Protein AF-0000000084538579 (afdb_homodimer)

Organism: NCBI:txid1434108

Secondary structure (DSSP, 8-state):
----HHHHTT-EEEEETTTSHHHHHHHHHHHHTT-SEEEEEE--SS--GGGSPP-TTEEEEES-TT-HHHHHHHHHT--SEEEE------HHHHHHSHHHHHIIIIIHHHHHHHHHHHTT-SEEEEEEEHHHHS-TTPPSSB-TT---S--SSHHHHHHHHHHHHHHHHHHHH---EEEEEE-SEESTT---BTT--HHHHHHHHHHTTPPEEEETTS--EE--EEHHHHHHHHHHHHH-GGGTT-EEEE--S--EEHHHHHHHHHHHHT--S-EEEEPPPTT---S---B--HHHHHHH-------HHHHHHHHHHHHHHTHHHHHHH-B--/----HHHHTT-EEEEETTTSHHHHHHHHHHHHTT-SEEEEEE--SS--GGGSPP-TTEEEEES-TT-HHHHHHHHHT--SEEEE------HHHHHHSHHHHHIIIIIHHHHHHHHHHHTT-SEEEEEEEHHHHS-TTPPSSB-TT---S--SSHHHHHHHHHHHHHHHHHHHH---EEEEEE--EESTT---BTT--HHHHHHHHHHTTPPEEEESSS--EE--EEHHHHHHHHHHHHH-GGGTT-EEEE--S--EEHHHHHHHHHHHHT--S-EEEEPPPTT---S---B--HHHHHHH-------HHHHHHHHHHHHHHHHHHHHHH-B--

Foldseek 3Di:
DDDCLVVQAQFAEEEEVLQAQLNQVLLVVSVVSHHQAYEYEYQCPQGDPVLRDDDPRYHYDHDALLDLVVLCVSCVVLGQEYEYPDAPDAFVSCQVPVVVRCVRLPVSLLSNLVSCLVSQHNEYEYEAAPVQFADQPFDPPDDQVRGDPPAQGSNSVSSVNSLVSQLVCCVPVVRFYFYEHEWAEDFFRHFAAARGGQLNVLLLQQLVQHAREAEDPQQFKGQYAYSVLSSLLRSLCRGQSVRGSYYFYRTQQDIDTRQVSSVLSCVLNVHDNYHHYDYDDPNPPHRYHGHDGVVSCVRRVRHRDDDPSNRSNRRNVNCVVCVVVSVVSYYHD/DDDCLVVQAAFEEEEEVLQAQLNQVLQVVSVVSHHQAYEYEYQCPQGDDVLRDDDPRYHYDHDALLDLVVLCVSCVVLGQEYEYDDAPDAFVSCQVPVVVRCVRLPVSLLSNLVSCLVSQHNEYEYEAAPVQQADQPFDPPDDQVRGDPPAQGSNSVSSVNSLVSQLVCCVPVVRQYFYEHEFAEDFFRHFAAARGGQLNVLLLQQLVLHAREAADPQQFKGQYAYSVLSSLLRSLCRRFSVRGSYYFYRTQQDIDTRQVSSVLSCVLNVRDNYHHYDYDDPRPPHRYHGHDGVVSCVRRVRHRDDDPSNRSNRHNVNCVVCVVVSVVPYYHD

Solvent-accessible surface area (backbone atoms only — not comparable to full-atom values): 33666 Å² total; per-residue (Å²): 110,84,82,59,40,78,75,38,40,66,30,34,33,34,25,30,23,18,38,28,32,63,28,15,55,36,50,44,51,46,47,73,26,45,25,53,31,40,38,26,39,26,59,53,87,87,35,45,78,91,60,38,63,86,52,95,38,53,44,83,44,82,37,53,72,76,36,62,70,56,49,51,56,59,53,70,68,52,35,41,34,38,40,45,54,55,61,55,66,37,52,68,46,9,62,78,34,44,69,60,25,39,46,44,28,36,54,15,47,51,49,51,51,53,54,40,58,73,62,61,38,71,19,39,38,36,62,38,33,41,76,31,31,40,26,86,82,48,66,77,54,37,46,79,84,51,65,43,66,62,34,62,35,48,32,24,45,24,34,40,48,40,50,30,50,45,35,17,44,25,66,65,67,66,44,42,23,26,37,36,17,41,24,58,70,40,42,58,66,51,70,32,35,60,70,46,64,66,64,41,37,41,50,54,33,22,68,67,54,35,53,37,78,32,60,47,87,27,73,40,30,37,16,57,14,45,36,70,43,43,37,54,43,51,56,33,53,61,63,42,73,87,36,51,74,37,68,32,40,42,34,47,55,45,63,43,38,48,45,58,52,50,48,52,48,23,58,76,53,68,29,80,51,56,74,40,75,38,80,66,55,92,75,62,76,70,51,65,43,42,40,40,34,61,66,26,27,73,72,53,46,44,64,66,73,74,48,68,69,60,37,50,49,48,27,50,52,43,46,66,75,38,39,72,61,43,63,73,62,44,41,76,124,110,84,82,57,40,77,80,38,41,64,33,34,32,36,25,31,23,19,36,29,32,64,27,14,54,36,48,44,52,44,46,74,25,44,25,53,32,37,37,26,37,26,60,52,85,86,34,42,73,89,62,38,61,85,52,93,40,52,42,81,41,82,37,53,73,76,36,62,68,57,50,50,55,59,53,70,67,50,34,40,33,37,39,44,52,53,58,56,68,37,51,68,48,9,63,78,34,44,68,59,24,40,46,44,26,36,54,15,49,54,50,50,51,53,53,41,60,73,59,59,36,70,18,39,35,35,61,38,33,39,76,30,31,40,24,86,81,48,66,76,57,35,45,79,84,51,65,43,64,62,33,65,35,48,31,23,46,23,35,41,47,41,48,31,50,43,36,18,43,23,65,65,68,65,41,42,24,28,37,37,19,42,23,58,70,41,43,58,67,50,69,30,33,61,74,43,61,64,61,42,33,38,48,52,32,20,68,66,54,33,53,34,75,31,62,44,86,26,72,39,30,38,16,57,13,46,37,70,42,43,38,52,43,52,56,33,55,60,64,41,71,88,37,49,77,36,65,31,40,42,34,49,54,44,62,43,36,45,45,54,49,51,47,51,48,22,54,79,49,66,24,77,51,53,74,39,75,36,80,67,56,96,77,60,73,72,52,65,42,40,40,38,36,61,63,26,25,72,71,54,48,43,65,66,73,72,48,67,69,59,39,52,47,48,27,51,53,41,42,65,76,37,37,71,65,42,64,73,60,41,39,73,124

pLDDT: mean 95.3, std 5.53, range [66.94, 99.0]

Nearest PDB structures (foldseek):
  6pnl-assembly1_A  TM=9.964E-01  e=7.314E-59  Methanothermobacter thermautotrophicus
  4zrn-assembly1_A  TM=9.632E-01  e=3.494E-32  Thermotoga maritima MSB8
  6bwl-assembly1_A-2  TM=9.192E-01  e=5.525E-30  Bacillus thuringiensis serovar israelensis ATCC 35646
  6wjb-assembly1_A  TM=9.383E-01  e=1.583E-28  Pseudomonas protegens Pf-5
  6wja-assembly1_B  TM=9.438E-01  e=1.423E-27  Pseudomonas protegens Pf-5

Sequence (666 aa):
MRDYTNDYEGKTILVTGGAGAIGGNLCRKLSEMNAHKVIILDDLSSSYEWNIPKAENIFFVKGSILNDELLKRVFKEKPDYVFHLAAHFANQNSVDNPEKDLMINGIGILKVLQYAQLVNVKRFVYSSSGCGVYGLDSKMPFEEQDISISLHTPYQVTKLLGELYTNYFHNLYNMPTVNARFFNSYGPGEVPGKYRNVIPNFFYWAMKGMPLPITGKGTETRDWTYVGDIVNGLVAMGIEEEAIGEAFNLGSGTDHQVIKMATVVNELTNNKAAVTFKERRDWDVKTKLLSCVDKANRVLGYKPQMKFEDGLKNVHIWFNENWENIEKSAEFWMRDYTNDYEGKTILVTGGAGAIGGNLCRKLSEMNAHKVIILDDLSSSYEWNIPKAENIFFVKGSILNDELLKRVFKEKPDYVFHLAAHFANQNSVDNPEKDLMINGIGILKVLQYAQLVNVKRFVYSSSGCGVYGLDSKMPFEEQDISISLHTPYQVTKLLGELYTNYFHNLYNMPTVNARFFNSYGPGEVPGKYRNVIPNFFYWAMKGMPLPITGKGTETRDWTYVGDIVNGLVAMGIEEEAIGEAFNLGSGTDHQVIKMATVVNELTNNKAAVTFKERRDWDVKTKLLSCVDKANRVLGYKPQMKFEDGLKNVHIWFNENWENIEKSAEFW

Structure (mmCIF, N/CA/C/O backbone):
data_AF-0000000084538579-model_v1
#
loop_
_entity.id
_entity.type
_entity.pdbx_description
1 polymer 'UDP-glucose 4-epimerase'
#
loop_
_atom_site.group_PDB
_atom_site.id
_atom_site.type_symbol
_atom_site.label_atom_id
_atom_site.label_alt_id
_atom_site.label_comp_id
_atom_site.label_asym_id
_atom_site.label_entity_id
_atom_site.label_seq_id
_atom_site.pdbx_PDB_ins_code
_atom_site.Cartn_x
_atom_site.Cartn_y
_atom_site.Cartn_z
_atom_site.occupancy
_atom_site.B_iso_or_equiv
_atom_site.auth_seq_id
_atom_site.auth_comp_id
_atom_site.auth_asym_id
_atom_site.auth_atom_id
_atom_site.pdbx_PDB_model_num
ATOM 1 N N . MET A 1 1 ? 14.891 -16.422 -25.969 1 79.19 1 MET A N 1
ATOM 2 C CA . MET A 1 1 ? 15.203 -15.523 -24.859 1 79.19 1 MET A CA 1
ATOM 3 C C . MET A 1 1 ? 16.688 -15.625 -24.484 1 79.19 1 MET A C 1
ATOM 5 O O . MET A 1 1 ? 17.312 -16.672 -24.688 1 79.19 1 MET A O 1
ATOM 9 N N . ARG A 1 2 ? 17.219 -14.414 -24.031 1 88.75 2 ARG A N 1
ATOM 10 C CA . ARG A 1 2 ? 18.594 -14.32 -23.578 1 88.75 2 ARG A CA 1
ATOM 11 C C . ARG A 1 2 ? 18.906 -15.406 -22.547 1 88.75 2 ARG A C 1
ATOM 13 O O . ARG A 1 2 ? 18.016 -15.828 -21.797 1 88.75 2 ARG A O 1
ATOM 20 N N . ASP A 1 3 ? 20.094 -16.062 -22.734 1 93.94 3 ASP A N 1
ATOM 21 C CA . ASP A 1 3 ? 20.578 -16.969 -21.703 1 93.94 3 ASP A CA 1
ATOM 22 C C . ASP A 1 3 ? 21.125 -16.203 -20.516 1 93.94 3 ASP A C 1
ATOM 24 O O . ASP A 1 3 ? 22.094 -15.453 -20.641 1 93.94 3 ASP A O 1
ATOM 28 N N . TYR A 1 4 ? 20.531 -16.5 -19.328 1 97.31 4 TYR A N 1
ATOM 29 C CA . TYR A 1 4 ? 20.875 -15.711 -18.156 1 97.31 4 TYR A CA 1
ATOM 30 C C . TYR A 1 4 ? 21.766 -16.516 -17.203 1 97.31 4 TYR A C 1
ATOM 32 O O . TYR A 1 4 ? 21.969 -16.125 -16.062 1 97.31 4 TYR A O 1
ATOM 40 N N . THR A 1 5 ? 22.328 -17.641 -17.656 1 98 5 THR A N 1
ATOM 41 C CA . THR A 1 5 ? 23.125 -18.516 -16.812 1 98 5 THR A CA 1
ATOM 42 C C . THR A 1 5 ? 24.297 -17.766 -16.188 1 98 5 THR A C 1
ATOM 44 O O . THR A 1 5 ? 24.531 -17.875 -14.977 1 98 5 THR A O 1
ATOM 47 N N . ASN A 1 6 ? 24.984 -16.938 -16.922 1 97.69 6 ASN A N 1
ATOM 48 C CA . ASN A 1 6 ? 26.141 -16.219 -16.406 1 97.69 6 ASN A CA 1
ATOM 49 C C . ASN A 1 6 ? 25.734 -15.188 -15.359 1 97.69 6 ASN A C 1
ATOM 51 O O . ASN A 1 6 ? 26.516 -14.891 -14.445 1 97.69 6 ASN A O 1
ATOM 55 N N . ASP A 1 7 ? 24.531 -14.727 -15.477 1 98.12 7 ASP A N 1
ATOM 56 C CA . ASP A 1 7 ? 24.078 -13.695 -14.547 1 98.12 7 ASP A CA 1
ATOM 57 C C . ASP A 1 7 ? 23.766 -14.289 -13.18 1 98.12 7 ASP A C 1
ATOM 59 O O . ASP A 1 7 ? 24 -13.648 -12.148 1 98.12 7 ASP A O 1
ATOM 63 N N . TYR A 1 8 ? 23.266 -15.477 -13.133 1 98.5 8 TYR A N 1
ATOM 64 C CA . TYR A 1 8 ? 22.844 -16.094 -11.875 1 98.5 8 TYR A CA 1
ATOM 65 C C . TYR A 1 8 ? 23.922 -16.984 -11.305 1 98.5 8 TYR A C 1
ATOM 67 O O . TYR A 1 8 ? 23.875 -17.359 -10.133 1 98.5 8 TYR A O 1
ATOM 75 N N . GLU A 1 9 ? 24.938 -17.344 -12.141 1 98.5 9 GLU A N 1
ATOM 76 C CA . GLU A 1 9 ? 26.016 -18.219 -11.656 1 98.5 9 GLU A CA 1
ATOM 77 C C . GLU A 1 9 ? 26.688 -17.641 -10.43 1 98.5 9 GLU A C 1
ATOM 79 O O . GLU A 1 9 ? 27.047 -16.453 -10.414 1 98.5 9 GLU A O 1
ATOM 84 N N . GLY A 1 10 ? 26.781 -18.406 -9.383 1 98.44 10 GLY A N 1
ATOM 85 C CA . GLY A 1 10 ? 27.5 -18.031 -8.172 1 98.44 10 GLY A CA 1
ATOM 86 C C . GLY A 1 10 ? 26.703 -17.109 -7.266 1 98.44 10 GLY A C 1
ATOM 87 O O . GLY A 1 10 ? 27.203 -16.656 -6.238 1 98.44 10 GLY A O 1
ATOM 88 N N . LYS A 1 11 ? 25.453 -16.953 -7.559 1 98.81 11 LYS A N 1
ATOM 89 C CA . LYS A 1 11 ? 24.641 -16.031 -6.773 1 98.81 11 LYS A CA 1
ATOM 90 C C . LYS A 1 11 ? 23.844 -16.766 -5.707 1 98.81 11 LYS A C 1
ATOM 92 O O . LYS A 1 11 ? 23.609 -17.969 -5.824 1 98.81 11 LYS A O 1
ATOM 97 N N . THR A 1 12 ? 23.594 -15.992 -4.621 1 98.81 12 THR A N 1
ATOM 98 C CA . THR A 1 12 ? 22.656 -16.453 -3.609 1 98.81 12 THR A CA 1
ATOM 99 C C . THR A 1 12 ? 21.266 -15.859 -3.848 1 98.81 12 THR A C 1
ATOM 101 O O . THR A 1 12 ? 21.125 -14.641 -3.977 1 98.81 12 THR A O 1
ATOM 104 N N . ILE A 1 13 ? 20.312 -16.75 -3.93 1 98.94 13 ILE A N 1
ATOM 105 C CA . ILE A 1 13 ? 18.969 -16.344 -4.332 1 98.94 13 ILE A CA 1
ATOM 106 C C . ILE A 1 13 ? 17.938 -16.844 -3.32 1 98.94 13 ILE A C 1
ATOM 108 O O . ILE A 1 13 ? 17.969 -18.016 -2.932 1 98.94 13 ILE A O 1
ATOM 112 N N . LEU A 1 14 ? 17.156 -15.859 -2.811 1 98.94 14 LEU A N 1
ATOM 113 C CA . LEU A 1 14 ? 16.031 -16.219 -1.947 1 98.94 14 LEU A CA 1
ATOM 114 C C . LEU A 1 14 ? 14.727 -16.25 -2.732 1 98.94 14 LEU A C 1
ATOM 116 O O . LEU A 1 14 ? 14.398 -15.297 -3.438 1 98.94 14 LEU A O 1
ATOM 120 N N . VAL A 1 15 ? 13.992 -17.406 -2.637 1 98.94 15 VAL A N 1
ATOM 121 C CA . VAL A 1 15 ? 12.664 -17.562 -3.225 1 98.94 15 VAL A CA 1
ATOM 122 C C . VAL A 1 15 ? 11.648 -17.875 -2.131 1 98.94 15 VAL A C 1
ATOM 124 O O . VAL A 1 15 ? 11.641 -18.984 -1.594 1 98.94 15 VAL A O 1
ATOM 127 N N . THR A 1 16 ? 10.859 -16.844 -1.739 1 98.94 16 THR A N 1
ATOM 128 C CA . THR A 1 16 ? 9.719 -17.188 -0.895 1 98.94 16 THR A CA 1
ATOM 129 C C . THR A 1 16 ? 8.602 -17.812 -1.723 1 98.94 16 THR A C 1
ATOM 131 O O . THR A 1 16 ? 8.375 -17.422 -2.871 1 98.94 16 THR A O 1
ATOM 134 N N . GLY A 1 17 ? 7.922 -18.766 -1.075 1 98.56 17 GLY A N 1
ATOM 135 C CA . GLY A 1 17 ? 6.953 -19.531 -1.859 1 98.56 17 GLY A CA 1
ATOM 136 C C . GLY A 1 17 ? 7.602 -20.438 -2.883 1 98.56 17 GLY A C 1
ATOM 137 O O . GLY A 1 17 ? 6.988 -20.781 -3.896 1 98.56 17 GLY A O 1
ATOM 138 N N . GLY A 1 18 ? 8.828 -20.844 -2.645 1 98.75 18 GLY A N 1
ATOM 139 C CA . GLY A 1 18 ? 9.609 -21.609 -3.609 1 98.75 18 GLY A CA 1
ATOM 140 C C . GLY A 1 18 ? 9.195 -23.062 -3.693 1 98.75 18 GLY A C 1
ATOM 141 O O . GLY A 1 18 ? 9.648 -23.797 -4.574 1 98.75 18 GLY A O 1
ATOM 142 N N . ALA A 1 19 ? 8.359 -23.484 -2.783 1 98.44 19 ALA A N 1
ATOM 143 C CA . ALA A 1 19 ? 7.891 -24.875 -2.83 1 98.44 19 ALA A CA 1
ATOM 144 C C . ALA A 1 19 ? 6.617 -24.984 -3.658 1 98.44 19 ALA A C 1
ATOM 146 O O . ALA A 1 19 ? 6.129 -26.094 -3.9 1 98.44 19 ALA A O 1
ATOM 147 N N . GLY A 1 20 ? 6.07 -23.875 -4.117 1 97.62 20 GLY A N 1
ATOM 148 C CA . GLY A 1 20 ? 4.883 -23.891 -4.961 1 97.62 20 GLY A CA 1
ATOM 149 C C . GLY A 1 20 ? 5.184 -24.219 -6.41 1 97.62 20 GLY A C 1
ATOM 150 O O . GLY A 1 20 ? 6.332 -24.5 -6.766 1 97.62 20 GLY A O 1
ATOM 151 N N . ALA A 1 21 ? 4.145 -24.219 -7.27 1 97.5 21 ALA A N 1
ATOM 152 C CA . ALA A 1 21 ? 4.285 -24.609 -8.672 1 97.5 21 ALA A CA 1
ATOM 153 C C . ALA A 1 21 ? 5.227 -23.672 -9.414 1 97.5 21 ALA A C 1
ATOM 155 O O . ALA A 1 21 ? 6.199 -24.109 -10.031 1 97.5 21 ALA A O 1
ATOM 156 N N . ILE A 1 22 ? 4.945 -22.391 -9.344 1 98.31 22 ILE A N 1
ATOM 157 C CA . ILE A 1 22 ? 5.805 -21.438 -10.023 1 98.31 22 ILE A CA 1
ATOM 158 C C . ILE A 1 22 ? 7.156 -21.359 -9.32 1 98.31 22 ILE A C 1
ATOM 160 O O . ILE A 1 22 ? 8.203 -21.391 -9.969 1 98.31 22 ILE A O 1
ATOM 164 N N . GLY A 1 23 ? 7.133 -21.328 -8.008 1 98.75 23 GLY A N 1
ATOM 165 C CA . GLY A 1 23 ? 8.352 -21.234 -7.223 1 98.75 23 GLY A CA 1
ATOM 166 C C . GLY A 1 23 ? 9.281 -22.422 -7.418 1 98.75 23 GLY A C 1
ATOM 167 O O . GLY A 1 23 ? 10.492 -22.25 -7.566 1 98.75 23 GLY A O 1
ATOM 168 N N . GLY A 1 24 ? 8.703 -23.594 -7.383 1 98.69 24 GLY A N 1
ATOM 169 C CA . GLY A 1 24 ? 9.523 -24.781 -7.594 1 98.69 24 GLY A CA 1
ATOM 170 C C . GLY A 1 24 ? 10.188 -24.812 -8.953 1 98.69 24 GLY A C 1
ATOM 171 O O . GLY A 1 24 ? 11.375 -25.156 -9.07 1 98.69 24 GLY A O 1
ATOM 172 N N . ASN A 1 25 ? 9.469 -24.5 -10.008 1 98.81 25 ASN A N 1
ATOM 173 C CA . ASN A 1 25 ? 10.047 -24.438 -11.352 1 98.81 25 ASN A CA 1
ATOM 174 C C . ASN A 1 25 ? 11.117 -23.359 -11.453 1 98.81 25 ASN A C 1
ATOM 176 O O . ASN A 1 25 ? 12.133 -23.547 -12.133 1 98.81 25 ASN A O 1
ATOM 180 N N . LEU A 1 26 ? 10.883 -22.281 -10.766 1 98.88 26 LEU A N 1
ATOM 181 C CA . LEU A 1 26 ? 11.883 -21.219 -10.758 1 98.88 26 LEU A CA 1
ATOM 182 C C . LEU A 1 26 ? 13.148 -21.672 -10.039 1 98.88 26 LEU A C 1
ATOM 184 O O . LEU A 1 26 ? 14.258 -21.469 -10.539 1 98.88 26 LEU A O 1
ATOM 188 N N . CYS A 1 27 ? 12.992 -22.297 -8.883 1 98.88 27 CYS A N 1
ATOM 189 C CA . CYS A 1 27 ? 14.141 -22.797 -8.133 1 98.88 27 CYS A CA 1
ATOM 190 C C . CYS A 1 27 ? 14.945 -23.797 -8.945 1 98.88 27 CYS A C 1
ATOM 192 O O . CYS A 1 27 ? 16.172 -23.766 -8.945 1 98.88 27 CYS A O 1
ATOM 194 N N . ARG A 1 28 ? 14.242 -24.688 -9.641 1 98.75 28 ARG A N 1
ATOM 195 C CA . ARG A 1 28 ? 14.93 -25.641 -10.508 1 98.75 28 ARG A CA 1
ATOM 196 C C . ARG A 1 28 ? 15.758 -24.922 -11.562 1 98.75 28 ARG A C 1
ATOM 198 O O . ARG A 1 28 ? 16.938 -25.234 -11.766 1 98.75 28 ARG A O 1
ATOM 205 N N . LYS A 1 29 ? 15.188 -24 -12.203 1 98.69 29 LYS A N 1
ATOM 206 C CA . LYS A 1 29 ? 15.875 -23.281 -13.273 1 98.69 29 LYS A CA 1
ATOM 207 C C . LYS A 1 29 ? 17.078 -22.516 -12.727 1 98.69 29 LYS A C 1
ATOM 209 O O . LYS A 1 29 ? 18.156 -22.531 -13.32 1 98.69 29 LYS A O 1
ATOM 214 N N . LEU A 1 30 ? 16.859 -21.828 -11.594 1 98.88 30 LEU A N 1
ATOM 215 C CA . LEU A 1 30 ? 17.953 -21.078 -10.977 1 98.88 30 LEU A CA 1
ATOM 216 C C . LEU A 1 30 ? 19.094 -22 -10.586 1 98.88 30 LEU A C 1
ATOM 218 O O . LEU A 1 30 ? 20.266 -21.656 -10.766 1 98.88 30 LEU A O 1
ATOM 222 N N . SER A 1 31 ? 18.734 -23.109 -10.016 1 98.75 31 SER A N 1
ATOM 223 C CA . SER A 1 31 ? 19.734 -24.109 -9.68 1 98.75 31 SER A CA 1
ATOM 224 C C . SER A 1 31 ? 20.5 -24.562 -10.922 1 98.75 31 SER A C 1
ATOM 226 O O . SER A 1 31 ? 21.734 -24.641 -10.898 1 98.75 31 SER A O 1
ATOM 228 N N . GLU A 1 32 ? 19.797 -24.797 -12.008 1 98.44 32 GLU A N 1
ATOM 229 C CA . GLU A 1 32 ? 20.406 -25.25 -13.25 1 98.44 32 GLU A CA 1
ATOM 230 C C . GLU A 1 32 ? 21.281 -24.172 -13.883 1 98.44 32 GLU A C 1
ATOM 232 O O . GLU A 1 32 ? 22.156 -24.469 -14.695 1 98.44 32 GLU A O 1
ATOM 237 N N . MET A 1 33 ? 21.016 -22.984 -13.523 1 98.38 33 MET A N 1
ATOM 238 C CA . MET A 1 33 ? 21.828 -21.891 -14 1 98.38 33 MET A CA 1
ATOM 239 C C . MET A 1 33 ? 23.016 -21.641 -13.07 1 98.38 33 MET A C 1
ATOM 241 O O . MET A 1 33 ? 23.578 -20.531 -13.047 1 98.38 33 MET A O 1
ATOM 245 N N . ASN A 1 34 ? 23.312 -22.594 -12.273 1 98.12 34 ASN A N 1
ATOM 246 C CA . ASN A 1 34 ? 24.5 -22.672 -11.43 1 98.12 34 ASN A CA 1
ATOM 247 C C . ASN A 1 34 ? 24.531 -21.562 -10.391 1 98.12 34 ASN A C 1
ATOM 249 O O . ASN A 1 34 ? 25.594 -21.016 -10.086 1 98.12 34 ASN A O 1
ATOM 253 N N . ALA A 1 35 ? 23.375 -21.156 -9.906 1 98.56 35 ALA A N 1
ATOM 254 C CA . ALA A 1 35 ? 23.391 -20.344 -8.695 1 98.56 35 ALA A CA 1
ATOM 255 C C . ALA A 1 35 ? 24.188 -21.016 -7.59 1 98.56 35 ALA A C 1
ATOM 257 O O . ALA A 1 35 ? 24.219 -22.25 -7.496 1 98.56 35 ALA A O 1
ATOM 258 N N . HIS A 1 36 ? 24.875 -20.141 -6.762 1 98.69 36 HIS A N 1
ATOM 259 C CA . HIS A 1 36 ? 25.609 -20.688 -5.629 1 98.69 36 HIS A CA 1
ATOM 260 C C . HIS A 1 36 ? 24.656 -21.328 -4.621 1 98.69 36 HIS A C 1
ATOM 262 O O . HIS A 1 36 ? 24.891 -22.469 -4.184 1 98.69 36 HIS A O 1
ATOM 268 N N . LYS A 1 37 ? 23.656 -20.625 -4.375 1 98.56 37 LYS A N 1
ATOM 269 C CA . LYS A 1 37 ? 22.688 -21.078 -3.381 1 98.56 37 LYS A CA 1
ATOM 270 C C . LYS A 1 37 ? 21.281 -20.547 -3.686 1 98.56 37 LYS A C 1
ATOM 272 O O . LYS A 1 37 ? 21.109 -19.344 -3.926 1 98.56 37 LYS A O 1
ATOM 277 N N . VAL A 1 38 ? 20.297 -21.5 -3.748 1 98.88 38 VAL A N 1
ATOM 278 C CA . VAL A 1 38 ? 18.875 -21.156 -3.859 1 98.88 38 VAL A CA 1
ATOM 279 C C . VAL A 1 38 ? 18.156 -21.5 -2.559 1 98.88 38 VAL A C 1
ATOM 281 O O . VAL A 1 38 ? 18.016 -22.688 -2.215 1 98.88 38 VAL A O 1
ATOM 284 N N . ILE A 1 39 ? 17.812 -20.438 -1.814 1 98.94 39 ILE A N 1
ATOM 285 C CA . ILE A 1 39 ? 17.141 -20.609 -0.532 1 98.94 39 ILE A CA 1
ATOM 286 C C . ILE A 1 39 ? 15.625 -20.5 -0.719 1 98.94 39 ILE A C 1
ATOM 288 O O . ILE A 1 39 ? 15.125 -19.484 -1.204 1 98.94 39 ILE A O 1
ATOM 292 N N . ILE A 1 40 ? 14.922 -21.594 -0.361 1 98.88 40 ILE A N 1
ATOM 293 C CA . ILE A 1 40 ? 13.461 -21.625 -0.396 1 98.88 40 ILE A CA 1
ATOM 294 C C . ILE A 1 40 ? 12.906 -21.344 1 1 98.88 40 ILE A C 1
ATOM 296 O O . ILE A 1 40 ? 13.266 -22.031 1.963 1 98.88 40 ILE A O 1
ATOM 300 N N . LEU A 1 41 ? 12.172 -20.281 1.188 1 98.88 41 LEU A N 1
ATOM 301 C CA . LEU A 1 41 ? 11.352 -20.078 2.375 1 98.88 41 LEU A CA 1
ATOM 302 C C . LEU A 1 41 ? 9.875 -20.297 2.062 1 98.88 41 LEU A C 1
ATOM 304 O O . LEU A 1 41 ? 9.289 -19.547 1.273 1 98.88 41 LEU A O 1
ATOM 308 N N . ASP A 1 42 ? 9.289 -21.297 2.643 1 98.75 42 ASP A N 1
ATOM 309 C CA . ASP A 1 42 ? 7.922 -21.719 2.377 1 98.75 42 ASP A CA 1
ATOM 310 C C . ASP A 1 42 ? 7.309 -22.391 3.6 1 98.75 42 ASP A C 1
ATOM 312 O O . ASP A 1 42 ? 7.973 -23.188 4.277 1 98.75 42 ASP A O 1
ATOM 316 N N . ASP A 1 43 ? 6.02 -22.125 3.852 1 98.5 43 ASP A N 1
ATOM 317 C CA . ASP A 1 43 ? 5.41 -22.719 5.039 1 98.5 43 ASP A CA 1
ATOM 318 C C . ASP A 1 43 ? 4.605 -23.969 4.68 1 98.5 43 ASP A C 1
ATOM 320 O O . ASP A 1 43 ? 4.004 -24.594 5.555 1 98.5 43 ASP A O 1
ATOM 324 N N . LEU A 1 44 ? 4.59 -24.297 3.465 1 97.81 44 LEU A N 1
ATOM 325 C CA . LEU A 1 44 ? 3.941 -25.484 2.924 1 97.81 44 LEU A CA 1
ATOM 326 C C . LEU A 1 44 ? 2.439 -25.453 3.184 1 97.81 44 LEU A C 1
ATOM 328 O O . LEU A 1 44 ? 1.807 -26.5 3.326 1 97.81 44 LEU A O 1
ATOM 332 N N . SER A 1 45 ? 1.838 -24.219 3.275 1 95.12 45 SER A N 1
ATOM 333 C CA . SER A 1 45 ? 0.397 -24.094 3.467 1 95.12 45 SER A CA 1
ATOM 334 C C . SER A 1 45 ? -0.369 -24.547 2.232 1 95.12 45 SER A C 1
ATOM 336 O O . SER A 1 45 ? -1.517 -24.984 2.336 1 95.12 45 SER A O 1
ATOM 338 N N . SER A 1 46 ? 0.287 -24.438 1.029 1 92.94 46 SER A N 1
ATOM 339 C CA . SER A 1 46 ? -0.363 -24.859 -0.211 1 92.94 46 SER A CA 1
ATOM 340 C C . SER A 1 46 ? 0.615 -25.578 -1.135 1 92.94 46 SER A C 1
ATOM 342 O O . SER A 1 46 ? 0.438 -25.578 -2.355 1 92.94 46 SER A O 1
ATOM 344 N N . SER A 1 47 ? 1.636 -26.047 -0.642 1 96.12 47 SER A N 1
ATOM 345 C CA . SER A 1 47 ? 2.676 -26.797 -1.346 1 96.12 47 SER A CA 1
ATOM 346 C C . SER A 1 47 ? 3.16 -27.984 -0.521 1 96.12 47 SER A C 1
ATOM 348 O O . SER A 1 47 ? 2.73 -28.172 0.619 1 96.12 47 SER A O 1
ATOM 350 N N . TYR A 1 48 ? 4.02 -28.781 -1.175 1 97.44 48 TYR A N 1
ATOM 351 C CA . TYR A 1 48 ? 4.434 -30.031 -0.571 1 97.44 48 TYR A CA 1
ATOM 352 C C . TYR A 1 48 ? 5.93 -30.266 -0.748 1 97.44 48 TYR A C 1
ATOM 354 O O . TYR A 1 48 ? 6.488 -29.969 -1.808 1 97.44 48 TYR A O 1
ATOM 362 N N . GLU A 1 49 ? 6.484 -30.859 0.282 1 97.88 49 GLU A N 1
ATOM 363 C CA . GLU A 1 49 ? 7.926 -31.078 0.278 1 97.88 49 GLU A CA 1
ATOM 364 C C . GLU A 1 49 ? 8.352 -31.984 -0.876 1 97.88 49 GLU A C 1
ATOM 366 O O . GLU A 1 49 ? 9.414 -31.781 -1.467 1 97.88 49 GLU A O 1
ATOM 371 N N . TRP A 1 50 ? 7.473 -33.031 -1.214 1 97.88 50 TRP A N 1
ATOM 372 C CA . TRP A 1 50 ? 7.844 -33.969 -2.266 1 97.88 50 TRP A CA 1
ATOM 373 C C . TRP A 1 50 ? 7.945 -33.25 -3.615 1 97.88 50 TRP A C 1
ATOM 375 O O . TRP A 1 50 ? 8.508 -33.812 -4.566 1 97.88 50 TRP A O 1
ATOM 385 N N . ASN A 1 51 ? 7.387 -32.062 -3.713 1 97.56 51 ASN A N 1
ATOM 386 C CA . ASN A 1 51 ? 7.34 -31.359 -4.984 1 97.56 51 ASN A CA 1
ATOM 387 C C . ASN A 1 51 ? 8.477 -30.344 -5.098 1 97.56 51 ASN A C 1
ATOM 389 O O . ASN A 1 51 ? 8.609 -29.672 -6.117 1 97.56 51 ASN A O 1
ATOM 393 N N . ILE A 1 52 ? 9.352 -30.188 -4.043 1 98.44 52 ILE A N 1
ATOM 394 C CA . ILE A 1 52 ? 10.523 -29.312 -4.074 1 98.44 52 ILE A CA 1
ATOM 395 C C . ILE A 1 52 ? 11.617 -29.953 -4.922 1 98.44 52 ILE A C 1
ATOM 397 O O . ILE A 1 52 ? 11.953 -31.125 -4.738 1 98.44 52 ILE A O 1
ATOM 401 N N . PRO A 1 53 ? 12.094 -29.172 -5.957 1 98 53 PRO A N 1
ATOM 402 C CA . PRO A 1 53 ? 13.18 -29.766 -6.746 1 98 53 PRO A CA 1
ATOM 403 C C . PRO A 1 53 ? 14.391 -30.141 -5.895 1 98 53 PRO A C 1
ATOM 405 O O . PRO A 1 53 ? 14.711 -29.438 -4.93 1 98 53 PRO A O 1
ATOM 408 N N . LYS A 1 54 ? 14.969 -31.266 -6.336 1 97.44 54 LYS A N 1
ATOM 409 C CA . LYS A 1 54 ? 16.156 -31.75 -5.633 1 97.44 54 LYS A CA 1
ATOM 410 C C . LYS A 1 54 ? 17.438 -31.359 -6.363 1 97.44 54 LYS A C 1
ATOM 412 O O . LYS A 1 54 ? 17.578 -31.609 -7.562 1 97.44 54 LYS A O 1
ATOM 417 N N . ALA A 1 55 ? 18.266 -30.688 -5.625 1 98.38 55 ALA A N 1
ATOM 418 C CA . ALA A 1 55 ? 19.594 -30.312 -6.094 1 98.38 55 ALA A CA 1
ATOM 419 C C . ALA A 1 55 ? 20.5 -29.922 -4.926 1 98.38 55 ALA A C 1
ATOM 421 O O . ALA A 1 55 ? 20.016 -29.547 -3.857 1 98.38 55 ALA A O 1
ATOM 422 N N . GLU A 1 56 ? 21.797 -30.031 -5.152 1 98.38 56 GLU A N 1
ATOM 423 C CA . GLU A 1 56 ? 22.766 -29.797 -4.09 1 98.38 56 GLU A CA 1
ATOM 424 C C . GLU A 1 56 ? 22.734 -28.344 -3.635 1 98.38 56 GLU A C 1
ATOM 426 O O . GLU A 1 56 ? 23.031 -28.047 -2.475 1 98.38 56 GLU A O 1
ATOM 431 N N . ASN A 1 57 ? 22.328 -27.453 -4.523 1 98.56 57 ASN A N 1
ATOM 432 C CA . ASN A 1 57 ? 22.406 -26.031 -4.18 1 98.56 57 ASN A CA 1
ATOM 433 C C . ASN A 1 57 ? 21.031 -25.469 -3.855 1 98.56 57 ASN A C 1
ATOM 435 O O . ASN A 1 57 ? 20.844 -24.25 -3.865 1 98.56 57 ASN A O 1
ATOM 439 N N . ILE A 1 58 ? 20.062 -26.312 -3.6 1 98.81 58 ILE A N 1
ATOM 440 C CA . ILE A 1 58 ? 18.75 -25.859 -3.148 1 98.81 58 ILE A CA 1
ATOM 441 C C . ILE A 1 58 ? 18.594 -26.141 -1.656 1 98.81 58 ILE A C 1
ATOM 443 O O . ILE A 1 58 ? 18.781 -27.281 -1.21 1 98.81 58 ILE A O 1
ATOM 447 N N . PHE A 1 59 ? 18.328 -25.094 -0.921 1 98.56 59 PHE A N 1
ATOM 448 C CA . PHE A 1 59 ? 18.172 -25.172 0.525 1 98.56 59 PHE A CA 1
ATOM 449 C C . PHE A 1 59 ? 16.766 -24.766 0.94 1 98.56 59 PHE A C 1
ATOM 451 O O . PHE A 1 59 ? 16.328 -23.656 0.647 1 98.56 59 PHE A O 1
ATOM 458 N N . PHE A 1 60 ? 16.109 -25.672 1.745 1 98.69 60 PHE A N 1
ATOM 459 C CA . PHE A 1 60 ? 14.711 -25.453 2.113 1 98.69 60 PHE A CA 1
ATOM 460 C C . PHE A 1 60 ? 14.594 -25.047 3.576 1 98.69 60 PHE A C 1
ATOM 462 O O . PHE A 1 60 ? 15.125 -25.734 4.461 1 98.69 60 PHE A O 1
ATOM 469 N N . VAL A 1 61 ? 13.945 -23.906 3.818 1 98.62 61 VAL A N 1
ATOM 470 C CA . VAL A 1 61 ? 13.586 -23.438 5.152 1 98.62 61 VAL A CA 1
ATOM 471 C C . VAL A 1 61 ? 12.07 -23.391 5.297 1 98.62 61 VAL A C 1
ATOM 473 O O . VAL A 1 61 ? 11.391 -22.609 4.629 1 98.62 61 VAL A O 1
ATOM 476 N N . LYS A 1 62 ? 11.555 -24.297 6.195 1 98.69 62 LYS A N 1
ATOM 477 C CA . LYS A 1 62 ? 10.109 -24.344 6.414 1 98.69 62 LYS A CA 1
ATOM 478 C C . LYS A 1 62 ? 9.664 -23.25 7.379 1 98.69 62 LYS A C 1
ATOM 480 O O . LYS A 1 62 ? 10.109 -23.219 8.531 1 98.69 62 LYS A O 1
ATOM 485 N N . GLY A 1 63 ? 8.844 -22.359 6.84 1 98.44 63 GLY A N 1
ATOM 486 C CA . GLY A 1 63 ? 8.312 -21.359 7.742 1 98.44 63 GLY A CA 1
ATOM 487 C C . GLY A 1 63 ? 7.59 -20.234 7.023 1 98.44 63 GLY A C 1
ATOM 488 O O . GLY A 1 63 ? 7.664 -20.125 5.797 1 98.44 63 GLY A O 1
ATOM 489 N N . SER A 1 64 ? 6.898 -19.406 7.859 1 98.5 64 SER A N 1
ATOM 490 C CA . SER A 1 64 ? 6.082 -18.312 7.352 1 98.5 64 SER A CA 1
ATOM 491 C C . SER A 1 64 ? 6.914 -17.047 7.152 1 98.5 64 SER A C 1
ATOM 493 O O . SER A 1 64 ? 7.836 -16.781 7.93 1 98.5 64 SER A O 1
ATOM 495 N N . ILE A 1 65 ? 6.57 -16.266 6.109 1 98.69 65 ILE A N 1
ATOM 496 C CA . ILE A 1 65 ? 7.219 -14.992 5.859 1 98.69 65 ILE A CA 1
ATOM 497 C C . ILE A 1 65 ? 6.812 -13.984 6.938 1 98.69 65 ILE A C 1
ATOM 499 O O . ILE A 1 65 ? 7.359 -12.883 7.008 1 98.69 65 ILE A O 1
ATOM 503 N N . LEU A 1 66 ? 5.879 -14.336 7.84 1 98.62 66 LEU A N 1
ATOM 504 C CA . LEU A 1 66 ? 5.508 -13.484 8.961 1 98.62 66 LEU A CA 1
ATOM 505 C C . LEU A 1 66 ? 6.434 -13.711 10.148 1 98.62 66 LEU A C 1
ATOM 507 O O . LEU A 1 66 ? 6.395 -12.961 11.133 1 98.62 66 LEU A O 1
ATOM 511 N N . ASN A 1 67 ? 7.238 -14.773 10.102 1 98.56 67 ASN A N 1
ATOM 512 C CA . ASN A 1 67 ? 8.141 -15.125 11.195 1 98.56 67 ASN A CA 1
ATOM 513 C C . ASN A 1 67 ? 9.445 -14.336 11.117 1 98.56 67 ASN A C 1
ATOM 515 O O . ASN A 1 67 ? 10.32 -14.664 10.32 1 98.56 67 ASN A O 1
ATOM 519 N N . ASP A 1 68 ? 9.586 -13.414 12.008 1 97.81 68 ASP A N 1
ATOM 520 C CA . ASP A 1 68 ? 10.734 -12.508 11.961 1 97.81 68 ASP A CA 1
ATOM 521 C C . ASP A 1 68 ? 12.039 -13.273 12.172 1 97.81 68 ASP A C 1
ATOM 523 O O . ASP A 1 68 ? 13.055 -12.961 11.547 1 97.81 68 ASP A O 1
ATOM 527 N N . GLU A 1 69 ? 12.062 -14.172 13 1 98.25 69 GLU A N 1
ATOM 528 C CA . GLU A 1 69 ? 13.273 -14.938 13.258 1 98.25 69 GLU A CA 1
ATOM 529 C C . GLU A 1 69 ? 13.719 -15.695 12.008 1 98.25 69 GLU A C 1
ATOM 531 O O . GLU A 1 69 ? 14.906 -15.75 11.695 1 98.25 69 GLU A O 1
ATOM 536 N N . LEU A 1 70 ? 12.789 -16.266 11.305 1 98.56 70 LEU A N 1
ATOM 537 C CA . LEU A 1 70 ? 13.125 -17 10.094 1 98.56 70 LEU A CA 1
ATOM 538 C C . LEU A 1 70 ? 13.562 -16.062 8.984 1 98.56 70 LEU A C 1
ATOM 540 O O . LEU A 1 70 ? 14.453 -16.375 8.195 1 98.56 70 LEU A O 1
ATOM 544 N N . LEU A 1 71 ? 12.898 -14.906 8.93 1 98.75 71 LEU A N 1
ATOM 545 C CA . LEU A 1 71 ? 13.336 -13.906 7.957 1 98.75 71 LEU A CA 1
ATOM 546 C C . LEU A 1 71 ? 14.766 -13.461 8.25 1 98.75 71 LEU A C 1
ATOM 548 O O . LEU A 1 71 ? 15.578 -13.344 7.332 1 98.75 71 LEU A O 1
ATOM 552 N N . LYS A 1 72 ? 15.031 -13.227 9.539 1 98.19 72 LYS A N 1
ATOM 553 C CA . LYS A 1 72 ? 16.406 -12.883 9.906 1 98.19 72 LYS A CA 1
ATOM 554 C C . LYS A 1 72 ? 17.375 -13.969 9.461 1 98.19 72 LYS A C 1
ATOM 556 O O . LYS A 1 72 ? 18.453 -13.664 8.922 1 98.19 72 LYS A O 1
ATOM 561 N N . ARG A 1 73 ? 17.016 -15.125 9.617 1 98.12 73 ARG A N 1
ATOM 562 C CA . ARG A 1 73 ? 17.875 -16.25 9.281 1 98.12 73 ARG A CA 1
ATOM 563 C C . ARG A 1 73 ? 18.172 -16.297 7.785 1 98.12 73 ARG A C 1
ATOM 565 O O . ARG A 1 73 ? 19.344 -16.406 7.379 1 98.12 73 ARG A O 1
ATOM 572 N N . VAL A 1 74 ? 17.172 -16.219 6.945 1 98.75 74 VAL A N 1
ATOM 573 C CA . VAL A 1 74 ? 17.391 -16.375 5.512 1 98.75 74 VAL A CA 1
ATOM 574 C C . VAL A 1 74 ? 18.078 -15.133 4.957 1 98.75 74 VAL A C 1
ATOM 576 O O . VAL A 1 74 ? 18.891 -15.219 4.043 1 98.75 74 VAL A O 1
ATOM 579 N N . PHE A 1 75 ? 17.812 -13.977 5.504 1 98.75 75 PHE A N 1
ATOM 580 C CA . PHE A 1 75 ? 18.422 -12.766 4.973 1 98.75 75 PHE A CA 1
ATOM 581 C C . PHE A 1 75 ? 19.844 -12.594 5.516 1 98.75 75 PHE A C 1
ATOM 583 O O . PHE A 1 75 ? 20.625 -11.812 4.977 1 98.75 75 PHE A O 1
ATOM 590 N N . LYS A 1 76 ? 20.172 -13.258 6.625 1 98.31 76 LYS A N 1
ATOM 591 C CA . LYS A 1 76 ? 21.562 -13.281 7.066 1 98.31 76 LYS A CA 1
ATOM 592 C C . LYS A 1 76 ? 22.484 -13.844 5.977 1 98.31 76 LYS A C 1
ATOM 594 O O . LYS A 1 76 ? 23.672 -13.523 5.934 1 98.31 76 LYS A O 1
ATOM 599 N N . GLU A 1 77 ? 21.891 -14.688 5.055 1 98.25 77 GLU A N 1
ATOM 600 C CA . GLU A 1 77 ? 22.656 -15.25 3.951 1 98.25 77 GLU A CA 1
ATOM 601 C C . GLU A 1 77 ? 22.938 -14.203 2.885 1 98.25 77 GLU A C 1
ATOM 603 O O . GLU A 1 77 ? 23.656 -14.469 1.92 1 98.25 77 GLU A O 1
ATOM 608 N N . LYS A 1 78 ? 22.375 -13.016 3.027 1 98.38 78 LYS A N 1
ATOM 609 C CA . LYS A 1 78 ? 22.594 -11.867 2.16 1 98.38 78 LYS A CA 1
ATOM 610 C C . LYS A 1 78 ? 22.297 -12.211 0.704 1 98.38 78 LYS A C 1
ATOM 612 O O . LYS A 1 78 ? 23.172 -12.078 -0.16 1 98.38 78 LYS A O 1
ATOM 617 N N . PRO A 1 79 ? 21.125 -12.695 0.451 1 98.88 79 PRO A N 1
ATOM 618 C CA . PRO A 1 79 ? 20.781 -12.992 -0.941 1 98.88 79 PRO A CA 1
ATOM 619 C C . PRO A 1 79 ? 21 -11.805 -1.872 1 98.88 79 PRO A C 1
ATOM 621 O O . PRO A 1 79 ? 20.75 -10.656 -1.487 1 98.88 79 PRO A O 1
ATOM 624 N N . ASP A 1 80 ? 21.547 -12.102 -3.166 1 98.81 80 ASP A N 1
ATOM 625 C CA . ASP A 1 80 ? 21.656 -11.117 -4.234 1 98.81 80 ASP A CA 1
ATOM 626 C C . ASP A 1 80 ? 20.297 -10.781 -4.824 1 98.81 80 ASP A C 1
ATOM 628 O O . ASP A 1 80 ? 19.984 -9.617 -5.102 1 98.81 80 ASP A O 1
ATOM 632 N N . TYR A 1 81 ? 19.516 -11.805 -4.984 1 98.88 81 TYR A N 1
ATOM 633 C CA . TYR A 1 81 ? 18.203 -11.695 -5.602 1 98.88 81 TYR A CA 1
ATOM 634 C C . TYR A 1 81 ? 17.125 -12.297 -4.703 1 98.88 81 TYR A C 1
ATOM 636 O O . TYR A 1 81 ? 17.359 -13.32 -4.051 1 98.88 81 TYR A O 1
ATOM 644 N N . VAL A 1 82 ? 16.016 -11.523 -4.629 1 98.94 82 VAL A N 1
ATOM 645 C CA . VAL A 1 82 ? 14.844 -12.047 -3.936 1 98.94 82 VAL A CA 1
ATOM 646 C C . VAL A 1 82 ? 13.672 -12.141 -4.906 1 98.94 82 VAL A C 1
ATOM 648 O O . VAL A 1 82 ? 13.312 -11.164 -5.559 1 98.94 82 VAL A O 1
ATOM 651 N N . PHE A 1 83 ? 13.188 -13.375 -5.094 1 98.94 83 PHE A N 1
ATOM 652 C CA . PHE A 1 83 ? 11.906 -13.617 -5.746 1 98.94 83 PHE A CA 1
ATOM 653 C C . PHE A 1 83 ? 10.82 -13.906 -4.719 1 98.94 83 PHE A C 1
ATOM 655 O O . PHE A 1 83 ? 10.812 -14.969 -4.094 1 98.94 83 PHE A O 1
ATOM 662 N N . HIS A 1 84 ? 9.938 -12.922 -4.5 1 98.94 84 HIS A N 1
ATOM 663 C CA . HIS A 1 84 ? 8.867 -13.055 -3.518 1 98.94 84 HIS A CA 1
ATOM 664 C C . HIS A 1 84 ? 7.59 -13.586 -4.16 1 98.94 84 HIS A C 1
ATOM 666 O O . HIS A 1 84 ? 6.777 -12.812 -4.672 1 98.94 84 HIS A O 1
ATOM 672 N N . LEU A 1 85 ? 7.398 -14.93 -4.02 1 98.81 85 LEU A N 1
ATOM 673 C CA . LEU A 1 85 ? 6.262 -15.586 -4.652 1 98.81 85 LEU A CA 1
ATOM 674 C C . LEU A 1 85 ? 5.277 -16.109 -3.607 1 98.81 85 LEU A C 1
ATOM 676 O O . LEU A 1 85 ? 4.195 -16.578 -3.951 1 98.81 85 LEU A O 1
ATOM 680 N N . ALA A 1 86 ? 5.609 -15.992 -2.322 1 98.5 86 ALA A N 1
ATOM 681 C CA . ALA A 1 86 ? 4.723 -16.453 -1.259 1 98.5 86 ALA A CA 1
ATOM 682 C C . ALA A 1 86 ? 3.428 -15.648 -1.23 1 98.5 86 ALA A C 1
ATOM 684 O O . ALA A 1 86 ? 3.449 -14.43 -1.377 1 98.5 86 ALA A O 1
ATOM 685 N N . ALA A 1 87 ? 2.361 -16.281 -1.06 1 97.19 87 ALA A N 1
ATOM 686 C CA . ALA A 1 87 ? 1.061 -15.625 -0.988 1 97.19 87 ALA A CA 1
ATOM 687 C C . ALA A 1 87 ? 0.015 -16.531 -0.354 1 97.19 87 ALA A C 1
ATOM 689 O O . ALA A 1 87 ? 0.133 -17.766 -0.415 1 97.19 87 ALA A O 1
ATOM 690 N N . HIS A 1 88 ? -0.89 -15.992 0.421 1 96.69 88 HIS A N 1
ATOM 691 C CA . HIS A 1 88 ? -2.188 -16.625 0.633 1 96.69 88 HIS A CA 1
ATOM 692 C C . HIS A 1 88 ? -3.033 -16.578 -0.634 1 96.69 88 HIS A C 1
ATOM 694 O O . HIS A 1 88 ? -3.67 -15.57 -0.928 1 96.69 88 HIS A O 1
ATOM 700 N N . PHE A 1 89 ? -3.076 -17.75 -1.222 1 90.62 89 PHE A N 1
ATOM 701 C CA . PHE A 1 89 ? -3.447 -17.812 -2.631 1 90.62 89 PHE A CA 1
ATOM 702 C C . PHE A 1 89 ? -4.949 -18.016 -2.787 1 90.62 89 PHE A C 1
ATOM 704 O O . PHE A 1 89 ? -5.566 -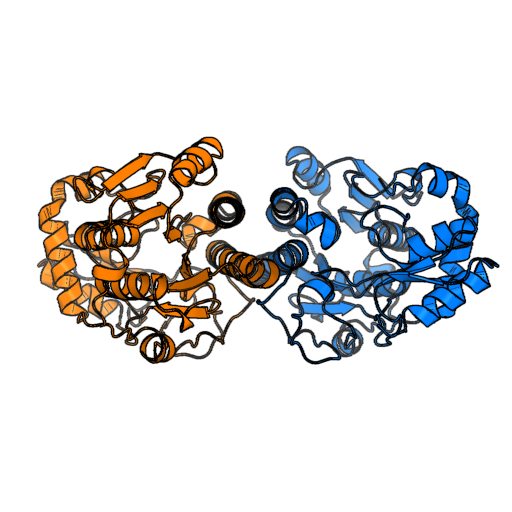18.75 -2.018 1 90.62 89 PHE A O 1
ATOM 711 N N . ALA A 1 90 ? -5.523 -17.234 -3.832 1 86.69 90 ALA A N 1
ATOM 712 C CA . ALA A 1 90 ? -6.77 -17.5 -4.551 1 86.69 90 ALA A CA 1
ATOM 713 C C . ALA A 1 90 ? -7.891 -16.594 -4.051 1 86.69 90 ALA A C 1
ATOM 715 O O . ALA A 1 90 ? -8 -16.344 -2.848 1 86.69 90 ALA A O 1
ATOM 716 N N . ASN A 1 91 ? -8.648 -16.219 -5 1 88.75 91 ASN A N 1
ATOM 717 C CA . ASN A 1 91 ? -9.766 -15.297 -4.785 1 88.75 91 ASN A CA 1
ATOM 718 C C . ASN A 1 91 ? -10.75 -15.836 -3.752 1 88.75 91 ASN A C 1
ATOM 720 O O . ASN A 1 91 ? -10.969 -15.219 -2.711 1 88.75 91 ASN A O 1
ATOM 724 N N . GLN A 1 92 ? -11.242 -17.031 -3.932 1 89.38 92 GLN A N 1
ATOM 725 C CA . GLN A 1 92 ? -12.25 -17.562 -3.016 1 89.38 92 GLN A CA 1
ATOM 726 C C . GLN A 1 92 ? -11.68 -17.734 -1.608 1 89.38 92 GLN A C 1
ATOM 728 O O . GLN A 1 92 ? -12.352 -17.438 -0.622 1 89.38 92 GLN A O 1
ATOM 733 N N . ASN A 1 93 ? -10.43 -18.25 -1.553 1 93 93 ASN A N 1
ATOM 734 C CA . ASN A 1 93 ? -9.766 -18.391 -0.262 1 93 93 ASN A CA 1
ATOM 735 C C . ASN A 1 93 ? -9.641 -17.062 0.467 1 93 93 ASN A C 1
ATOM 737 O O . ASN A 1 93 ? -9.844 -17 1.681 1 93 93 ASN A O 1
ATOM 741 N N . SER A 1 94 ? -9.375 -16 -0.172 1 94.38 94 SER A N 1
ATOM 742 C CA . SER A 1 94 ? -9.211 -14.68 0.423 1 94.38 94 SER A CA 1
ATOM 743 C C . SER A 1 94 ? -10.547 -14.117 0.904 1 94.38 94 SER A C 1
ATOM 745 O O . SER A 1 94 ? -10.594 -13.367 1.881 1 94.38 94 SER A O 1
ATOM 747 N N . VAL A 1 95 ? -11.633 -14.391 0.166 1 94.69 95 VAL A N 1
ATOM 748 C CA . VAL A 1 95 ? -12.969 -13.977 0.58 1 94.69 95 VAL A CA 1
ATOM 749 C C . VAL A 1 95 ? -13.352 -14.695 1.873 1 94.69 95 VAL A C 1
ATOM 751 O O . VAL A 1 95 ? -13.898 -14.078 2.791 1 94.69 95 VAL A O 1
ATOM 754 N N . ASP A 1 96 ? -13 -16.016 1.963 1 94.81 96 ASP A N 1
ATOM 755 C CA . ASP A 1 96 ? -13.328 -16.812 3.139 1 94.81 96 ASP A CA 1
ATOM 756 C C . ASP A 1 96 ? -12.453 -16.422 4.328 1 94.81 96 ASP A C 1
ATOM 758 O O . ASP A 1 96 ? -12.859 -16.578 5.48 1 94.81 96 ASP A O 1
ATOM 762 N N . ASN A 1 97 ? -11.258 -15.922 4.059 1 97 97 ASN A N 1
ATOM 763 C CA . ASN A 1 97 ? -10.281 -15.617 5.098 1 97 97 ASN A CA 1
ATOM 764 C C . ASN A 1 97 ? -9.578 -14.289 4.824 1 97 97 ASN A C 1
ATOM 766 O O . ASN A 1 97 ? -8.352 -14.25 4.691 1 97 97 ASN A O 1
ATOM 770 N N . PRO A 1 98 ? -10.359 -13.203 4.902 1 97.88 98 PRO A N 1
ATOM 771 C CA . PRO A 1 98 ? -9.805 -11.93 4.43 1 97.88 98 PRO A CA 1
ATOM 772 C C . PRO A 1 98 ? -8.711 -11.391 5.348 1 97.88 98 PRO A C 1
ATOM 774 O O . PRO A 1 98 ? -7.75 -10.773 4.871 1 97.88 98 PRO A O 1
ATOM 777 N N . GLU A 1 99 ? -8.82 -11.523 6.711 1 98.44 99 GLU A N 1
ATOM 778 C CA . GLU A 1 99 ? -7.777 -11.031 7.609 1 98.44 99 GLU A CA 1
ATOM 779 C C . GLU A 1 99 ? -6.477 -11.812 7.422 1 98.44 99 GLU A C 1
ATOM 781 O O . GLU A 1 99 ? -5.395 -11.219 7.426 1 98.44 99 GLU A O 1
ATOM 786 N N . LYS A 1 100 ? -6.586 -13.18 7.266 1 98.06 100 LYS A N 1
ATOM 787 C CA . LYS A 1 100 ? -5.402 -13.984 6.977 1 98.06 100 LYS A CA 1
ATOM 788 C C . LYS A 1 100 ? -4.738 -13.539 5.676 1 98.06 100 LYS A C 1
ATOM 790 O O . LYS A 1 100 ? -3.512 -13.469 5.59 1 98.06 100 LYS A O 1
ATOM 795 N N . ASP A 1 101 ? -5.617 -13.305 4.723 1 98 101 ASP A N 1
ATOM 796 C CA . ASP A 1 101 ? -5.125 -12.852 3.424 1 98 101 ASP A CA 1
ATOM 797 C C . ASP A 1 101 ? -4.293 -11.578 3.566 1 98 101 ASP A C 1
ATOM 799 O O . ASP A 1 101 ? -3.184 -11.492 3.035 1 98 101 ASP A O 1
ATOM 803 N N . LEU A 1 102 ? -4.723 -10.594 4.316 1 98.75 102 LEU A N 1
ATOM 804 C CA . LEU A 1 102 ? -4.004 -9.336 4.504 1 98.75 102 LEU A CA 1
ATOM 805 C C . LEU A 1 102 ? -2.746 -9.555 5.344 1 98.75 102 LEU A C 1
ATOM 807 O O . LEU A 1 102 ? -1.713 -8.93 5.09 1 98.75 102 LEU A O 1
ATOM 811 N N . MET A 1 103 ? -2.826 -10.375 6.312 1 98.62 103 MET A N 1
ATOM 812 C CA . MET A 1 103 ? -1.646 -10.641 7.129 1 98.62 103 MET A CA 1
ATOM 813 C C . MET A 1 103 ? -0.52 -11.227 6.289 1 98.62 103 MET A C 1
ATOM 815 O O . MET A 1 103 ? 0.611 -10.742 6.328 1 98.62 103 MET A O 1
ATOM 819 N N . ILE A 1 104 ? -0.83 -12.242 5.484 1 98.5 104 ILE A N 1
ATOM 820 C CA . ILE A 1 104 ? 0.212 -12.945 4.742 1 98.5 104 ILE A CA 1
ATOM 821 C C . ILE A 1 104 ? 0.646 -12.102 3.545 1 98.5 104 ILE A C 1
ATOM 823 O O . ILE A 1 104 ? 1.836 -11.836 3.363 1 98.5 104 ILE A O 1
ATOM 827 N N . ASN A 1 105 ? -0.291 -11.664 2.729 1 98.38 105 ASN A N 1
ATOM 828 C CA . ASN A 1 105 ? 0.031 -10.992 1.475 1 98.38 105 ASN A CA 1
ATOM 829 C C . ASN A 1 105 ? 0.428 -9.539 1.705 1 98.38 105 ASN A C 1
ATOM 831 O O . ASN A 1 105 ? 1.138 -8.945 0.889 1 98.38 105 ASN A O 1
ATOM 835 N N . GLY A 1 106 ? -0.085 -8.922 2.787 1 98.69 106 GLY A N 1
ATOM 836 C CA . GLY A 1 106 ? 0.226 -7.531 3.078 1 98.69 106 GLY A CA 1
ATOM 837 C C . GLY A 1 106 ? 1.386 -7.367 4.043 1 98.69 106 GLY A C 1
ATOM 838 O O . GLY A 1 106 ? 2.455 -6.883 3.658 1 98.69 106 GLY A O 1
ATOM 839 N N . ILE A 1 107 ? 1.184 -7.762 5.32 1 98.69 107 ILE A N 1
ATOM 840 C CA . ILE A 1 107 ? 2.244 -7.641 6.316 1 98.69 107 ILE A CA 1
ATOM 841 C C . ILE A 1 107 ? 3.453 -8.469 5.883 1 98.69 107 ILE A C 1
ATOM 843 O O . ILE A 1 107 ? 4.598 -8.047 6.059 1 98.69 107 ILE A O 1
ATOM 847 N N . GLY A 1 108 ? 3.195 -9.633 5.277 1 98.75 108 GLY A N 1
ATOM 848 C CA . GLY A 1 108 ? 4.273 -10.5 4.828 1 98.75 108 GLY A CA 1
ATOM 849 C C . GLY A 1 108 ? 5.211 -9.82 3.844 1 98.75 108 GLY A C 1
ATOM 850 O O . GLY A 1 108 ? 6.426 -9.812 4.051 1 98.75 108 GLY A O 1
ATOM 851 N N . ILE A 1 109 ? 4.641 -9.242 2.809 1 98.69 109 ILE A N 1
ATOM 852 C CA . ILE A 1 109 ? 5.512 -8.617 1.816 1 98.69 109 ILE A CA 1
ATOM 853 C C . ILE A 1 109 ? 6.211 -7.406 2.432 1 98.69 109 ILE A C 1
ATOM 855 O O . ILE A 1 109 ? 7.363 -7.121 2.109 1 98.69 109 ILE A O 1
ATOM 859 N N . LEU A 1 110 ? 5.535 -6.641 3.24 1 98.81 110 LEU A N 1
ATOM 860 C CA . LEU A 1 110 ? 6.168 -5.5 3.893 1 98.81 110 LEU A CA 1
ATOM 861 C C . LEU A 1 110 ? 7.422 -5.934 4.645 1 98.81 110 LEU A C 1
ATOM 863 O O . LEU A 1 110 ? 8.477 -5.312 4.508 1 98.81 110 LEU A O 1
ATOM 867 N N . LYS A 1 111 ? 7.277 -6.973 5.434 1 98.81 111 LYS A N 1
ATOM 868 C CA . LYS A 1 111 ? 8.414 -7.484 6.191 1 98.81 111 LYS A CA 1
ATOM 869 C C . LYS A 1 111 ? 9.539 -7.922 5.258 1 98.81 111 LYS A C 1
ATOM 871 O O . LYS A 1 111 ? 10.703 -7.57 5.473 1 98.81 111 LYS A O 1
ATOM 876 N N . VAL A 1 112 ? 9.258 -8.727 4.195 1 98.94 112 VAL A N 1
ATOM 877 C CA . VAL A 1 112 ? 10.281 -9.227 3.285 1 98.94 112 VAL A CA 1
ATOM 878 C C . VAL A 1 112 ? 11 -8.055 2.617 1 98.94 112 VAL A C 1
ATOM 880 O O . VAL A 1 112 ? 12.219 -8.07 2.465 1 98.94 112 VAL A O 1
ATOM 883 N N . LEU A 1 113 ? 10.203 -7.004 2.223 1 98.88 113 LEU A N 1
ATOM 884 C CA . LEU A 1 113 ? 10.781 -5.812 1.604 1 98.88 113 LEU A CA 1
ATOM 885 C C . LEU A 1 113 ? 11.719 -5.094 2.57 1 98.88 113 LEU A C 1
ATOM 887 O O . LEU A 1 113 ? 12.781 -4.621 2.172 1 98.88 113 LEU A O 1
ATOM 891 N N . GLN A 1 114 ? 11.273 -4.965 3.842 1 98.69 114 GLN A N 1
ATOM 892 C CA . GLN A 1 114 ? 12.109 -4.305 4.84 1 98.69 114 GLN A CA 1
ATOM 893 C C . GLN A 1 114 ? 13.453 -5.016 4.988 1 98.69 114 GLN A C 1
ATOM 895 O O . GLN A 1 114 ? 14.5 -4.371 5.039 1 98.69 114 GLN A O 1
ATOM 900 N N . TYR A 1 115 ? 13.477 -6.328 5.051 1 98.75 115 TYR A N 1
ATOM 901 C CA . TYR A 1 115 ? 14.719 -7.082 5.18 1 98.75 115 TYR A CA 1
ATOM 902 C C . TYR A 1 115 ? 15.539 -6.996 3.9 1 98.75 115 TYR A C 1
ATOM 904 O O . TYR A 1 115 ? 16.766 -6.895 3.953 1 98.75 115 TYR A O 1
ATOM 912 N N . ALA A 1 116 ? 14.883 -7.109 2.744 1 98.88 116 ALA A N 1
ATOM 913 C CA . ALA A 1 116 ? 15.586 -6.98 1.471 1 98.88 116 ALA A CA 1
ATOM 914 C C . ALA A 1 116 ? 16.297 -5.637 1.373 1 98.88 116 ALA A C 1
ATOM 916 O O . ALA A 1 116 ? 17.422 -5.559 0.863 1 98.88 116 ALA A O 1
ATOM 917 N N . GLN A 1 117 ? 15.562 -4.602 1.808 1 98.12 117 GLN A N 1
ATOM 918 C CA . GLN A 1 117 ? 16.156 -3.271 1.817 1 98.12 117 GLN A CA 1
ATOM 919 C C . GLN A 1 117 ? 17.391 -3.23 2.717 1 98.12 117 GLN A C 1
ATOM 921 O O . GLN A 1 117 ? 18.406 -2.629 2.359 1 98.12 117 GLN A O 1
ATOM 926 N N . LEU A 1 118 ? 17.312 -3.859 3.857 1 97.25 118 LEU A N 1
ATOM 927 C CA . LEU A 1 118 ? 18.391 -3.854 4.848 1 97.25 118 LEU A CA 1
ATOM 928 C C . LEU A 1 118 ? 19.656 -4.465 4.27 1 97.25 118 LEU A C 1
ATOM 930 O O . LEU A 1 118 ? 20.766 -4.02 4.586 1 97.25 118 LEU A O 1
ATOM 934 N N . VAL A 1 119 ? 19.562 -5.426 3.43 1 97.88 119 VAL A N 1
ATOM 935 C CA . VAL A 1 119 ? 20.75 -6.109 2.957 1 97.88 119 VAL A CA 1
ATOM 936 C C . VAL A 1 119 ? 21.125 -5.602 1.564 1 97.88 119 VAL A C 1
ATOM 938 O O . VAL A 1 119 ? 22.031 -6.133 0.925 1 97.88 119 VAL A O 1
ATOM 941 N N . ASN A 1 120 ? 20.391 -4.613 1.038 1 98 120 ASN A N 1
ATOM 942 C CA . ASN A 1 120 ? 20.672 -3.977 -0.243 1 98 120 ASN A CA 1
ATOM 943 C C . ASN A 1 120 ? 20.656 -4.984 -1.387 1 98 120 ASN A C 1
ATOM 945 O O . ASN A 1 120 ? 21.609 -5.07 -2.158 1 98 120 ASN A O 1
ATOM 949 N N . VAL A 1 121 ? 19.641 -5.75 -1.57 1 98.62 121 VAL A N 1
ATOM 950 C CA . VAL A 1 121 ? 19.5 -6.738 -2.635 1 98.62 121 VAL A CA 1
ATOM 951 C C . VAL A 1 121 ? 19.703 -6.066 -3.992 1 98.62 121 VAL A C 1
ATOM 953 O O . VAL A 1 121 ? 19.406 -4.883 -4.16 1 98.62 121 VAL A O 1
ATOM 956 N N . LYS A 1 122 ? 20.203 -6.852 -4.977 1 98.62 122 LYS A N 1
ATOM 957 C CA . LYS A 1 122 ? 20.406 -6.359 -6.34 1 98.62 122 LYS A CA 1
ATOM 958 C C . LYS A 1 122 ? 19.062 -6.258 -7.078 1 98.62 122 LYS A C 1
ATOM 960 O O . LYS A 1 122 ? 18.906 -5.422 -7.969 1 98.62 122 LYS A O 1
ATOM 965 N N . ARG A 1 123 ? 18.188 -7.184 -6.723 1 98.88 123 ARG A N 1
ATOM 966 C CA . ARG A 1 123 ? 16.859 -7.176 -7.336 1 98.88 123 ARG A CA 1
ATOM 967 C C . ARG A 1 123 ? 15.828 -7.828 -6.418 1 98.88 123 ARG A C 1
ATOM 969 O O . ARG A 1 123 ? 16.125 -8.828 -5.762 1 98.88 123 ARG A O 1
ATOM 976 N N . PHE A 1 124 ? 14.688 -7.18 -6.355 1 98.94 124 PHE A N 1
ATOM 977 C CA . PHE A 1 124 ? 13.516 -7.738 -5.699 1 98.94 124 PHE A CA 1
ATOM 978 C C . PHE A 1 124 ? 12.367 -7.906 -6.688 1 98.94 124 PHE A C 1
ATOM 980 O O . PHE A 1 124 ? 11.805 -6.922 -7.168 1 98.94 124 PHE A O 1
ATOM 987 N N . VAL A 1 125 ? 12.055 -9.156 -7.031 1 98.94 125 VAL A N 1
ATOM 988 C CA . VAL A 1 125 ? 10.977 -9.453 -7.969 1 98.94 125 VAL A CA 1
ATOM 989 C C . VAL A 1 125 ? 9.742 -9.914 -7.207 1 98.94 125 VAL A C 1
ATOM 991 O O . VAL A 1 125 ? 9.797 -10.883 -6.441 1 98.94 125 VAL A O 1
ATOM 994 N N . TYR A 1 126 ? 8.664 -9.242 -7.379 1 98.88 126 TYR A N 1
ATOM 995 C CA . TYR A 1 126 ? 7.402 -9.523 -6.695 1 98.88 126 TYR A CA 1
ATOM 996 C C . TYR A 1 126 ? 6.402 -10.18 -7.641 1 98.88 126 TYR A C 1
ATOM 998 O O . TYR A 1 126 ? 6.188 -9.695 -8.758 1 98.88 126 TYR A O 1
ATOM 1006 N N . SER A 1 127 ? 5.863 -11.266 -7.137 1 98.38 127 SER A N 1
ATOM 1007 C CA . SER A 1 127 ? 4.789 -11.93 -7.871 1 98.38 127 SER A CA 1
ATOM 1008 C C . SER A 1 127 ? 3.451 -11.234 -7.641 1 98.38 127 SER A C 1
ATOM 1010 O O . SER A 1 127 ? 2.764 -11.508 -6.656 1 98.38 127 SER A O 1
ATOM 1012 N N . SER A 1 128 ? 3.113 -10.352 -8.461 1 97.31 128 SER A N 1
ATOM 1013 C CA . SER A 1 128 ? 1.789 -9.734 -8.492 1 97.31 128 SER A CA 1
ATOM 1014 C C . SER A 1 128 ? 0.815 -10.57 -9.312 1 97.31 128 SER A C 1
ATOM 1016 O O . SER A 1 128 ? 0.99 -11.789 -9.453 1 97.31 128 SER A O 1
ATOM 1018 N N . SER A 1 129 ? -0.305 -10.07 -9.688 1 93.25 129 SER A N 1
ATOM 1019 C CA . SER A 1 129 ? -1.316 -10.828 -10.414 1 93.25 129 SER A CA 1
ATOM 1020 C C . SER A 1 129 ? -2.037 -9.945 -11.43 1 93.25 129 SER A C 1
ATOM 1022 O O . SER A 1 129 ? -2.604 -8.906 -11.07 1 93.25 129 SER A O 1
ATOM 1024 N N . GLY A 1 130 ? -1.939 -10.391 -12.672 1 87.88 130 GLY A N 1
ATOM 1025 C CA . GLY A 1 130 ? -2.725 -9.719 -13.695 1 87.88 130 GLY A CA 1
ATOM 1026 C C . GLY A 1 130 ? -4.211 -9.711 -13.398 1 87.88 130 GLY A C 1
ATOM 1027 O O . GLY A 1 130 ? -4.891 -8.703 -13.609 1 87.88 130 GLY A O 1
ATOM 1028 N N . CYS A 1 131 ? -4.652 -10.797 -12.883 1 79 131 CYS A N 1
ATOM 1029 C CA . CYS A 1 131 ? -6.07 -10.914 -12.555 1 79 131 CYS A CA 1
ATOM 1030 C C . CYS A 1 131 ? -6.414 -10.094 -11.312 1 79 131 CYS A C 1
ATOM 1032 O O . CYS A 1 131 ? -7.586 -9.836 -11.047 1 79 131 CYS A O 1
ATOM 1034 N N . GLY A 1 132 ? -5.469 -9.672 -10.641 1 80.94 132 GLY A N 1
ATOM 1035 C CA . GLY A 1 132 ? -5.664 -8.984 -9.375 1 80.94 132 GLY A CA 1
ATOM 1036 C C . GLY A 1 132 ? -5.672 -7.477 -9.516 1 80.94 132 GLY A C 1
ATOM 1037 O O . GLY A 1 132 ? -6.367 -6.781 -8.766 1 80.94 132 GLY A O 1
ATOM 1038 N N . VAL A 1 133 ? -4.887 -7.012 -10.484 1 91.25 133 VAL A N 1
ATOM 1039 C CA . VAL A 1 133 ? -4.668 -5.57 -10.484 1 91.25 133 VAL A CA 1
ATOM 1040 C C . VAL A 1 133 ? -5.559 -4.91 -11.531 1 91.25 133 VAL A C 1
ATOM 1042 O O . VAL A 1 133 ? -5.77 -3.697 -11.508 1 91.25 133 VAL A O 1
ATOM 1045 N N . TYR A 1 134 ? -6.105 -5.746 -12.523 1 90.06 134 TYR A N 1
ATOM 1046 C CA . TYR A 1 134 ? -6.949 -5.195 -13.578 1 90.06 134 TYR A CA 1
ATOM 1047 C C . TYR A 1 134 ? -8.43 -5.352 -13.227 1 90.06 134 TYR A C 1
ATOM 1049 O O . TYR A 1 134 ? -8.898 -6.465 -12.992 1 90.06 134 TYR A O 1
ATOM 1057 N N . GLY A 1 135 ? -9.172 -4.324 -13.039 1 81.44 135 GLY A N 1
ATOM 1058 C CA . GLY A 1 135 ? -10.586 -4.34 -12.711 1 81.44 135 GLY A CA 1
ATOM 1059 C C . GLY A 1 135 ? -11.453 -4.898 -13.828 1 81.44 135 GLY A C 1
ATOM 1060 O O . GLY A 1 135 ? -10.977 -5.102 -14.945 1 81.44 135 GLY A O 1
ATOM 1061 N N . LEU A 1 136 ? -12.727 -5.109 -13.469 1 77.88 136 LEU A N 1
ATOM 1062 C CA . LEU A 1 136 ? -13.695 -5.711 -14.383 1 77.88 136 LEU A CA 1
ATOM 1063 C C . LEU A 1 136 ? -13.891 -4.84 -15.617 1 77.88 136 LEU A C 1
ATOM 1065 O O . LEU A 1 136 ? -14.164 -5.352 -16.703 1 77.88 136 LEU A O 1
ATOM 1069 N N . ASP A 1 137 ? -13.625 -3.584 -15.523 1 77.06 137 ASP A N 1
ATOM 1070 C CA . ASP A 1 137 ? -13.977 -2.662 -16.594 1 77.06 137 ASP A CA 1
ATOM 1071 C C . ASP A 1 137 ? -12.75 -2.291 -17.422 1 77.06 137 ASP A C 1
ATOM 1073 O O . ASP A 1 137 ? -12.836 -1.461 -18.344 1 77.06 137 ASP A O 1
ATOM 1077 N N . SER A 1 138 ? -11.711 -3.014 -17.047 1 82.56 138 SER A N 1
ATOM 1078 C CA . SER A 1 138 ? -10.508 -2.695 -17.797 1 82.56 138 SER A CA 1
ATOM 1079 C C . SER A 1 138 ? -10.594 -3.223 -19.234 1 82.56 138 SER A C 1
ATOM 1081 O O . SER A 1 138 ? -11.188 -4.273 -19.469 1 82.56 138 SER A O 1
ATOM 1083 N N . LYS A 1 139 ? -10.039 -2.4 -20.203 1 86.25 139 LYS A N 1
ATOM 1084 C CA . LYS A 1 139 ? -10.023 -2.777 -21.625 1 86.25 139 LYS A CA 1
ATOM 1085 C C . LYS A 1 139 ? -9.039 -3.914 -21.875 1 86.25 139 LYS A C 1
ATOM 1087 O O . LYS A 1 139 ? -7.91 -3.889 -21.375 1 86.25 139 LYS A O 1
ATOM 1092 N N . MET A 1 140 ? -9.453 -4.91 -22.672 1 89.75 140 MET A N 1
ATOM 1093 C CA . MET A 1 140 ? -8.594 -6.027 -23.062 1 89.75 140 MET A CA 1
ATOM 1094 C C . MET A 1 140 ? -8.047 -5.84 -24.469 1 89.75 140 MET A C 1
ATOM 1096 O O . MET A 1 140 ? -8.727 -5.285 -25.328 1 89.75 140 MET A O 1
ATOM 1100 N N . PRO A 1 141 ? -6.836 -6.41 -24.844 1 94.62 141 PRO A N 1
ATOM 1101 C CA . PRO A 1 141 ? -5.98 -7.07 -23.844 1 94.62 141 PRO A CA 1
ATOM 1102 C C . PRO A 1 141 ? -5.457 -6.113 -22.781 1 94.62 141 PRO A C 1
ATOM 1104 O O . PRO A 1 141 ? -5.203 -4.941 -23.078 1 94.62 141 PRO A O 1
ATOM 1107 N N . PHE A 1 142 ? -5.32 -6.543 -21.594 1 93.75 142 PHE A N 1
ATOM 1108 C CA . PHE A 1 142 ? -4.918 -5.719 -20.453 1 93.75 142 PHE A CA 1
ATOM 1109 C C . PHE A 1 142 ? -3.494 -5.207 -20.641 1 93.75 142 PHE A C 1
ATOM 1111 O O . PHE A 1 142 ? -2.574 -5.984 -20.906 1 93.75 142 PHE A O 1
ATOM 1118 N N . GLU A 1 143 ? -3.355 -3.977 -20.562 1 94.56 143 GLU A N 1
ATOM 1119 C CA . GLU A 1 143 ? -2.039 -3.342 -20.562 1 94.56 143 GLU A CA 1
ATOM 1120 C C . GLU A 1 143 ? -1.64 -2.883 -19.172 1 94.56 143 GLU A C 1
ATOM 1122 O O . GLU A 1 143 ? -2.5 -2.576 -18.344 1 94.56 143 GLU A O 1
ATOM 1127 N N . GLU A 1 144 ? -0.367 -2.859 -18.891 1 95.69 144 GLU A N 1
ATOM 1128 C CA . GLU A 1 144 ? 0.142 -2.686 -17.531 1 95.69 144 GLU A CA 1
ATOM 1129 C C . GLU A 1 144 ? -0.359 -1.383 -16.906 1 95.69 144 GLU A C 1
ATOM 1131 O O . GLU A 1 144 ? -0.538 -1.293 -15.695 1 95.69 144 GLU A O 1
ATOM 1136 N N . GLN A 1 145 ? -0.693 -0.375 -17.703 1 90.56 145 GLN A N 1
ATOM 1137 C CA . GLN A 1 145 ? -1.09 0.924 -17.172 1 90.56 145 GLN A CA 1
ATOM 1138 C C . GLN A 1 145 ? -2.566 0.933 -16.781 1 90.56 145 GLN A C 1
ATOM 1140 O O . GLN A 1 145 ? -3.033 1.858 -16.125 1 90.56 145 GLN A O 1
ATOM 1145 N N . ASP A 1 146 ? -3.352 -0.127 -17.109 1 90.25 146 ASP A N 1
ATOM 1146 C CA . ASP A 1 146 ? -4.797 -0.165 -16.922 1 90.25 146 ASP A CA 1
ATOM 1147 C C . ASP A 1 146 ? -5.152 -0.627 -15.508 1 90.25 146 ASP A C 1
ATOM 1149 O O . ASP A 1 146 ? -6.059 -1.44 -15.328 1 90.25 146 ASP A O 1
ATOM 1153 N N . ILE A 1 147 ? -4.66 -0.012 -14.484 1 91.38 147 ILE A N 1
ATOM 1154 C CA . ILE A 1 147 ? -4.867 -0.46 -13.117 1 91.38 147 ILE A CA 1
ATOM 1155 C C . ILE A 1 147 ? -6.195 0.081 -12.586 1 91.38 147 ILE A C 1
ATOM 1157 O O . ILE A 1 147 ? -6.562 1.225 -12.875 1 91.38 147 ILE A O 1
ATOM 1161 N N . SER A 1 148 ? -6.848 -0.755 -11.844 1 92 148 SER A N 1
ATOM 1162 C CA . SER A 1 148 ? -8.109 -0.347 -11.242 1 92 148 SER A CA 1
ATOM 1163 C C . SER A 1 148 ? -8.07 -0.495 -9.719 1 92 148 SER A C 1
ATOM 1165 O O . SER A 1 148 ? -7.5 -1.46 -9.203 1 92 148 SER A O 1
ATOM 1167 N N . ILE A 1 149 ? -8.805 0.521 -8.984 1 92.44 149 ILE A N 1
ATOM 1168 C CA . ILE A 1 149 ? -8.93 0.375 -7.535 1 92.44 149 ILE A CA 1
ATOM 1169 C C . ILE A 1 149 ? -10.297 -0.206 -7.188 1 92.44 149 ILE A C 1
ATOM 1171 O O . ILE A 1 149 ? -10.617 -0.378 -6.008 1 92.44 149 ILE A O 1
ATOM 1175 N N . SER A 1 150 ? -11.18 -0.434 -8.25 1 92.81 150 SER A N 1
ATOM 1176 C CA . SER A 1 150 ? -12.453 -1.119 -8.078 1 92.81 150 SER A CA 1
ATOM 1177 C C . SER A 1 150 ? -12.297 -2.629 -8.234 1 92.81 150 SER A C 1
ATOM 1179 O O . SER A 1 150 ? -12.469 -3.17 -9.328 1 92.81 150 SER A O 1
ATOM 1181 N N . LEU A 1 151 ? -11.969 -3.271 -7.094 1 93.31 151 LEU A N 1
ATOM 1182 C CA . LEU A 1 151 ? -11.648 -4.695 -7.074 1 93.31 151 LEU A CA 1
ATOM 1183 C C . LEU A 1 151 ? -12.727 -5.484 -6.332 1 93.31 151 LEU A C 1
ATOM 1185 O O . LEU A 1 151 ? -13.562 -4.902 -5.641 1 93.31 151 LEU A O 1
ATOM 1189 N N . HIS A 1 152 ? -12.719 -6.859 -6.516 1 91.88 152 HIS A N 1
ATOM 1190 C CA . HIS A 1 152 ? -13.898 -7.617 -6.125 1 91.88 152 HIS A CA 1
ATOM 1191 C C . HIS A 1 152 ? -13.539 -8.719 -5.133 1 91.88 152 HIS A C 1
ATOM 1193 O O . HIS A 1 152 ? -14.422 -9.406 -4.621 1 91.88 152 HIS A O 1
ATOM 1199 N N . THR A 1 153 ? -12.297 -8.875 -4.734 1 94 153 THR A N 1
ATOM 1200 C CA . THR A 1 153 ? -11.906 -9.844 -3.719 1 94 153 THR A CA 1
ATOM 1201 C C . THR A 1 153 ? -10.734 -9.32 -2.893 1 94 153 THR A C 1
ATOM 1203 O O . THR A 1 153 ? -9.938 -8.508 -3.375 1 94 153 THR A O 1
ATOM 1206 N N . PRO A 1 154 ? -10.586 -9.875 -1.636 1 96.44 154 PRO A N 1
ATOM 1207 C CA . PRO A 1 154 ? -9.43 -9.5 -0.822 1 96.44 154 PRO A CA 1
ATOM 1208 C C . PRO A 1 154 ? -8.102 -9.883 -1.471 1 96.44 154 PRO A C 1
ATOM 1210 O O . PRO A 1 154 ? -7.102 -9.172 -1.309 1 96.44 154 PRO A O 1
ATOM 1213 N N . TYR A 1 155 ? -8.117 -10.961 -2.232 1 95.25 155 TYR A N 1
ATOM 1214 C CA . TYR A 1 155 ? -6.895 -11.367 -2.914 1 95.25 155 TYR A CA 1
ATOM 1215 C C . TYR A 1 155 ? -6.441 -10.305 -3.908 1 95.25 155 TYR A C 1
ATOM 1217 O O . TYR A 1 155 ? -5.266 -9.93 -3.932 1 95.25 155 TYR A O 1
ATOM 1225 N N . GLN A 1 156 ? -7.383 -9.852 -4.711 1 95.19 156 GLN A N 1
ATOM 1226 C CA . GLN A 1 156 ? -7.062 -8.773 -5.637 1 95.19 156 GLN A CA 1
ATOM 1227 C C . GLN A 1 156 ? -6.516 -7.555 -4.898 1 95.19 156 GLN A C 1
ATOM 1229 O O . GLN A 1 156 ? -5.535 -6.949 -5.332 1 95.19 156 GLN A O 1
ATOM 1234 N N . VAL A 1 157 ? -7.133 -7.238 -3.783 1 97.19 157 VAL A N 1
ATOM 1235 C CA . VAL A 1 157 ? -6.75 -6.09 -2.967 1 97.19 157 VAL A CA 1
ATOM 1236 C C . VAL A 1 157 ? -5.32 -6.266 -2.465 1 97.19 157 VAL A C 1
ATOM 1238 O O . VAL A 1 157 ? -4.488 -5.367 -2.611 1 97.19 157 VAL A O 1
ATOM 1241 N N . THR A 1 158 ? -4.98 -7.438 -1.887 1 98.06 158 THR A N 1
ATOM 1242 C CA . THR A 1 158 ? -3.68 -7.609 -1.251 1 98.06 158 THR A CA 1
ATOM 1243 C C . THR A 1 158 ? -2.582 -7.754 -2.301 1 98.06 158 THR A C 1
ATOM 1245 O O . THR A 1 158 ? -1.435 -7.371 -2.062 1 98.06 158 THR A O 1
ATOM 1248 N N . LYS A 1 159 ? -2.895 -8.297 -3.518 1 97.69 159 LYS A N 1
ATOM 1249 C CA . LYS A 1 159 ? -1.884 -8.312 -4.57 1 97.69 159 LYS A CA 1
ATOM 1250 C C . LYS A 1 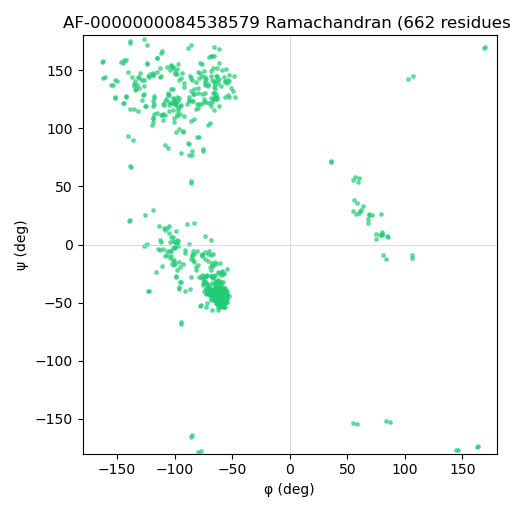159 ? -1.557 -6.895 -5.039 1 97.69 159 LYS A C 1
ATOM 1252 O O . LYS A 1 159 ? -0.392 -6.566 -5.27 1 97.69 159 LYS A O 1
ATOM 1257 N N . LEU A 1 160 ? -2.574 -6.055 -5.188 1 97.5 160 LEU A N 1
ATOM 1258 C CA . LEU A 1 160 ? -2.301 -4.664 -5.52 1 97.5 160 LEU A CA 1
ATOM 1259 C C . LEU A 1 160 ? -1.555 -3.969 -4.387 1 97.5 160 LEU A C 1
ATOM 1261 O O . LEU A 1 160 ? -0.664 -3.152 -4.633 1 97.5 160 LEU A O 1
ATOM 1265 N N . LEU A 1 161 ? -1.923 -4.262 -3.135 1 98.12 161 LEU A N 1
ATOM 1266 C CA . LEU A 1 161 ? -1.188 -3.736 -1.99 1 98.12 161 LEU A CA 1
ATOM 1267 C C . LEU A 1 161 ? 0.295 -4.07 -2.094 1 98.12 161 LEU A C 1
ATOM 1269 O O . LEU A 1 161 ? 1.148 -3.232 -1.795 1 98.12 161 LEU A O 1
ATOM 1273 N N . GLY A 1 162 ? 0.592 -5.293 -2.484 1 98.44 162 GLY A N 1
ATOM 1274 C CA . GLY A 1 162 ? 1.986 -5.648 -2.697 1 98.44 162 GLY A CA 1
ATOM 1275 C C . GLY A 1 162 ? 2.695 -4.727 -3.674 1 98.44 162 GLY A C 1
ATOM 1276 O O . GLY A 1 162 ? 3.834 -4.32 -3.436 1 98.44 162 GLY A O 1
ATOM 1277 N N . GLU A 1 163 ? 2.059 -4.395 -4.789 1 98.19 163 GLU A N 1
ATOM 1278 C CA . GLU A 1 163 ? 2.656 -3.465 -5.738 1 98.19 163 GLU A CA 1
ATOM 1279 C C . GLU A 1 163 ? 2.812 -2.076 -5.129 1 98.19 163 GLU A C 1
ATOM 1281 O O . GLU A 1 163 ? 3.793 -1.379 -5.402 1 98.19 163 GLU A O 1
ATOM 1286 N N . LEU A 1 164 ? 1.759 -1.649 -4.375 1 97.56 164 LEU A N 1
ATOM 1287 C CA . LEU A 1 164 ? 1.868 -0.359 -3.701 1 97.56 164 LEU A CA 1
ATOM 1288 C C . LEU A 1 164 ? 3.123 -0.302 -2.838 1 97.56 164 LEU A C 1
ATOM 1290 O O . LEU A 1 164 ? 3.857 0.689 -2.865 1 97.56 164 LEU A O 1
ATOM 1294 N N . TYR A 1 165 ? 3.451 -1.338 -2.109 1 98.56 165 TYR A N 1
ATOM 1295 C CA . TYR A 1 165 ? 4.617 -1.351 -1.233 1 98.56 165 TYR A CA 1
ATOM 1296 C C . TYR A 1 165 ? 5.906 -1.431 -2.041 1 98.56 165 TYR A C 1
ATOM 1298 O O . TYR A 1 165 ? 6.895 -0.767 -1.715 1 98.56 165 TYR A O 1
ATOM 1306 N N . THR A 1 166 ? 5.922 -2.293 -3.084 1 98.69 166 THR A N 1
ATOM 1307 C CA . THR A 1 166 ? 7.145 -2.328 -3.879 1 98.69 166 THR A CA 1
ATOM 1308 C C . THR A 1 166 ? 7.422 -0.963 -4.504 1 98.69 166 THR A C 1
ATOM 1310 O O . THR A 1 166 ? 8.57 -0.506 -4.527 1 98.69 166 THR A O 1
ATOM 1313 N N . ASN A 1 167 ? 6.414 -0.306 -5.016 1 96.81 167 ASN A N 1
ATOM 1314 C CA . ASN A 1 167 ? 6.555 1.031 -5.582 1 96.81 167 ASN A CA 1
ATOM 1315 C C . ASN A 1 167 ? 7.051 2.031 -4.539 1 96.81 167 ASN A C 1
ATOM 1317 O O . ASN A 1 167 ? 7.918 2.857 -4.828 1 96.81 167 ASN A O 1
ATOM 1321 N N . TYR A 1 168 ? 6.488 1.93 -3.377 1 95.88 168 TYR A N 1
ATOM 1322 C CA . TYR A 1 168 ? 6.93 2.799 -2.289 1 95.88 168 TYR A CA 1
ATOM 1323 C C . TYR A 1 168 ? 8.414 2.611 -2.008 1 95.88 168 TYR A C 1
ATOM 1325 O O . TYR A 1 168 ? 9.164 3.586 -1.922 1 95.88 168 TYR A O 1
ATOM 1333 N N . PHE A 1 169 ? 8.859 1.399 -1.797 1 98.31 169 PHE A N 1
ATOM 1334 C CA . PHE A 1 169 ? 10.258 1.13 -1.498 1 98.31 169 PHE A CA 1
ATOM 1335 C C . PHE A 1 169 ? 11.156 1.593 -2.641 1 98.31 169 PHE A C 1
ATOM 1337 O O . PHE A 1 169 ? 12.273 2.062 -2.412 1 98.31 169 PHE A O 1
ATOM 1344 N N . HIS A 1 170 ? 10.688 1.36 -3.879 1 97.94 170 HIS A N 1
ATOM 1345 C CA . HIS A 1 170 ? 11.43 1.869 -5.027 1 97.94 170 HIS A CA 1
ATOM 1346 C C . HIS A 1 170 ? 11.531 3.391 -4.992 1 97.94 170 HIS A C 1
ATOM 1348 O O . HIS A 1 170 ? 12.609 3.951 -5.168 1 97.94 170 HIS A O 1
ATOM 1354 N N . ASN A 1 171 ? 10.375 4.039 -4.691 1 93.81 171 ASN A N 1
ATOM 1355 C CA . ASN A 1 171 ? 10.289 5.492 -4.781 1 93.81 171 ASN A CA 1
ATOM 1356 C C . ASN A 1 171 ? 11.055 6.172 -3.652 1 93.81 171 ASN A C 1
ATOM 1358 O O . ASN A 1 171 ? 11.68 7.211 -3.861 1 93.81 171 ASN A O 1
ATOM 1362 N N . LEU A 1 172 ? 11 5.625 -2.533 1 93.44 172 LEU A N 1
ATOM 1363 C CA . LEU A 1 172 ? 11.609 6.285 -1.382 1 93.44 172 LEU A CA 1
ATOM 1364 C C . LEU A 1 172 ? 13.055 5.84 -1.197 1 93.44 172 LEU A C 1
ATOM 1366 O O . LEU A 1 172 ? 13.914 6.645 -0.843 1 93.44 172 LEU A O 1
ATOM 1370 N N . TYR A 1 173 ? 13.336 4.574 -1.4 1 96.06 173 TYR A N 1
ATOM 1371 C CA . TYR A 1 173 ? 14.648 4.039 -1.057 1 96.06 173 TYR A CA 1
ATOM 1372 C C . TYR A 1 173 ? 15.422 3.652 -2.309 1 96.06 173 TYR A C 1
ATOM 1374 O O . TYR A 1 173 ? 16.531 3.115 -2.221 1 96.06 173 TYR A O 1
ATOM 1382 N N . ASN A 1 174 ? 14.914 3.855 -3.488 1 97.06 174 ASN A N 1
ATOM 1383 C CA . ASN A 1 174 ? 15.508 3.473 -4.762 1 97.06 174 ASN A CA 1
ATOM 1384 C C . ASN A 1 174 ? 15.781 1.972 -4.824 1 97.06 174 ASN A C 1
ATOM 1386 O O . ASN A 1 174 ? 16.781 1.541 -5.41 1 97.06 174 ASN A O 1
ATOM 1390 N N . MET A 1 175 ? 15.055 1.171 -4.105 1 98.38 175 MET A N 1
ATOM 1391 C CA . MET A 1 175 ? 15.188 -0.282 -4.156 1 98.38 175 MET A CA 1
ATOM 1392 C C . MET A 1 175 ? 14.812 -0.816 -5.535 1 98.38 175 MET A C 1
ATOM 1394 O O . MET A 1 175 ? 13.789 -0.424 -6.098 1 98.38 175 MET A O 1
ATOM 1398 N N . PRO A 1 176 ? 15.625 -1.628 -6.152 1 98.88 176 PRO A N 1
ATOM 1399 C CA . PRO A 1 176 ? 15.352 -2.141 -7.5 1 98.88 176 PRO A CA 1
ATOM 1400 C C . PRO A 1 176 ? 14.273 -3.225 -7.512 1 98.88 176 PRO A C 1
ATOM 1402 O O . PRO A 1 176 ? 14.594 -4.41 -7.629 1 98.88 176 PRO A O 1
ATOM 1405 N N . THR A 1 177 ? 13.086 -2.803 -7.504 1 98.81 177 THR A N 1
ATOM 1406 C CA . THR A 1 177 ? 11.953 -3.719 -7.477 1 98.81 177 THR A CA 1
ATOM 1407 C C . THR A 1 177 ? 11.359 -3.885 -8.875 1 98.81 177 THR A C 1
ATOM 1409 O O . THR A 1 177 ? 11.445 -2.98 -9.703 1 98.81 177 THR A O 1
ATOM 1412 N N . VAL A 1 178 ? 10.836 -5.078 -9.203 1 98.88 178 VAL A N 1
ATOM 1413 C CA . VAL A 1 178 ? 10.109 -5.391 -10.422 1 98.88 178 VAL A CA 1
ATOM 1414 C C . VAL A 1 178 ? 8.859 -6.195 -10.086 1 98.88 178 VAL A C 1
ATOM 1416 O O . VAL A 1 178 ? 8.898 -7.105 -9.25 1 98.88 178 VAL A O 1
ATOM 1419 N N . ASN A 1 179 ? 7.727 -5.82 -10.648 1 98.69 179 ASN A N 1
ATOM 1420 C CA . ASN A 1 179 ? 6.449 -6.473 -10.367 1 98.69 179 ASN A CA 1
ATOM 1421 C C . ASN A 1 179 ? 6.012 -7.363 -11.523 1 98.69 179 ASN A C 1
ATOM 1423 O O . ASN A 1 179 ? 5.859 -6.891 -12.656 1 98.69 179 ASN A O 1
ATOM 1427 N N . ALA A 1 180 ? 5.84 -8.672 -11.258 1 98.75 180 ALA A N 1
ATOM 1428 C CA . ALA A 1 180 ? 5.406 -9.656 -12.242 1 98.75 180 ALA A CA 1
ATOM 1429 C C . ALA A 1 180 ? 3.908 -9.922 -12.133 1 98.75 180 ALA A C 1
ATOM 1431 O O . ALA A 1 180 ? 3.445 -10.508 -11.156 1 98.75 180 ALA A O 1
ATOM 1432 N N . ARG A 1 181 ? 3.133 -9.508 -13.078 1 98.12 181 ARG A N 1
ATOM 1433 C CA . ARG A 1 181 ? 1.694 -9.75 -13.125 1 98.12 181 ARG A CA 1
ATOM 1434 C C . ARG A 1 181 ? 1.374 -11.008 -13.922 1 98.12 181 ARG A C 1
ATOM 1436 O O . ARG A 1 181 ? 1.293 -10.969 -15.148 1 98.12 181 ARG A O 1
ATOM 1443 N N . PHE A 1 182 ? 1.187 -12.133 -13.164 1 96.38 182 PHE A N 1
ATOM 1444 C CA . PHE A 1 182 ? 0.946 -13.445 -13.75 1 96.38 182 PHE A CA 1
ATOM 1445 C C . PHE A 1 182 ? -0.468 -13.539 -14.312 1 96.38 182 PHE A C 1
ATOM 1447 O O . PHE A 1 182 ? -1.421 -13.062 -13.688 1 96.38 182 PHE A O 1
ATOM 1454 N N . PHE A 1 183 ? -0.524 -14.133 -15.477 1 95.06 183 PHE A N 1
ATOM 1455 C CA . PHE A 1 183 ? -1.83 -14.508 -16.016 1 95.06 183 PHE A CA 1
ATOM 1456 C C . PHE A 1 183 ? -2.002 -16.016 -16.016 1 95.06 183 PHE A C 1
ATOM 1458 O O . PHE A 1 183 ? -1.315 -16.734 -16.75 1 95.06 183 PHE A O 1
ATOM 1465 N N . ASN A 1 184 ? -2.861 -16.594 -15.234 1 93.94 184 ASN A N 1
ATOM 1466 C CA . ASN A 1 184 ? -3.359 -17.969 -15.141 1 93.94 184 ASN A CA 1
ATOM 1467 C C . ASN A 1 184 ? -2.268 -18.984 -15.461 1 93.94 184 ASN A C 1
ATOM 1469 O O . ASN A 1 184 ? -2.361 -19.719 -16.453 1 93.94 184 ASN A O 1
ATOM 1473 N N . SER A 1 185 ? -1.339 -19.125 -14.578 1 96.62 185 SER A N 1
ATOM 1474 C CA . SER A 1 185 ? -0.239 -20.078 -14.742 1 96.62 185 SER A CA 1
ATOM 1475 C C . SER A 1 185 ? -0.742 -21.516 -14.727 1 96.62 185 SER A C 1
ATOM 1477 O O . SER A 1 185 ? -1.682 -21.844 -14 1 96.62 185 SER A O 1
ATOM 1479 N N . TYR A 1 186 ? -0.126 -22.344 -15.609 1 97.88 186 TYR A N 1
ATOM 1480 C CA . TYR A 1 186 ? -0.338 -23.781 -15.562 1 97.88 186 TYR A CA 1
ATOM 1481 C C . TYR A 1 186 ? 0.937 -24.531 -15.922 1 97.88 186 TYR A C 1
ATOM 1483 O O . TYR A 1 186 ? 1.838 -23.969 -16.547 1 97.88 186 TYR A O 1
ATOM 1491 N N . GLY A 1 187 ? 0.983 -25.734 -15.516 1 98.38 187 GLY A N 1
ATOM 1492 C CA . GLY A 1 187 ? 2.141 -26.562 -15.828 1 98.38 187 GLY A CA 1
ATOM 1493 C C . GLY A 1 187 ? 2.496 -27.531 -14.711 1 98.38 187 GLY A C 1
ATOM 1494 O O . GLY A 1 187 ? 1.786 -27.625 -13.711 1 98.38 187 GLY A O 1
ATOM 1495 N N . PRO A 1 188 ? 3.615 -28.297 -14.922 1 98.31 188 PRO A N 1
ATOM 1496 C CA . PRO A 1 188 ? 4.086 -29.219 -13.891 1 98.31 188 PRO A CA 1
ATOM 1497 C C . PRO A 1 188 ? 4.348 -28.531 -12.555 1 98.31 188 PRO A C 1
ATOM 1499 O O . PRO A 1 188 ? 4.812 -27.391 -12.523 1 98.31 188 PRO A O 1
ATOM 1502 N N . GLY A 1 189 ? 3.975 -29.266 -11.562 1 97.81 189 GLY A N 1
ATOM 1503 C CA . GLY A 1 189 ? 4.266 -28.797 -10.219 1 97.81 189 GLY A CA 1
ATOM 1504 C C . GLY A 1 189 ? 3.037 -28.281 -9.492 1 97.81 189 GLY A C 1
ATOM 1505 O O . GLY A 1 189 ? 3.078 -28.047 -8.281 1 97.81 189 GLY A O 1
ATOM 1506 N N . GLU A 1 190 ? 1.93 -28.141 -10.141 1 97.56 190 GLU A N 1
ATOM 1507 C CA . GLU A 1 190 ? 0.715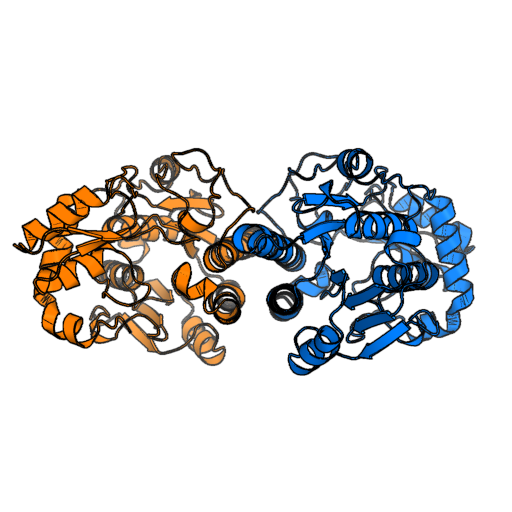 -27.641 -9.5 1 97.56 190 GLU A CA 1
ATOM 1508 C C . GLU A 1 190 ? -0.165 -28.797 -9.031 1 97.56 190 GLU A C 1
ATOM 1510 O O . GLU A 1 190 ? -0.725 -29.531 -9.844 1 97.56 190 GLU A O 1
ATOM 1515 N N . VAL A 1 191 ? -0.259 -28.906 -7.75 1 97.44 191 VAL A N 1
ATOM 1516 C CA . VAL A 1 191 ? -1.049 -29.969 -7.133 1 97.44 191 VAL A CA 1
ATOM 1517 C C . VAL A 1 191 ? -2.508 -29.531 -7.023 1 97.44 191 VAL A C 1
ATOM 1519 O O . VAL A 1 191 ? -2.795 -28.391 -6.613 1 97.44 191 VAL A O 1
ATOM 1522 N N . PRO A 1 192 ? -3.432 -30.406 -7.441 1 97.5 192 PRO A N 1
ATOM 1523 C CA . PRO A 1 192 ? -4.852 -30.062 -7.379 1 97.5 192 PRO A CA 1
ATOM 1524 C C . PRO A 1 192 ? -5.367 -29.938 -5.945 1 97.5 192 PRO A C 1
ATOM 1526 O O . PRO A 1 192 ? -4.723 -30.422 -5.012 1 97.5 192 PRO A O 1
ATOM 1529 N N . GLY A 1 193 ? -6.418 -29.328 -5.84 1 95.19 193 GLY A N 1
ATOM 1530 C CA . GLY A 1 193 ? -7.055 -29.172 -4.539 1 95.19 193 GLY A CA 1
ATOM 1531 C C . GLY A 1 193 ? -8.094 -28.078 -4.508 1 95.19 193 GLY A C 1
ATOM 1532 O O . GLY A 1 193 ? -8.352 -27.422 -5.527 1 95.19 193 GLY A O 1
ATOM 1533 N N . LYS A 1 194 ? -8.578 -27.906 -3.137 1 90.94 194 LYS A N 1
ATOM 1534 C CA . LYS A 1 194 ? -9.539 -26.828 -2.912 1 90.94 194 LYS A CA 1
ATOM 1535 C C . LYS A 1 194 ? -8.906 -25.453 -3.172 1 90.94 194 LYS A C 1
ATOM 1537 O O . LYS A 1 194 ? -7.75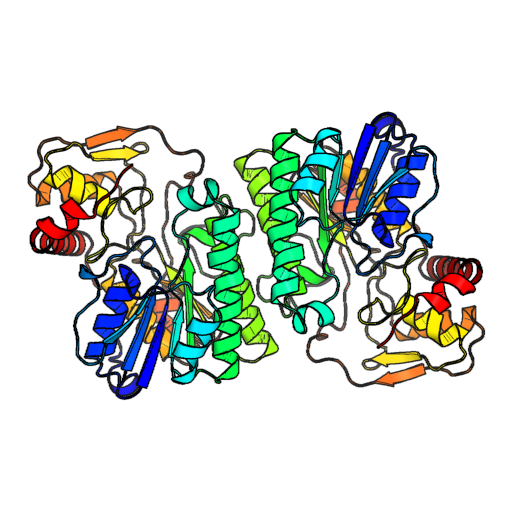8 -25.219 -2.789 1 90.94 194 LYS A O 1
ATOM 1542 N N . TYR A 1 195 ? -9.43 -24.531 -3.832 1 89.75 195 TYR A N 1
ATOM 1543 C CA . TYR A 1 195 ? -9.023 -23.172 -4.113 1 89.75 195 TYR A CA 1
ATOM 1544 C C . TYR A 1 195 ? -7.895 -23.125 -5.137 1 89.75 195 TYR A C 1
ATOM 1546 O O . TYR A 1 195 ? -7.188 -22.125 -5.258 1 89.75 195 TYR A O 1
ATOM 1554 N N . ARG A 1 196 ? -7.566 -24.344 -5.793 1 93.62 196 ARG A N 1
ATOM 1555 C CA . ARG A 1 196 ? -6.508 -24.406 -6.797 1 93.62 196 ARG A CA 1
ATOM 1556 C C . ARG A 1 196 ? -7.051 -24.094 -8.188 1 93.62 196 ARG A C 1
ATOM 1558 O O . ARG A 1 196 ? -8.258 -23.922 -8.359 1 93.62 196 ARG A O 1
ATOM 1565 N N . ASN A 1 197 ? -6.133 -23.906 -9.141 1 94 197 ASN A N 1
ATOM 1566 C CA . ASN A 1 197 ? -6.488 -23.562 -10.516 1 94 197 ASN A CA 1
ATOM 1567 C C . ASN A 1 197 ? -7.238 -24.703 -11.203 1 94 197 ASN A C 1
ATOM 1569 O O . ASN A 1 197 ? -7.172 -25.859 -10.758 1 94 197 ASN A O 1
ATOM 1573 N N . VAL A 1 198 ? -7.898 -24.422 -12.242 1 95.44 198 VAL A N 1
ATOM 1574 C CA . VAL A 1 198 ? -8.844 -25.312 -12.898 1 95.44 198 VAL A CA 1
ATOM 1575 C C . VAL A 1 198 ? -8.078 -26.438 -13.594 1 95.44 198 VAL A C 1
ATOM 1577 O O . VAL A 1 198 ? -8.516 -27.594 -13.594 1 95.44 198 VAL A O 1
ATOM 1580 N N . ILE A 1 199 ? -6.934 -26.188 -14.102 1 97.94 199 ILE A N 1
ATOM 1581 C CA . ILE A 1 199 ? -6.273 -27.172 -14.945 1 97.94 199 ILE A CA 1
ATOM 1582 C C . ILE A 1 199 ? -5.777 -28.344 -14.086 1 97.94 199 ILE A C 1
ATOM 1584 O O . ILE A 1 199 ? -6.055 -29.5 -14.383 1 97.94 199 ILE A O 1
ATOM 1588 N N . PRO A 1 200 ? -5.078 -28.125 -13.023 1 98.06 200 PRO A N 1
ATOM 1589 C CA . PRO A 1 200 ? -4.715 -29.297 -12.211 1 98.06 200 PRO A CA 1
ATOM 1590 C C . PRO A 1 200 ? -5.934 -30.031 -11.672 1 98.06 200 PRO A C 1
ATOM 1592 O O . PRO A 1 200 ? -5.922 -31.266 -11.594 1 98.06 200 PRO A O 1
ATOM 1595 N N . ASN A 1 201 ? -6.941 -29.344 -11.336 1 97.56 201 ASN A N 1
ATOM 1596 C CA . ASN A 1 201 ? -8.156 -30 -10.867 1 97.56 201 ASN A CA 1
ATOM 1597 C C . ASN A 1 201 ? -8.781 -30.844 -11.969 1 97.56 201 ASN A C 1
ATOM 1599 O O . ASN A 1 201 ? -9.219 -31.969 -11.719 1 97.56 201 ASN A O 1
ATOM 1603 N N . PHE A 1 202 ? -8.836 -30.344 -13.094 1 98 202 PHE A N 1
ATOM 1604 C CA . PHE A 1 202 ? -9.414 -31.094 -14.203 1 98 202 PHE A CA 1
ATOM 1605 C C . PHE A 1 202 ? -8.594 -32.344 -14.508 1 98 202 PHE A C 1
ATOM 1607 O O . PHE A 1 202 ? -9.156 -33.406 -14.758 1 98 202 PHE A O 1
ATOM 1614 N N . PHE A 1 203 ? -7.301 -32.219 -14.57 1 98.38 203 PHE A N 1
ATOM 1615 C CA . PHE A 1 203 ? -6.492 -33.406 -14.781 1 98.38 203 PHE A CA 1
ATOM 1616 C C . PHE A 1 203 ? -6.754 -34.438 -13.688 1 98.38 203 PHE A C 1
ATOM 1618 O O . PHE A 1 203 ? -6.863 -35.625 -13.969 1 98.38 203 PHE A O 1
ATOM 1625 N N . TYR A 1 204 ? -6.828 -33.969 -12.453 1 98.06 204 TYR A N 1
ATOM 1626 C CA . TYR A 1 204 ? -7.078 -34.875 -11.344 1 98.06 204 TYR A CA 1
ATOM 1627 C C . TYR A 1 204 ? -8.398 -35.625 -11.531 1 98.06 204 TYR A C 1
ATOM 1629 O O . TYR A 1 204 ? -8.438 -36.875 -11.469 1 98.06 204 TYR A O 1
ATOM 1637 N N . TRP A 1 205 ? -9.406 -34.938 -11.82 1 97.56 205 TRP A N 1
ATOM 1638 C CA . TRP A 1 205 ? -10.727 -35.562 -11.977 1 97.56 205 TRP A CA 1
ATOM 1639 C C . TRP A 1 205 ? -10.781 -36.406 -13.234 1 97.56 205 TRP A C 1
ATOM 1641 O O . TRP A 1 205 ? -11.352 -37.5 -13.219 1 97.56 205 TRP A O 1
ATOM 1651 N N . ALA A 1 206 ? -10.242 -35.938 -14.227 1 97.81 206 ALA A N 1
ATOM 1652 C CA . ALA A 1 206 ? -10.219 -36.719 -15.453 1 97.81 206 ALA A CA 1
ATOM 1653 C C . ALA A 1 206 ? -9.5 -38.062 -15.234 1 97.81 206 ALA A C 1
ATOM 1655 O O . ALA A 1 206 ? -9.961 -39.094 -15.695 1 97.81 206 ALA A O 1
ATOM 1656 N N . MET A 1 207 ? -8.391 -38 -14.641 1 97.38 207 MET A N 1
ATOM 1657 C CA . MET A 1 207 ? -7.609 -39.219 -14.406 1 97.38 207 MET A CA 1
ATOM 1658 C C . MET A 1 207 ? -8.336 -40.156 -13.461 1 97.38 207 MET A C 1
ATOM 1660 O O . MET A 1 207 ? -8.016 -41.344 -13.391 1 97.38 207 MET A O 1
ATOM 1664 N N . LYS A 1 208 ? -9.273 -39.688 -12.82 1 97 208 LYS A N 1
ATOM 1665 C CA . LYS A 1 208 ? -10.102 -40.531 -11.953 1 97 208 LYS A CA 1
ATOM 1666 C C . LYS A 1 208 ? -11.391 -40.938 -12.656 1 97 208 LYS A C 1
ATOM 1668 O O . LYS A 1 208 ? -12.258 -41.562 -12.055 1 97 208 LYS A O 1
ATOM 1673 N N . GLY A 1 209 ? -11.477 -40.531 -13.695 1 96.44 209 GLY A N 1
ATOM 1674 C CA . GLY A 1 209 ? -12.664 -40.906 -14.469 1 96.44 209 GLY A CA 1
ATOM 1675 C C . GLY A 1 209 ? -13.891 -40.094 -14.086 1 96.44 209 GLY A C 1
ATOM 1676 O O . GLY A 1 209 ? -15.016 -40.562 -14.273 1 96.44 209 GLY A O 1
ATOM 1677 N N . MET A 1 210 ? -13.695 -39 -13.633 1 95.88 210 MET A N 1
ATOM 1678 C CA . MET A 1 210 ? -14.805 -38.156 -13.188 1 95.88 210 MET A CA 1
ATOM 1679 C C . MET A 1 210 ? -15.117 -37.062 -14.219 1 95.88 210 MET A C 1
ATOM 1681 O O . MET A 1 210 ? -14.242 -36.656 -14.984 1 95.88 210 MET A O 1
ATOM 1685 N N . PRO A 1 211 ? -16.406 -36.625 -14.195 1 95 211 PRO A N 1
ATOM 1686 C CA . PRO A 1 211 ? -16.734 -35.5 -15.07 1 95 211 PRO A CA 1
ATOM 1687 C C . PRO A 1 211 ? -16.078 -34.219 -14.641 1 95 211 PRO A C 1
ATOM 1689 O O . PRO A 1 211 ? -15.812 -34 -13.453 1 95 211 PRO A O 1
ATOM 1692 N N . LEU A 1 212 ? -15.812 -33.438 -15.594 1 95.94 212 LEU A N 1
ATOM 1693 C CA . LEU A 1 212 ? -15.156 -32.156 -15.344 1 95.94 212 LEU A CA 1
ATOM 1694 C C . LEU A 1 212 ? -16.172 -31.031 -15.219 1 95.94 212 LEU A C 1
ATOM 1696 O O . LEU A 1 212 ? -16.891 -30.734 -16.172 1 95.94 212 LEU A O 1
ATOM 1700 N N . PRO A 1 213 ? -16.234 -30.375 -14.094 1 93.19 213 PRO A N 1
ATOM 1701 C CA . PRO A 1 213 ? -17.234 -29.312 -13.914 1 93.19 213 PRO A CA 1
ATOM 1702 C C . PRO A 1 213 ? -16.766 -27.969 -14.484 1 93.19 213 PRO A C 1
ATOM 1704 O O . PRO A 1 213 ? -15.711 -27.469 -14.102 1 93.19 213 PRO A O 1
ATOM 1707 N N . ILE A 1 214 ? -17.531 -27.422 -15.375 1 91.25 214 ILE A N 1
ATOM 1708 C CA . ILE A 1 214 ? -17.266 -26.125 -15.977 1 91.25 214 ILE A CA 1
ATOM 1709 C C . ILE A 1 214 ? -18.281 -25.094 -15.461 1 91.25 214 ILE A C 1
ATOM 1711 O O . ILE A 1 214 ? -19.484 -25.312 -15.555 1 91.25 214 ILE A O 1
ATOM 1715 N N . THR A 1 215 ? -17.734 -24.172 -14.883 1 84.69 215 THR A N 1
ATOM 1716 C CA . THR A 1 215 ? -18.594 -23.062 -14.445 1 84.69 215 THR A CA 1
ATOM 1717 C C . THR A 1 215 ? -18.906 -22.141 -15.617 1 84.69 215 THR A C 1
ATOM 1719 O O . THR A 1 215 ? -18 -21.688 -16.312 1 84.69 215 THR A O 1
ATOM 1722 N N . GLY A 1 216 ? -20.156 -21.766 -15.734 1 83.25 216 GLY A N 1
ATOM 1723 C CA . GLY A 1 216 ? -20.594 -21 -16.891 1 83.25 216 GLY A CA 1
ATOM 1724 C C . GLY A 1 216 ? -20.922 -21.875 -18.094 1 83.25 216 GLY A C 1
ATOM 1725 O O . GLY A 1 216 ? -21.453 -22.969 -17.938 1 83.25 216 GLY A O 1
ATOM 1726 N N . LYS A 1 217 ? -20.75 -21.266 -19.297 1 82.19 217 LYS A N 1
ATOM 1727 C CA . LYS A 1 217 ? -21.125 -21.953 -20.531 1 82.19 217 LYS A CA 1
ATOM 1728 C C . LYS A 1 217 ? -19.906 -22.562 -21.219 1 82.19 217 LYS A C 1
ATOM 1730 O O . LYS A 1 217 ? -20.047 -23.219 -22.266 1 82.19 217 LYS A O 1
ATOM 1735 N N . GLY A 1 218 ? -18.781 -22.375 -20.531 1 85.25 218 GLY A N 1
ATOM 1736 C CA . GLY A 1 218 ? -17.578 -22.938 -21.109 1 85.25 218 GLY A CA 1
ATOM 1737 C C . GLY A 1 218 ? -16.953 -22.047 -22.156 1 85.25 218 GLY A C 1
ATOM 1738 O O . GLY A 1 218 ? -15.805 -22.266 -22.562 1 85.25 218 GLY A O 1
ATOM 1739 N N . THR A 1 219 ? -17.672 -21.125 -22.531 1 87.75 219 THR A N 1
ATOM 1740 C CA . THR A 1 219 ? -17.188 -20.219 -23.578 1 87.75 219 THR A CA 1
ATOM 1741 C C . THR A 1 219 ? -16.25 -19.172 -22.984 1 87.75 219 THR A C 1
ATOM 1743 O O . THR A 1 219 ? -15.586 -18.438 -23.734 1 87.75 219 THR A O 1
ATOM 1746 N N . GLU A 1 220 ? -16.125 -19.188 -21.656 1 89.44 220 GLU A N 1
ATOM 1747 C CA . GLU A 1 220 ? -15.172 -18.297 -21 1 89.44 220 GLU A CA 1
ATOM 1748 C C . GLU A 1 220 ? -13.742 -18.609 -21.438 1 89.44 220 GLU A C 1
ATOM 1750 O O . GLU A 1 220 ? -13.414 -19.766 -21.75 1 89.44 220 GLU A O 1
ATOM 1755 N N . THR A 1 221 ? -13.078 -17.578 -21.625 1 91.38 221 THR A N 1
ATOM 1756 C CA . THR A 1 221 ? -11.695 -17.781 -22.062 1 91.38 221 THR A CA 1
ATOM 1757 C C . THR A 1 221 ? -10.719 -17.328 -20.984 1 91.38 221 THR A C 1
ATOM 1759 O O . THR A 1 221 ? -11.07 -16.516 -20.125 1 91.38 221 THR A O 1
ATOM 1762 N N . ARG A 1 222 ? -9.641 -17.891 -20.953 1 92.56 222 ARG A N 1
ATOM 1763 C CA . ARG A 1 222 ? -8.523 -17.516 -20.094 1 92.56 222 ARG A CA 1
ATOM 1764 C C . ARG A 1 222 ? -7.223 -17.438 -20.875 1 92.56 222 ARG A C 1
ATOM 1766 O O . ARG A 1 222 ? -7.043 -18.172 -21.859 1 92.56 222 ARG A O 1
ATOM 1773 N N . ASP A 1 223 ? -6.418 -16.516 -20.5 1 94.94 223 ASP A N 1
ATOM 1774 C CA . ASP A 1 223 ? -5.031 -16.438 -20.953 1 94.94 223 ASP A CA 1
ATOM 1775 C C . ASP A 1 223 ? -4.125 -17.312 -20.078 1 94.94 223 ASP A C 1
ATOM 1777 O O . ASP A 1 223 ? -3.453 -16.797 -19.172 1 94.94 223 ASP A O 1
ATOM 1781 N N . TRP A 1 224 ? -4.148 -18.672 -20.391 1 96.88 224 TRP A N 1
ATOM 1782 C CA . TRP A 1 224 ? -3.309 -19.594 -19.641 1 96.88 224 TRP A CA 1
ATOM 1783 C C . TRP A 1 224 ? -1.852 -19.484 -20.078 1 96.88 224 TRP A C 1
ATOM 1785 O O . TRP A 1 224 ? -1.551 -19.547 -21.281 1 96.88 224 TRP A O 1
ATOM 1795 N N . THR A 1 225 ? -1.014 -19.344 -19.141 1 97.44 225 THR A N 1
ATOM 1796 C CA . THR A 1 225 ? 0.413 -19.188 -19.391 1 97.44 225 THR A CA 1
ATOM 1797 C C . THR A 1 225 ? 1.207 -20.328 -18.781 1 97.44 225 THR A C 1
ATOM 1799 O O . THR A 1 225 ? 1.125 -20.578 -17.578 1 97.44 225 THR A O 1
ATOM 1802 N N . TYR A 1 226 ? 1.94 -21.047 -19.672 1 98.5 226 TYR A N 1
ATOM 1803 C CA . TYR A 1 226 ? 2.736 -22.172 -19.219 1 98.5 226 TYR A CA 1
ATOM 1804 C C . TYR A 1 226 ? 3.777 -21.734 -18.203 1 98.5 226 TYR A C 1
ATOM 1806 O O . TYR A 1 226 ? 4.434 -20.703 -18.375 1 98.5 226 TYR A O 1
ATOM 1814 N N . VAL A 1 227 ? 3.92 -22.484 -17.172 1 98.56 227 VAL A N 1
ATOM 1815 C CA . VAL A 1 227 ? 4.762 -22.141 -16.016 1 98.56 227 VAL A CA 1
ATOM 1816 C C . VAL A 1 227 ? 6.191 -21.875 -16.484 1 98.56 227 VAL A C 1
ATOM 1818 O O . VAL A 1 227 ? 6.867 -20.984 -15.977 1 98.56 227 VAL A O 1
ATOM 1821 N N . GLY A 1 228 ? 6.699 -22.688 -17.422 1 98.12 228 GLY A N 1
ATOM 1822 C CA . GLY A 1 228 ? 8.039 -22.469 -17.953 1 98.12 228 GLY A CA 1
ATOM 1823 C C . GLY A 1 228 ? 8.234 -21.094 -18.547 1 98.12 228 GLY A C 1
ATOM 1824 O O . GLY A 1 228 ? 9.305 -20.5 -18.422 1 98.12 228 GLY A O 1
ATOM 1825 N N . ASP A 1 229 ? 7.23 -20.641 -19.25 1 98.31 229 ASP A N 1
ATOM 1826 C CA . ASP A 1 229 ? 7.293 -19.312 -19.828 1 98.31 229 ASP A CA 1
ATOM 1827 C C . ASP A 1 229 ? 7.285 -18.234 -18.75 1 98.31 229 ASP A C 1
ATOM 1829 O O . ASP A 1 229 ? 8.023 -17.25 -18.844 1 98.31 229 ASP A O 1
ATOM 1833 N N . ILE A 1 230 ? 6.469 -18.406 -17.719 1 98.25 230 ILE A N 1
ATOM 1834 C CA . ILE A 1 230 ? 6.445 -17.484 -16.594 1 98.25 230 ILE A CA 1
ATOM 1835 C C . ILE A 1 230 ? 7.832 -17.422 -15.953 1 98.25 230 ILE A C 1
ATOM 1837 O O . ILE A 1 230 ? 8.344 -16.328 -15.68 1 98.25 230 ILE A O 1
ATOM 1841 N N . VAL A 1 231 ? 8.422 -18.578 -15.719 1 98.56 231 VAL A N 1
ATOM 1842 C CA . VAL A 1 231 ? 9.734 -18.656 -15.086 1 98.56 231 VAL A CA 1
ATOM 1843 C C . VAL A 1 231 ? 10.773 -17.922 -15.938 1 98.56 231 VAL A C 1
ATOM 1845 O O . VAL A 1 231 ? 11.633 -17.219 -15.406 1 98.56 231 VAL A O 1
ATOM 1848 N N . ASN A 1 232 ? 10.711 -18.109 -17.297 1 98.38 232 ASN A N 1
ATOM 1849 C CA . ASN A 1 232 ? 11.602 -17.359 -18.188 1 98.38 232 ASN A CA 1
ATOM 1850 C C . ASN A 1 232 ? 11.477 -15.859 -17.969 1 98.38 232 ASN A C 1
ATOM 1852 O O . ASN A 1 232 ? 12.477 -15.141 -17.953 1 98.38 232 ASN A O 1
ATOM 1856 N N . GLY A 1 233 ? 10.211 -15.453 -17.844 1 98.56 233 GLY A N 1
ATOM 1857 C CA . GLY A 1 233 ? 9.984 -14.047 -17.578 1 98.56 233 GLY A CA 1
ATOM 1858 C C . GLY A 1 233 ? 10.57 -13.594 -16.25 1 98.56 233 GLY A C 1
ATOM 1859 O O . GLY A 1 233 ? 11.188 -12.531 -16.172 1 98.56 233 GLY A O 1
ATOM 1860 N N . LEU A 1 234 ? 10.414 -14.344 -15.211 1 98.75 234 LEU A N 1
ATOM 1861 C CA . LEU A 1 234 ? 10.914 -14.023 -13.875 1 98.75 234 LEU A CA 1
ATOM 1862 C C . LEU A 1 234 ? 12.438 -13.906 -13.883 1 98.75 234 LEU A C 1
ATOM 1864 O O . LEU A 1 234 ? 12.992 -12.977 -13.297 1 98.75 234 LEU A O 1
ATOM 1868 N N . VAL A 1 235 ? 13.062 -14.867 -14.562 1 98.75 235 VAL A N 1
ATOM 1869 C CA . VAL A 1 235 ? 14.523 -14.867 -14.633 1 98.75 235 VAL A CA 1
ATOM 1870 C C . VAL A 1 235 ? 15.008 -13.586 -15.312 1 98.75 235 VAL A C 1
ATOM 1872 O O . VAL A 1 235 ? 15.945 -12.945 -14.844 1 98.75 235 VAL A O 1
ATOM 1875 N N . ALA A 1 236 ? 14.367 -13.234 -16.391 1 98.75 236 ALA A N 1
ATOM 1876 C CA . ALA A 1 236 ? 14.734 -12.016 -17.109 1 98.75 236 ALA A CA 1
ATOM 1877 C C . ALA A 1 236 ? 14.516 -10.781 -16.219 1 98.75 236 ALA A C 1
ATOM 1879 O O . ALA A 1 236 ? 15.352 -9.875 -16.188 1 98.75 236 ALA A O 1
ATOM 1880 N N . MET A 1 237 ? 13.422 -10.758 -15.5 1 98.75 237 MET A N 1
ATOM 1881 C CA . MET A 1 237 ? 13.078 -9.648 -14.617 1 98.75 237 MET A CA 1
ATOM 1882 C C . MET A 1 237 ? 14.125 -9.469 -13.523 1 98.75 237 MET A C 1
ATOM 1884 O O . MET A 1 237 ? 14.375 -8.352 -13.078 1 98.75 237 MET A O 1
ATOM 1888 N N . GLY A 1 238 ? 14.711 -10.578 -13.109 1 98.75 238 GLY A N 1
ATOM 1889 C CA . GLY A 1 238 ? 15.742 -10.531 -12.086 1 98.75 238 GLY A CA 1
ATOM 1890 C C . GLY A 1 238 ? 17.016 -9.836 -12.555 1 98.75 238 GLY A C 1
ATOM 1891 O O . GLY A 1 238 ? 17.828 -9.398 -11.734 1 98.75 238 GLY A O 1
ATOM 1892 N N . ILE A 1 239 ? 17.203 -9.688 -13.883 1 98.69 239 ILE A N 1
ATOM 1893 C CA . ILE A 1 239 ? 18.516 -9.281 -14.359 1 98.69 239 ILE A CA 1
ATOM 1894 C C . ILE A 1 239 ? 18.406 -7.992 -15.164 1 98.69 239 ILE A C 1
ATOM 1896 O O . ILE A 1 239 ? 19.234 -7.094 -15.031 1 98.69 239 ILE A O 1
ATOM 1900 N N . GLU A 1 240 ? 17.344 -7.855 -15.992 1 98.62 240 GLU A N 1
ATOM 1901 C CA . GLU A 1 240 ? 17.281 -6.746 -16.938 1 98.62 240 GLU A CA 1
ATOM 1902 C C . GLU A 1 240 ? 17.125 -5.414 -16.203 1 98.62 240 GLU A C 1
ATOM 1904 O O . GLU A 1 240 ? 16.156 -5.211 -15.469 1 98.62 240 GLU A O 1
ATOM 1909 N N . GLU A 1 241 ? 18.078 -4.504 -16.469 1 98.25 241 GLU A N 1
ATOM 1910 C CA . GLU A 1 241 ? 18.141 -3.232 -15.75 1 98.25 241 GLU A CA 1
ATOM 1911 C C . GLU A 1 241 ? 16.922 -2.369 -16.047 1 98.25 241 GLU A C 1
ATOM 1913 O O . GLU A 1 241 ? 16.406 -1.679 -15.164 1 98.25 241 GLU A O 1
ATOM 1918 N N . GLU A 1 242 ? 16.391 -2.408 -17.25 1 98.25 242 GLU A N 1
ATOM 1919 C CA . GLU A 1 242 ? 15.258 -1.59 -17.672 1 98.25 242 GLU A CA 1
ATOM 1920 C C . GLU A 1 242 ? 13.961 -2.051 -17.016 1 98.25 242 GLU A C 1
ATOM 1922 O O . GLU A 1 242 ? 12.953 -1.353 -17.062 1 98.25 242 GLU A O 1
ATOM 1927 N N . ALA A 1 243 ? 14.055 -3.213 -16.312 1 98.69 243 ALA A N 1
ATOM 1928 C CA . ALA A 1 243 ? 12.859 -3.73 -15.656 1 98.69 243 ALA A CA 1
ATOM 1929 C C . ALA A 1 243 ? 12.664 -3.074 -14.289 1 98.69 243 ALA A C 1
ATOM 1931 O O . ALA A 1 243 ? 11.578 -3.137 -13.711 1 98.69 243 ALA A O 1
ATOM 1932 N N . ILE A 1 244 ? 13.672 -2.393 -13.805 1 98.62 244 ILE A N 1
ATOM 1933 C CA . ILE A 1 244 ? 13.633 -1.851 -12.445 1 98.62 244 ILE A CA 1
ATOM 1934 C C . ILE A 1 244 ? 12.539 -0.788 -12.344 1 98.62 244 ILE A C 1
ATOM 1936 O O . ILE A 1 244 ? 12.484 0.135 -13.164 1 98.62 244 ILE A O 1
ATOM 1940 N N . GLY A 1 245 ? 11.664 -0.952 -11.375 1 98.06 245 GLY A N 1
ATOM 1941 C CA . GLY A 1 245 ? 10.602 0.001 -11.102 1 98.06 245 GLY A CA 1
ATOM 1942 C C . GLY A 1 245 ? 9.367 -0.22 -11.953 1 98.06 245 GLY A C 1
ATOM 1943 O O . GLY A 1 245 ? 8.406 0.546 -11.875 1 98.06 245 GLY A O 1
ATOM 1944 N N . GLU A 1 246 ? 9.352 -1.332 -12.734 1 98.19 246 GLU A N 1
ATOM 1945 C CA . GLU A 1 246 ? 8.273 -1.555 -13.695 1 98.19 246 GLU A CA 1
ATOM 1946 C C . GLU A 1 246 ? 7.449 -2.783 -13.32 1 98.19 246 GLU A C 1
ATOM 1948 O O . GLU A 1 246 ? 7.836 -3.555 -12.438 1 98.19 246 GLU A O 1
ATOM 1953 N N . ALA A 1 247 ? 6.293 -2.818 -13.859 1 98.06 247 ALA A N 1
ATOM 1954 C CA . ALA A 1 247 ? 5.449 -4.008 -13.828 1 98.06 247 ALA A CA 1
ATOM 1955 C C . ALA A 1 247 ? 5.285 -4.609 -15.219 1 98.06 247 ALA A C 1
ATOM 1957 O O . ALA A 1 247 ? 5.266 -3.885 -16.219 1 98.06 247 ALA A O 1
ATOM 1958 N N . PHE A 1 248 ? 5.23 -5.938 -15.32 1 98.5 248 PHE A N 1
ATOM 1959 C CA . PHE A 1 248 ? 5.098 -6.617 -16.609 1 98.5 248 PHE A CA 1
ATOM 1960 C C . PHE A 1 248 ? 4.02 -7.691 -16.531 1 98.5 248 PHE A C 1
ATOM 1962 O O . PHE A 1 248 ? 3.947 -8.445 -15.57 1 98.5 248 PHE A O 1
ATOM 1969 N N . ASN A 1 249 ? 3.199 -7.691 -17.5 1 97.94 249 ASN A N 1
ATOM 1970 C CA . ASN A 1 249 ? 2.35 -8.859 -17.719 1 97.94 249 ASN A CA 1
ATOM 1971 C C . ASN A 1 249 ? 3.162 -10.055 -18.203 1 97.94 249 ASN A C 1
ATOM 1973 O O . ASN A 1 249 ? 3.895 -9.969 -19.188 1 97.94 249 ASN A O 1
ATOM 1977 N N . LEU A 1 250 ? 3.096 -11.078 -17.484 1 98.06 250 LEU A N 1
ATOM 1978 C CA . LEU A 1 250 ? 3.592 -12.375 -17.938 1 98.06 250 LEU A CA 1
ATOM 1979 C C . LEU A 1 250 ? 2.436 -13.305 -18.297 1 98.06 250 LEU A C 1
ATOM 1981 O O . LEU A 1 250 ? 2.006 -14.117 -17.484 1 98.06 250 LEU A O 1
ATOM 1985 N N . GLY A 1 251 ? 1.962 -13.141 -19.469 1 97.12 251 GLY A N 1
ATOM 1986 C CA . GLY A 1 251 ? 0.89 -13.922 -20.047 1 97.12 251 GLY A CA 1
ATOM 1987 C C . GLY A 1 251 ? 1.284 -14.586 -21.359 1 97.12 251 GLY A C 1
ATOM 1988 O O . GLY A 1 251 ? 2.406 -14.414 -21.844 1 97.12 251 GLY A O 1
ATOM 1989 N N . SER A 1 252 ? 0.465 -15.422 -21.859 1 96.19 252 SER A N 1
ATOM 1990 C CA . SER A 1 252 ? 0.713 -16.047 -23.156 1 96.19 252 SER A CA 1
ATOM 1991 C C . SER A 1 252 ? 0.308 -15.133 -24.297 1 96.19 252 SER A C 1
ATOM 1993 O O . SER A 1 252 ? 0.783 -15.297 -25.422 1 96.19 252 SER A O 1
ATOM 1995 N N . GLY A 1 253 ? -0.589 -14.164 -24 1 94.5 253 GLY A N 1
ATOM 1996 C CA . GLY A 1 253 ? -1.128 -13.289 -25.031 1 94.5 253 GLY A CA 1
ATOM 1997 C C . GLY A 1 253 ? -2.152 -13.969 -25.922 1 94.5 253 GLY A C 1
ATOM 1998 O O . GLY A 1 253 ? -2.553 -13.422 -26.953 1 94.5 253 GLY A O 1
ATOM 1999 N N . THR A 1 254 ? -2.469 -15.18 -25.578 1 93.62 254 THR A N 1
ATOM 2000 C CA . THR A 1 254 ? -3.465 -15.961 -26.312 1 93.62 254 THR A CA 1
ATOM 2001 C C . THR A 1 254 ? -4.543 -16.484 -25.359 1 93.62 254 THR A C 1
ATOM 2003 O O . THR A 1 254 ? -4.238 -16.922 -24.25 1 93.62 254 THR A O 1
ATOM 2006 N N . ASP A 1 255 ? -5.727 -16.266 -25.688 1 91.25 255 ASP A N 1
ATOM 2007 C CA . ASP A 1 255 ? -6.801 -16.781 -24.844 1 91.25 255 ASP A CA 1
ATOM 2008 C C . ASP A 1 255 ? -7.277 -18.141 -25.344 1 91.25 255 ASP A C 1
ATOM 2010 O O . ASP A 1 255 ? -7.156 -18.453 -26.531 1 91.25 255 ASP A O 1
ATOM 2014 N N . HIS A 1 256 ? -7.688 -18.984 -24.5 1 94.12 256 HIS A N 1
ATOM 2015 C CA . HIS A 1 256 ? -8.227 -20.328 -24.75 1 94.12 256 HIS A CA 1
ATOM 2016 C C . HIS A 1 256 ? -9.562 -20.516 -24.047 1 94.12 256 HIS A C 1
ATOM 2018 O O . HIS A 1 256 ? -9.734 -20.078 -22.906 1 94.12 256 HIS A O 1
ATOM 2024 N N . GLN A 1 257 ? -10.422 -21.156 -24.672 1 94.06 257 GLN A N 1
ATOM 2025 C CA . GLN A 1 257 ? -11.719 -21.469 -24.078 1 94.06 257 GLN A CA 1
ATOM 2026 C C . GLN A 1 257 ? -11.586 -22.562 -23.031 1 94.06 257 GLN A C 1
ATOM 2028 O O . GLN A 1 257 ? -10.844 -23.531 -23.219 1 94.06 257 GLN A O 1
ATOM 2033 N N . VAL A 1 258 ? -12.359 -22.422 -22.047 1 94.44 258 VAL A N 1
ATOM 2034 C CA . VAL A 1 258 ? -12.367 -23.406 -20.969 1 94.44 258 VAL A CA 1
ATOM 2035 C C . VAL A 1 258 ? -12.844 -24.75 -21.484 1 94.44 258 VAL A C 1
ATOM 2037 O O . VAL A 1 258 ? -12.258 -25.797 -21.156 1 94.44 258 VAL A O 1
ATOM 2040 N N . ILE A 1 259 ? -13.82 -24.734 -22.344 1 94.56 259 ILE A N 1
ATOM 2041 C CA . ILE A 1 259 ? -14.359 -25.984 -22.859 1 94.56 259 ILE A CA 1
ATOM 2042 C C . ILE A 1 259 ? -13.305 -26.688 -23.719 1 94.56 259 ILE A C 1
ATOM 2044 O O . ILE A 1 259 ? -13.211 -27.922 -23.719 1 94.56 259 ILE A O 1
ATOM 2048 N N . LYS A 1 260 ? -12.633 -25.953 -24.469 1 95.31 260 LYS A N 1
ATOM 2049 C CA . LYS A 1 260 ? -11.57 -26.547 -25.281 1 95.31 260 LYS A CA 1
ATOM 2050 C C . LYS A 1 260 ? -10.484 -27.141 -24.391 1 95.31 260 LYS A C 1
ATOM 2052 O O . LYS A 1 260 ? -9.977 -28.234 -24.672 1 95.31 260 LYS A O 1
ATOM 2057 N N . MET A 1 261 ? -10.125 -26.391 -23.422 1 96.25 261 MET A N 1
ATOM 2058 C CA . MET A 1 261 ? -9.172 -26.922 -22.438 1 96.25 261 MET A CA 1
ATOM 2059 C C . MET A 1 261 ? -9.695 -28.219 -21.828 1 96.25 261 MET A C 1
ATOM 2061 O O . MET A 1 261 ? -8.977 -29.219 -21.75 1 96.25 261 MET A O 1
ATOM 2065 N N . ALA A 1 262 ? -10.883 -28.281 -21.453 1 97.06 262 ALA A N 1
ATOM 2066 C CA . ALA A 1 262 ? -11.477 -29.484 -20.875 1 97.06 262 ALA A CA 1
ATOM 2067 C C . ALA A 1 262 ? -11.461 -30.641 -21.859 1 97.06 262 ALA A C 1
ATOM 2069 O O . ALA A 1 262 ? -11.188 -31.781 -21.469 1 97.06 262 ALA A O 1
ATOM 2070 N N . THR A 1 263 ? -11.75 -30.297 -23 1 96.25 263 THR A N 1
ATOM 2071 C CA . THR A 1 263 ? -11.742 -31.328 -24.031 1 96.25 263 THR A CA 1
ATOM 2072 C C . THR A 1 263 ? -10.352 -31.922 -24.203 1 96.25 263 THR A C 1
ATOM 2074 O O . THR A 1 263 ? -10.203 -33.156 -24.266 1 96.25 263 THR A O 1
ATOM 2077 N N . VAL A 1 264 ? -9.398 -31.094 -24.312 1 97.5 264 VAL A N 1
ATOM 2078 C CA . VAL A 1 264 ? -8.031 -31.578 -24.469 1 97.5 264 VAL A CA 1
ATOM 2079 C C . VAL A 1 264 ? -7.648 -32.406 -23.25 1 97.5 264 VAL A C 1
ATOM 2081 O O . VAL A 1 264 ? -7.023 -33.469 -23.391 1 97.5 264 VAL A O 1
ATOM 2084 N N . VAL A 1 265 ? -8.023 -32.031 -22.078 1 98.25 265 VAL A N 1
ATOM 2085 C CA . VAL A 1 265 ? -7.727 -32.781 -20.875 1 98.25 265 VAL A CA 1
ATOM 2086 C C . VAL A 1 265 ? -8.375 -34.156 -20.953 1 98.25 265 VAL A C 1
ATOM 2088 O O . VAL A 1 265 ? -7.734 -35.156 -20.672 1 98.25 265 VAL A O 1
ATOM 2091 N N . ASN A 1 266 ? -9.555 -34.188 -21.312 1 97.69 266 ASN A N 1
ATOM 2092 C CA . ASN A 1 266 ? -10.234 -35.469 -21.453 1 97.69 266 ASN A CA 1
ATOM 2093 C C . ASN A 1 266 ? -9.547 -36.344 -22.484 1 97.69 266 ASN A C 1
ATOM 2095 O O . ASN A 1 266 ? -9.398 -37.562 -22.266 1 97.69 266 ASN A O 1
ATOM 2099 N N . GLU A 1 267 ? -9.227 -35.75 -23.484 1 97.81 267 GLU A N 1
ATOM 2100 C CA . GLU A 1 267 ? -8.555 -36.531 -24.516 1 97.81 267 GLU A CA 1
ATOM 2101 C C . GLU A 1 267 ? -7.219 -37.062 -24.016 1 97.81 267 GLU A C 1
ATOM 2103 O O . GLU A 1 267 ? -6.914 -38.25 -24.203 1 97.81 267 GLU A O 1
ATOM 2108 N N . LEU A 1 268 ? -6.477 -36.25 -23.5 1 98 268 LEU A N 1
ATOM 2109 C CA . LEU A 1 268 ? -5.16 -36.656 -23.031 1 98 268 LEU A CA 1
ATOM 2110 C C . LEU A 1 268 ? -5.281 -37.781 -21.984 1 98 268 LEU A C 1
ATOM 2112 O O . LEU A 1 268 ? -4.414 -38.656 -21.906 1 98 268 LEU A O 1
ATOM 2116 N N . THR A 1 269 ? -6.285 -37.781 -21.25 1 97.88 269 THR A N 1
ATOM 2117 C CA . THR A 1 269 ? -6.426 -38.75 -20.156 1 97.88 269 THR A CA 1
ATOM 2118 C C . THR A 1 269 ? -7.34 -39.906 -20.562 1 97.88 269 THR A C 1
ATOM 2120 O O . THR A 1 269 ? -7.582 -40.812 -19.781 1 97.88 269 THR A O 1
ATOM 2123 N N . ASN A 1 270 ? -7.852 -39.844 -21.703 1 97.12 270 ASN A N 1
ATOM 2124 C CA . ASN A 1 270 ? -8.844 -40.812 -22.141 1 97.12 270 ASN A CA 1
ATOM 2125 C C . ASN A 1 270 ? -10.039 -40.875 -21.188 1 97.12 270 ASN A C 1
ATOM 2127 O O . ASN A 1 270 ? -10.523 -41.969 -20.859 1 97.12 270 ASN A O 1
ATOM 2131 N N . ASN A 1 271 ? -10.367 -39.781 -20.75 1 96.31 271 ASN A N 1
ATOM 2132 C CA . ASN A 1 271 ? -11.539 -39.688 -19.891 1 96.31 271 ASN A CA 1
ATOM 2133 C C . ASN A 1 271 ? -12.828 -39.594 -20.703 1 96.31 271 ASN A C 1
ATOM 2135 O O . ASN A 1 271 ? -13.008 -38.656 -21.484 1 96.31 271 ASN A O 1
ATOM 2139 N N . LYS A 1 272 ? -13.789 -40.5 -20.297 1 94.19 272 LYS A N 1
ATOM 2140 C CA . LYS A 1 272 ? -15.023 -40.562 -21.062 1 94.19 272 LYS A CA 1
ATOM 2141 C C . LYS A 1 272 ? -16.172 -39.875 -20.312 1 94.19 272 LYS A C 1
ATOM 2143 O O . LYS A 1 272 ? -17.266 -39.719 -20.859 1 94.19 272 LYS A O 1
ATOM 2148 N N . ALA A 1 273 ? -16.031 -39.438 -19.141 1 88.69 273 ALA A N 1
ATOM 2149 C CA . ALA A 1 273 ? -17.078 -38.875 -18.297 1 88.69 273 ALA A CA 1
ATOM 2150 C C . ALA A 1 273 ? -17.484 -37.469 -18.766 1 88.69 273 ALA A C 1
ATOM 2152 O O . ALA A 1 273 ? -18.438 -36.875 -18.25 1 88.69 273 ALA A O 1
ATOM 2153 N N . ALA A 1 274 ? -17.047 -36.969 -19.828 1 85.06 274 ALA A N 1
ATOM 2154 C CA . ALA A 1 274 ? -17.406 -35.719 -20.469 1 85.06 274 ALA A CA 1
ATOM 2155 C C . ALA A 1 274 ? -17.234 -34.531 -19.516 1 85.06 274 ALA A C 1
ATOM 2157 O O . ALA A 1 274 ? -16.328 -34.562 -18.672 1 85.06 274 ALA A O 1
ATOM 2158 N N . VAL A 1 275 ? -18.031 -33.438 -19.781 1 87.75 275 VAL A N 1
ATOM 2159 C CA . VAL A 1 275 ? -18.031 -32.188 -19 1 87.75 275 VAL A CA 1
ATOM 2160 C C . VAL A 1 275 ? -19.406 -31.969 -18.391 1 87.75 275 VAL A C 1
ATOM 2162 O O . VAL A 1 275 ? -20.422 -32.406 -18.953 1 87.75 275 VAL A O 1
ATOM 2165 N N . THR A 1 276 ? -19.422 -31.375 -17.156 1 89.12 276 THR A N 1
ATOM 2166 C CA . THR A 1 276 ? -20.672 -30.906 -16.547 1 89.12 276 THR A CA 1
ATOM 2167 C C . THR A 1 276 ? -20.609 -29.391 -16.312 1 89.12 276 THR A C 1
ATOM 2169 O O . THR A 1 276 ? -19.547 -28.844 -16.016 1 89.12 276 THR A O 1
ATOM 2172 N N . PHE A 1 277 ? -21.766 -28.781 -16.469 1 87 277 PHE A N 1
ATOM 2173 C CA . PHE A 1 277 ? -21.828 -27.328 -16.359 1 87 277 PHE A CA 1
ATOM 2174 C C . PHE A 1 277 ? -22.406 -26.906 -15.008 1 87 277 PHE A C 1
ATOM 2176 O O . PHE A 1 277 ? -23.359 -27.531 -14.523 1 87 277 PHE A O 1
ATOM 2183 N N . LYS A 1 278 ? -21.734 -25.969 -14.414 1 85 278 LYS A N 1
ATOM 2184 C CA . LYS A 1 278 ? -22.172 -25.422 -13.133 1 85 278 LYS A CA 1
ATOM 2185 C C . LYS A 1 278 ? -22.344 -23.906 -13.211 1 85 278 LYS A C 1
ATOM 2187 O O . LYS A 1 278 ? -21.797 -23.266 -14.094 1 85 278 LYS A O 1
ATOM 2192 N N . GLU A 1 279 ? -23.234 -23.297 -12.258 1 82.25 279 GLU A N 1
ATOM 2193 C CA . GLU A 1 279 ? -23.484 -21.859 -12.195 1 82.25 279 GLU A CA 1
ATOM 2194 C C . GLU A 1 279 ? -22.203 -21.109 -11.836 1 82.25 279 GLU A C 1
ATOM 2196 O O . GLU A 1 279 ? -21.328 -21.641 -11.172 1 82.25 279 GLU A O 1
ATOM 2201 N N . ARG A 1 280 ? -22.156 -19.859 -12.312 1 78.56 280 ARG A N 1
ATOM 2202 C CA . ARG A 1 280 ? -20.984 -19.016 -12.062 1 78.56 280 ARG A CA 1
ATOM 2203 C C . ARG A 1 280 ? -20.969 -18.531 -10.625 1 78.56 280 ARG A C 1
ATOM 2205 O O . ARG A 1 280 ? -22.016 -18.297 -10.023 1 78.56 280 ARG A O 1
ATOM 2212 N N . ARG A 1 281 ? -19.75 -18.359 -10.172 1 73.81 281 ARG A N 1
ATOM 2213 C CA . ARG A 1 281 ? -19.547 -17.812 -8.828 1 73.81 281 ARG A CA 1
ATOM 2214 C C . ARG A 1 281 ? -19.75 -16.297 -8.828 1 73.81 281 ARG A C 1
ATOM 2216 O O . ARG A 1 281 ? -19.422 -15.625 -9.805 1 73.81 281 ARG A O 1
ATOM 2223 N N . ASP A 1 282 ? -20.094 -15.688 -7.598 1 71.25 282 ASP A N 1
ATOM 2224 C CA . ASP A 1 282 ? -20.438 -14.273 -7.512 1 71.25 282 ASP A CA 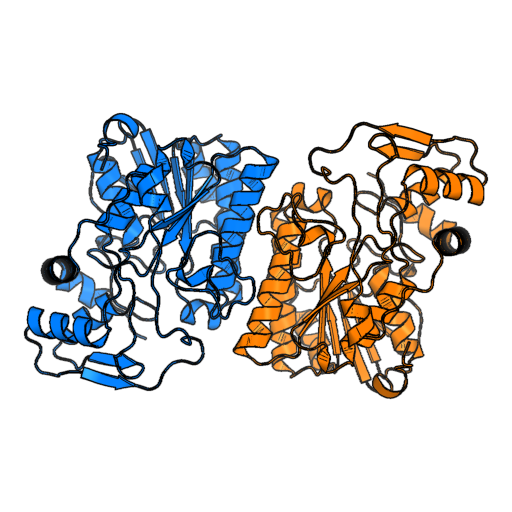1
ATOM 2225 C C . ASP A 1 282 ? -19.219 -13.391 -7.801 1 71.25 282 ASP A C 1
ATOM 2227 O O . ASP A 1 282 ? -19.359 -12.328 -8.414 1 71.25 282 ASP A O 1
ATOM 2231 N N . TRP A 1 283 ? -18.031 -13.922 -7.508 1 72.44 283 TRP A N 1
ATOM 2232 C CA . TRP A 1 283 ? -16.844 -13.078 -7.676 1 72.44 283 TRP A CA 1
ATOM 2233 C C . TRP A 1 283 ? -16.234 -13.273 -9.062 1 72.44 283 TRP A C 1
ATOM 2235 O O . TRP A 1 283 ? -15.375 -12.492 -9.484 1 72.44 283 TRP A O 1
ATOM 2245 N N . ASP A 1 284 ? -16.594 -14.336 -9.719 1 74.62 284 ASP A N 1
ATOM 2246 C CA . ASP A 1 284 ? -16.047 -14.656 -11.031 1 74.62 284 ASP A CA 1
ATOM 2247 C C . ASP A 1 284 ? -16.859 -13.992 -12.141 1 74.62 284 ASP A C 1
ATOM 2249 O O . ASP A 1 284 ? -17.516 -14.672 -12.922 1 74.62 284 ASP A O 1
ATOM 2253 N N . VAL A 1 285 ? -16.625 -12.664 -12.32 1 71.12 285 VAL A N 1
ATOM 2254 C CA . VAL A 1 285 ? -17.484 -11.867 -13.188 1 71.12 285 VAL A CA 1
ATOM 2255 C C . VAL A 1 285 ? -16.797 -11.664 -14.539 1 71.12 285 VAL A C 1
ATOM 2257 O O . VAL A 1 285 ? -17.469 -11.383 -15.539 1 71.12 285 VAL A O 1
ATOM 2260 N N . LYS A 1 286 ? -15.523 -11.977 -14.586 1 76.38 286 LYS A N 1
ATOM 2261 C CA . LYS A 1 286 ? -14.812 -11.781 -15.844 1 76.38 286 LYS A CA 1
ATOM 2262 C C . LYS A 1 286 ? -14.93 -13.008 -16.734 1 76.38 286 LYS A C 1
ATOM 2264 O O . LYS A 1 286 ? -14.531 -14.109 -16.344 1 76.38 286 LYS A O 1
ATOM 2269 N N . THR A 1 287 ? -15.367 -12.805 -17.953 1 80.5 287 THR A N 1
ATOM 2270 C CA . THR A 1 287 ? -15.547 -13.938 -18.859 1 80.5 287 THR A CA 1
ATOM 2271 C C . THR A 1 287 ? -14.344 -14.086 -19.781 1 80.5 287 THR A C 1
ATOM 2273 O O . THR A 1 287 ? -14.133 -15.148 -20.359 1 80.5 287 THR A O 1
ATOM 2276 N N . LYS A 1 288 ? -13.719 -13.055 -19.891 1 84.94 288 LYS A N 1
ATOM 2277 C CA . LYS A 1 288 ? -12.523 -13.078 -20.734 1 84.94 288 LYS A CA 1
ATOM 2278 C C . LYS A 1 288 ? -11.344 -12.422 -20.031 1 84.94 288 LYS A C 1
ATOM 2280 O O . LYS A 1 288 ? -11.5 -11.398 -19.359 1 84.94 288 LYS A O 1
ATOM 2285 N N . LEU A 1 289 ? -10.211 -13.039 -20.141 1 87.44 289 LEU A N 1
ATOM 2286 C CA . LEU A 1 289 ? -8.961 -12.5 -19.609 1 87.44 289 LEU A CA 1
ATOM 2287 C C . LEU A 1 289 ? -7.836 -12.648 -20.625 1 87.44 289 LEU A C 1
ATOM 2289 O O . LEU A 1 289 ? -7.516 -13.758 -21.047 1 87.44 289 LEU A O 1
ATOM 2293 N N . LEU A 1 290 ? -7.34 -11.594 -21.047 1 92.81 290 LEU A N 1
ATOM 2294 C CA . LEU A 1 290 ? -6.293 -11.602 -22.062 1 92.81 290 LEU A CA 1
ATOM 2295 C C . LEU A 1 290 ? -5.262 -10.508 -21.781 1 92.81 290 LEU A C 1
ATOM 2297 O O . LEU A 1 290 ? -5.617 -9.344 -21.594 1 92.81 290 LEU A O 1
ATOM 2301 N N . SER A 1 291 ? -4.039 -10.859 -21.719 1 95.5 291 SER A N 1
ATOM 2302 C CA . SER A 1 291 ? -2.941 -9.953 -21.391 1 95.5 291 SER A CA 1
ATOM 2303 C C . SER A 1 291 ? -2.307 -9.391 -22.656 1 95.5 291 SER A C 1
ATOM 2305 O O . SER A 1 291 ? -2.271 -10.055 -23.688 1 95.5 291 SER A O 1
ATOM 2307 N N . CYS A 1 292 ? -1.887 -8.172 -22.656 1 96.62 292 CYS A N 1
ATOM 2308 C CA . CYS A 1 292 ? -0.919 -7.633 -23.609 1 96.62 292 CYS A CA 1
ATOM 2309 C C . CYS A 1 292 ? 0.506 -7.82 -23.094 1 96.62 292 CYS A C 1
ATOM 2311 O O . CYS A 1 292 ? 0.861 -7.316 -22.031 1 96.62 292 CYS A O 1
ATOM 2313 N N . VAL A 1 293 ? 1.352 -8.539 -23.875 1 97.31 293 VAL A N 1
ATOM 2314 C CA . VAL A 1 293 ? 2.686 -8.875 -23.391 1 97.31 293 VAL A CA 1
ATOM 2315 C C . VAL A 1 293 ? 3.732 -8.078 -24.156 1 97.31 293 VAL A C 1
ATOM 2317 O O . VAL A 1 293 ? 4.922 -8.406 -24.141 1 97.31 293 VAL A O 1
ATOM 2320 N N . ASP A 1 294 ? 3.338 -7.059 -24.875 1 97.88 294 ASP A N 1
ATOM 2321 C CA . ASP A 1 294 ? 4.23 -6.254 -25.703 1 97.88 294 ASP A CA 1
ATOM 2322 C C . ASP A 1 294 ? 5.355 -5.645 -24.875 1 97.88 294 ASP A C 1
ATOM 2324 O O . ASP A 1 294 ? 6.52 -5.68 -25.281 1 97.88 294 ASP A O 1
ATOM 2328 N N . LYS A 1 295 ? 4.969 -5.055 -23.75 1 98.19 295 LYS A N 1
ATOM 2329 C CA . LYS A 1 295 ? 5.988 -4.445 -22.906 1 98.19 295 LYS A CA 1
ATOM 2330 C C . LYS A 1 295 ? 7.012 -5.477 -22.453 1 98.19 295 LYS A C 1
ATOM 2332 O O . LYS A 1 295 ? 8.219 -5.223 -22.484 1 98.19 295 LYS A O 1
ATOM 2337 N N . ALA A 1 296 ? 6.543 -6.637 -21.953 1 98.31 296 ALA A N 1
ATOM 2338 C CA . ALA A 1 296 ? 7.449 -7.703 -21.516 1 98.31 296 ALA A CA 1
ATOM 2339 C C . ALA A 1 296 ? 8.344 -8.156 -22.672 1 98.31 296 ALA A C 1
ATOM 2341 O O . ALA A 1 296 ? 9.531 -8.43 -22.469 1 98.31 296 ALA A O 1
ATOM 2342 N N . ASN A 1 297 ? 7.801 -8.258 -23.828 1 98.19 297 ASN A N 1
ATOM 2343 C CA . ASN A 1 297 ? 8.602 -8.625 -25 1 98.19 297 ASN A CA 1
ATOM 2344 C C . ASN A 1 297 ? 9.688 -7.59 -25.281 1 98.19 297 ASN A C 1
ATOM 2346 O O . ASN A 1 297 ? 10.859 -7.941 -25.438 1 98.19 297 ASN A O 1
ATOM 2350 N N . ARG A 1 298 ? 9.32 -6.355 -25.297 1 98.12 298 ARG A N 1
ATOM 2351 C CA . ARG A 1 298 ? 10.25 -5.281 -25.641 1 98.12 298 ARG A CA 1
ATOM 2352 C C . ARG A 1 298 ? 11.359 -5.156 -24.609 1 98.12 298 ARG A C 1
ATOM 2354 O O . ARG A 1 298 ? 12.531 -4.996 -24.953 1 98.12 298 ARG A O 1
ATOM 2361 N N . VAL A 1 299 ? 11.039 -5.301 -23.375 1 98.25 299 VAL A N 1
ATOM 2362 C CA . VAL A 1 299 ? 11.977 -4.945 -22.312 1 98.25 299 VAL A CA 1
ATOM 2363 C C . VAL A 1 299 ? 12.734 -6.191 -21.859 1 98.25 299 VAL A C 1
ATOM 2365 O O . VAL A 1 299 ? 13.938 -6.133 -21.594 1 98.25 299 VAL A O 1
ATOM 2368 N N . LEU A 1 300 ? 12.062 -7.348 -21.781 1 98.31 300 LEU A N 1
ATOM 2369 C CA . LEU A 1 300 ? 12.625 -8.555 -21.188 1 98.31 300 LEU A CA 1
ATOM 2370 C C . LEU A 1 300 ? 12.977 -9.578 -22.266 1 98.31 300 LEU A C 1
ATOM 2372 O O . LEU A 1 300 ? 13.625 -10.586 -21.969 1 98.31 300 LEU A O 1
ATOM 2376 N N . GLY A 1 301 ? 12.586 -9.359 -23.5 1 98 301 GLY A N 1
ATOM 2377 C CA . GLY A 1 301 ? 12.688 -10.406 -24.5 1 98 301 GLY A CA 1
ATOM 2378 C C . GLY A 1 301 ? 11.734 -11.562 -24.25 1 98 301 GLY A C 1
ATOM 2379 O O . GLY A 1 301 ? 11.961 -12.68 -24.734 1 98 301 GLY A O 1
ATOM 2380 N N . TYR A 1 302 ? 10.719 -11.32 -23.453 1 97.5 302 TYR A N 1
ATOM 2381 C CA . TYR A 1 302 ? 9.727 -12.32 -23.078 1 97.5 302 TYR A CA 1
ATOM 2382 C C . TYR A 1 302 ? 8.914 -12.75 -24.297 1 97.5 302 TYR A C 1
ATOM 2384 O O . TYR A 1 302 ? 8.25 -11.93 -24.938 1 97.5 302 TYR A O 1
ATOM 2392 N N . LYS A 1 303 ? 9.023 -13.969 -24.672 1 95.81 303 LYS A N 1
ATOM 2393 C CA . LYS A 1 303 ? 8.305 -14.602 -25.781 1 95.81 303 LYS A CA 1
ATOM 2394 C C . LYS A 1 303 ? 7.789 -15.984 -25.375 1 95.81 303 LYS A C 1
ATOM 2396 O O . LYS A 1 303 ? 8.523 -16.969 -25.438 1 95.81 303 LYS A O 1
ATOM 2401 N N . PRO A 1 304 ? 6.543 -15.945 -24.844 1 95.81 304 PRO A N 1
ATOM 2402 C CA . PRO A 1 304 ? 6.004 -17.266 -24.516 1 95.81 304 PRO A CA 1
ATOM 2403 C C . PRO A 1 304 ? 6.145 -18.25 -25.672 1 95.81 304 PRO A C 1
ATOM 2405 O O . PRO A 1 304 ? 5.84 -17.922 -26.828 1 95.81 304 PRO A O 1
ATOM 2408 N N . GLN A 1 305 ? 6.66 -19.516 -25.375 1 94.5 305 GLN A N 1
ATOM 2409 C CA . GLN A 1 305 ? 7.027 -20.469 -26.422 1 94.5 305 GLN A CA 1
ATOM 2410 C C . GLN A 1 305 ? 6.156 -21.719 -26.359 1 94.5 305 GLN A C 1
ATOM 2412 O O . GLN A 1 305 ? 6.016 -22.438 -27.359 1 94.5 305 GLN A O 1
ATOM 2417 N N . MET A 1 306 ? 5.629 -21.969 -25.266 1 96.56 306 MET A N 1
ATOM 2418 C CA . MET A 1 306 ? 4.895 -23.219 -25.094 1 96.56 306 MET A CA 1
ATOM 2419 C C . MET A 1 306 ? 3.518 -23.141 -25.75 1 96.56 306 MET A C 1
ATOM 2421 O O . MET A 1 306 ? 2.74 -22.234 -25.453 1 96.56 306 MET A O 1
ATOM 2425 N N . LYS A 1 307 ? 3.307 -24.031 -26.672 1 96.62 307 LYS A N 1
ATOM 2426 C CA . LYS A 1 307 ? 1.946 -24.188 -27.188 1 96.62 307 LYS A CA 1
ATOM 2427 C C . LYS A 1 307 ? 1.026 -24.766 -26.109 1 96.62 307 LYS A C 1
ATOM 2429 O O . LYS A 1 307 ? 1.423 -25.656 -25.359 1 96.62 307 LYS A O 1
ATOM 2434 N N . PHE A 1 308 ? -0.187 -24.219 -26.141 1 97.06 308 PHE A N 1
ATOM 2435 C CA . PHE A 1 308 ? -1.116 -24.562 -25.062 1 97.06 308 PHE A CA 1
ATOM 2436 C C . PHE A 1 308 ? -1.289 -26.062 -24.953 1 97.06 308 PHE A C 1
ATOM 2438 O O . PHE A 1 308 ? -1.143 -26.641 -23.875 1 97.06 308 PHE A O 1
ATOM 2445 N N . GLU A 1 309 ? -1.557 -26.781 -26.047 1 96.94 309 GLU A N 1
ATOM 2446 C CA . GLU A 1 309 ? -1.784 -28.219 -26.031 1 96.94 309 GLU A CA 1
ATOM 2447 C C . GLU A 1 309 ? -0.54 -28.984 -25.578 1 96.94 309 GLU A C 1
ATOM 2449 O O . GLU A 1 309 ? -0.64 -29.969 -24.859 1 96.94 309 GLU A O 1
ATOM 2454 N N . ASP A 1 310 ? 0.617 -28.516 -26.031 1 98.06 310 ASP A N 1
ATOM 2455 C CA . ASP A 1 310 ? 1.86 -29.141 -25.594 1 98.06 310 ASP A CA 1
ATOM 2456 C C . ASP A 1 310 ? 2.084 -28.953 -24.109 1 98.06 310 ASP A C 1
ATOM 2458 O O . ASP A 1 310 ? 2.586 -29.844 -23.422 1 98.06 310 ASP A O 1
ATOM 2462 N N . GLY A 1 311 ? 1.696 -27.781 -23.656 1 98.38 311 GLY A N 1
ATOM 2463 C CA . GLY A 1 311 ? 1.761 -27.562 -22.219 1 98.38 311 GLY A CA 1
ATOM 2464 C C . GLY A 1 311 ? 0.869 -28.516 -21.438 1 98.38 311 GLY A C 1
ATOM 2465 O O . GLY A 1 311 ? 1.269 -29.031 -20.391 1 98.38 311 GLY A O 1
ATOM 2466 N N . LEU A 1 312 ? -0.272 -28.703 -21.922 1 98.5 312 LEU A N 1
ATOM 2467 C CA . LEU A 1 312 ? -1.178 -29.641 -21.281 1 98.5 312 LEU A CA 1
ATOM 2468 C C . LEU A 1 312 ? -0.6 -31.062 -21.297 1 98.5 312 LEU A C 1
ATOM 2470 O O . LEU A 1 312 ? -0.763 -31.812 -20.328 1 98.5 312 LEU A O 1
ATOM 2474 N N . LYS A 1 313 ? 0.038 -31.406 -22.375 1 98.69 313 LYS A N 1
ATOM 2475 C CA . LYS A 1 313 ? 0.702 -32.719 -22.406 1 98.69 313 LYS A CA 1
ATOM 2476 C C . LYS A 1 313 ? 1.764 -32.812 -21.312 1 98.69 313 LYS A C 1
ATOM 2478 O O . LYS A 1 313 ? 1.89 -33.844 -20.656 1 98.69 313 LYS A O 1
ATOM 2483 N N . ASN A 1 314 ? 2.502 -31.766 -21.188 1 98.69 314 ASN A N 1
ATOM 2484 C CA . ASN A 1 314 ? 3.51 -31.766 -20.125 1 98.69 314 ASN A CA 1
ATOM 2485 C C . ASN A 1 314 ? 2.875 -31.922 -18.75 1 98.69 314 ASN A C 1
ATOM 2487 O O . ASN A 1 314 ? 3.426 -32.594 -17.875 1 98.69 314 ASN A O 1
ATOM 2491 N N . VAL A 1 315 ? 1.747 -31.266 -18.562 1 98.75 315 VAL A N 1
ATOM 2492 C CA . VAL A 1 315 ? 1.012 -31.422 -17.312 1 98.75 315 VAL A CA 1
ATOM 2493 C C . VAL A 1 315 ? 0.616 -32.906 -17.125 1 98.75 315 VAL A C 1
ATOM 2495 O O . VAL A 1 315 ? 0.819 -33.469 -16.062 1 98.75 315 VAL A O 1
ATOM 2498 N N . HIS A 1 316 ? 0.112 -33.5 -18.141 1 98.69 316 HIS A N 1
ATOM 2499 C CA . HIS A 1 316 ? -0.308 -34.875 -18.078 1 98.69 316 HIS A CA 1
ATOM 2500 C C . HIS A 1 316 ? 0.859 -35.812 -17.703 1 98.69 316 HIS A C 1
ATOM 2502 O O . HIS A 1 316 ? 0.725 -36.656 -16.844 1 98.69 316 HIS A O 1
ATOM 2508 N N . ILE A 1 317 ? 1.96 -35.594 -18.359 1 98.75 317 ILE A N 1
ATOM 2509 C CA . ILE A 1 317 ? 3.146 -36.406 -18.078 1 98.75 317 ILE A CA 1
ATOM 2510 C C . ILE A 1 317 ? 3.559 -36.219 -16.625 1 98.75 317 ILE A C 1
ATOM 2512 O O . ILE A 1 317 ? 3.828 -37.219 -15.93 1 98.75 317 ILE A O 1
ATOM 2516 N N . TRP A 1 318 ? 3.508 -35.031 -16.188 1 98.62 318 TRP A N 1
ATOM 2517 C CA . TRP A 1 318 ? 3.885 -34.812 -14.797 1 98.62 318 TRP A CA 1
ATOM 2518 C C . TRP A 1 318 ? 2.904 -35.469 -13.836 1 98.62 318 TRP A C 1
ATOM 2520 O O . TRP A 1 318 ? 3.312 -36.031 -12.828 1 98.62 318 TRP A O 1
ATOM 2530 N N . PHE A 1 319 ? 1.698 -35.344 -14.094 1 98.62 319 PHE A N 1
ATOM 2531 C CA . PHE A 1 319 ? 0.694 -36.031 -13.281 1 98.62 319 PHE A CA 1
ATOM 2532 C C . PHE A 1 319 ? 0.958 -37.531 -13.227 1 98.62 319 PHE A C 1
ATOM 2534 O O . PHE A 1 319 ? 0.937 -38.125 -12.148 1 98.62 319 PHE A O 1
ATOM 2541 N N . ASN A 1 320 ? 1.18 -38.094 -14.383 1 98.44 320 ASN A N 1
ATOM 2542 C CA . ASN A 1 320 ? 1.44 -39.531 -14.43 1 98.44 320 ASN A CA 1
ATOM 2543 C C . ASN A 1 320 ? 2.668 -39.906 -13.602 1 98.44 320 ASN A C 1
ATOM 2545 O O . ASN A 1 320 ? 2.645 -40.875 -12.852 1 98.44 320 ASN A O 1
ATOM 2549 N N . GLU A 1 321 ? 3.627 -39.125 -13.773 1 98.38 321 GLU A N 1
ATOM 2550 C CA . GLU A 1 321 ? 4.883 -39.438 -13.102 1 98.38 321 GLU A CA 1
ATOM 2551 C C . GLU A 1 321 ? 4.766 -39.25 -11.586 1 98.38 321 GLU A C 1
ATOM 2553 O O . GLU A 1 321 ? 5.531 -39.812 -10.82 1 98.38 321 GLU A O 1
ATOM 2558 N N . ASN A 1 322 ? 3.793 -38.5 -11.141 1 98.25 322 ASN A N 1
ATOM 2559 C CA . ASN A 1 322 ? 3.713 -38.156 -9.727 1 98.25 322 ASN A CA 1
ATOM 2560 C C . ASN A 1 322 ? 2.35 -38.531 -9.141 1 98.25 322 ASN A C 1
ATOM 2562 O O . ASN A 1 322 ? 1.956 -38 -8.102 1 98.25 322 ASN A O 1
ATOM 2566 N N . TRP A 1 323 ? 1.727 -39.406 -9.656 1 98.25 323 TRP A N 1
ATOM 2567 C CA . TRP A 1 323 ? 0.33 -39.688 -9.336 1 98.25 323 TRP A CA 1
ATOM 2568 C C . TRP A 1 323 ? 0.175 -40.062 -7.867 1 98.25 323 TRP A C 1
ATOM 2570 O O . TRP A 1 323 ? -0.73 -39.594 -7.184 1 98.25 323 TRP A O 1
ATOM 2580 N N . GLU A 1 324 ? 1.015 -40.938 -7.398 1 98.06 324 GLU A N 1
ATOM 2581 C CA . GLU A 1 324 ? 0.874 -41.406 -6.027 1 98.06 324 GLU A CA 1
ATOM 2582 C C . GLU A 1 324 ? 0.968 -40.25 -5.031 1 98.06 324 GLU A C 1
ATOM 2584 O O . GLU A 1 324 ? 0.162 -40.156 -4.102 1 98.06 324 GLU A O 1
ATOM 2589 N N . ASN A 1 325 ? 1.905 -39.406 -5.266 1 98.12 325 ASN A N 1
ATOM 2590 C CA . ASN A 1 325 ? 2.059 -38.219 -4.402 1 98.12 325 ASN A CA 1
ATOM 2591 C C . ASN A 1 325 ? 0.886 -37.25 -4.551 1 98.12 325 ASN A C 1
ATOM 2593 O O . ASN A 1 325 ? 0.401 -36.719 -3.561 1 98.12 325 ASN A O 1
ATOM 2597 N N . ILE A 1 326 ? 0.42 -37.031 -5.797 1 98 326 ILE A N 1
ATOM 2598 C CA . ILE A 1 326 ? -0.681 -36.125 -6.09 1 98 326 ILE A CA 1
ATOM 2599 C C . ILE A 1 326 ? -1.961 -36.625 -5.426 1 98 326 ILE A C 1
ATOM 2601 O O . ILE A 1 326 ? -2.676 -35.875 -4.777 1 98 326 ILE A O 1
ATOM 2605 N N . GLU A 1 327 ? -2.201 -37.938 -5.527 1 96.69 327 GLU A N 1
ATOM 2606 C CA . GLU A 1 327 ? -3.412 -38.5 -4.945 1 96.69 327 GLU A CA 1
ATOM 2607 C C . GLU A 1 327 ? -3.422 -38.344 -3.428 1 96.69 327 GLU A C 1
ATOM 2609 O O . GLU A 1 327 ? -4.465 -38.062 -2.836 1 96.69 327 GLU A O 1
ATOM 2614 N N . LYS A 1 328 ? -2.275 -38.5 -2.898 1 96.44 328 LYS A N 1
ATOM 2615 C CA . LYS A 1 328 ? -2.156 -38.406 -1.447 1 96.44 328 LYS A CA 1
ATOM 2616 C C . LYS A 1 328 ? -2.291 -36.938 -0.989 1 96.44 328 LYS A C 1
ATOM 2618 O O . LYS A 1 328 ? -2.791 -36.688 0.106 1 96.44 328 LYS A O 1
ATOM 2623 N N . SER A 1 329 ? -1.923 -35.969 -1.878 1 96.5 329 SER A N 1
ATOM 2624 C CA . SER A 1 329 ? -1.802 -34.594 -1.482 1 96.5 329 SER A CA 1
ATOM 2625 C C . SER A 1 329 ? -3.055 -33.781 -1.85 1 96.5 329 SER A C 1
ATOM 2627 O O . SER A 1 329 ? -3.369 -32.781 -1.212 1 96.5 329 SER A O 1
ATOM 2629 N N . ALA A 1 330 ? -3.75 -34.188 -2.867 1 94.81 330 ALA A N 1
ATOM 2630 C CA . ALA A 1 330 ? -4.918 -33.469 -3.352 1 94.81 330 ALA A CA 1
ATOM 2631 C C . ALA A 1 330 ? -6.012 -33.406 -2.285 1 94.81 330 ALA A C 1
ATOM 2633 O O . ALA A 1 330 ? -6.441 -34.438 -1.771 1 94.81 330 ALA A O 1
ATOM 2634 N N . GLU A 1 331 ? -6.379 -32.25 -1.878 1 89.56 331 GLU A N 1
ATOM 2635 C CA . GLU A 1 331 ? -7.438 -32.062 -0.889 1 89.56 331 GLU A CA 1
ATOM 2636 C C . GLU A 1 331 ? -8.516 -31.125 -1.401 1 89.56 331 GLU A C 1
ATOM 2638 O O . GLU A 1 331 ? -8.242 -29.953 -1.698 1 89.56 331 GLU A O 1
ATOM 2643 N N . PHE A 1 332 ? -9.711 -31.578 -1.517 1 88.31 332 PHE A N 1
ATOM 2644 C CA . PHE A 1 332 ? -10.82 -30.797 -2.043 1 88.31 332 PHE A CA 1
ATOM 2645 C C . PHE A 1 332 ? -11.781 -30.391 -0.928 1 88.31 332 PHE A C 1
ATOM 2647 O O . PHE A 1 332 ? -12.766 -29.703 -1.171 1 88.31 332 PHE A O 1
ATOM 2654 N N . TRP A 1 333 ? -11.562 -30.891 0.404 1 76.56 333 TRP A N 1
ATOM 2655 C CA . TRP A 1 333 ? -12.445 -30.547 1.514 1 76.56 333 TRP A CA 1
ATOM 2656 C C . TRP A 1 333 ? -11.703 -29.734 2.574 1 76.56 333 TRP A C 1
ATOM 2658 O O . TRP A 1 333 ? -10.484 -29.844 2.699 1 76.56 333 TRP A O 1
ATOM 2668 N N . MET B 1 1 ? -25.578 24.438 2.764 1 78.62 1 MET B N 1
ATOM 2669 C CA . MET B 1 1 ? -25.719 22.984 2.705 1 78.62 1 MET B CA 1
ATOM 2670 C C . MET B 1 1 ? -27 22.516 3.385 1 78.62 1 MET B C 1
ATOM 2672 O O . MET B 1 1 ? -27.484 23.188 4.297 1 78.62 1 MET B O 1
ATOM 2676 N N . ARG B 1 2 ? -27.578 21.391 2.678 1 86.12 2 ARG B N 1
ATOM 2677 C CA . ARG B 1 2 ? -28.797 20.766 3.186 1 86.12 2 ARG B CA 1
ATOM 2678 C C . ARG B 1 2 ? -28.703 20.5 4.684 1 86.12 2 ARG B C 1
ATOM 2680 O O . ARG B 1 2 ? -27.609 20.25 5.203 1 86.12 2 ARG B O 1
ATOM 2687 N N . ASP B 1 3 ? -29.578 20.891 5.504 1 92.12 3 ASP B N 1
ATOM 2688 C CA . ASP B 1 3 ? -29.641 20.516 6.914 1 92.12 3 ASP B CA 1
ATOM 2689 C C . ASP B 1 3 ? -29.984 19.047 7.078 1 92.12 3 ASP B C 1
ATOM 2691 O O . ASP B 1 3 ? -31.047 18.594 6.66 1 92.12 3 ASP B O 1
ATOM 2695 N N . TYR B 1 4 ? -29.188 18.453 7.758 1 97.62 4 TYR B N 1
ATOM 2696 C CA . TYR B 1 4 ? -29.312 17 7.844 1 97.62 4 TYR B CA 1
ATOM 2697 C C . TYR B 1 4 ? -29.812 16.578 9.219 1 97.62 4 TYR B C 1
ATOM 2699 O O . TYR B 1 4 ? -29.734 15.406 9.578 1 97.62 4 TYR B O 1
ATOM 2707 N N . THR B 1 5 ? -30.281 17.406 10.023 1 97.5 5 THR B N 1
ATOM 2708 C CA . THR B 1 5 ? -30.719 17.125 11.391 1 97.5 5 THR B CA 1
ATOM 2709 C C . THR B 1 5 ? -31.766 16.016 11.414 1 97.5 5 THR B C 1
ATOM 2711 O O . THR B 1 5 ? -31.656 15.078 12.203 1 97.5 5 THR B O 1
ATOM 2714 N N . ASN B 1 6 ? -32.719 16.047 10.688 1 97.25 6 ASN B N 1
ATOM 2715 C CA . ASN B 1 6 ? -33.781 15.062 10.703 1 97.25 6 ASN B CA 1
ATOM 2716 C C . ASN B 1 6 ? -33.281 13.68 10.305 1 97.25 6 ASN B C 1
ATOM 2718 O O . ASN B 1 6 ? -33.812 12.664 10.758 1 97.25 6 ASN B O 1
ATOM 2722 N N . ASP B 1 7 ? -32.25 13.688 9.391 1 98.5 7 ASP B N 1
ATOM 2723 C CA . ASP B 1 7 ? -31.719 12.414 8.93 1 98.5 7 ASP B CA 1
ATOM 2724 C C . ASP B 1 7 ? -31 11.68 10.055 1 98.5 7 ASP B C 1
ATOM 2726 O O . ASP B 1 7 ? -31.031 10.445 10.133 1 98.5 7 ASP B O 1
ATOM 2730 N N . TYR B 1 8 ? -30.312 12.398 11.031 1 98.62 8 TYR B N 1
ATOM 2731 C CA . TYR B 1 8 ? -29.469 11.781 12.055 1 98.62 8 TYR B CA 1
ATOM 2732 C C . TYR B 1 8 ? -30.219 11.68 13.383 1 98.62 8 TYR B C 1
ATOM 2734 O O . TYR B 1 8 ? -29.797 10.945 14.281 1 98.62 8 TYR B O 1
ATOM 2742 N N . GLU B 1 9 ? -31.359 12.453 13.492 1 98.56 9 GLU B N 1
ATOM 2743 C CA . GLU B 1 9 ? -32.156 12.414 14.727 1 98.56 9 GLU B CA 1
ATOM 2744 C C . GLU B 1 9 ? -32.531 10.977 15.078 1 98.56 9 GLU B C 1
ATOM 2746 O O . GLU B 1 9 ? -33.031 10.234 14.227 1 98.56 9 GLU B O 1
ATOM 2751 N N . GLY B 1 10 ? -32.25 10.742 16.203 1 98.56 10 GLY B N 1
ATOM 2752 C CA . GLY B 1 10 ? -32.688 9.461 16.734 1 98.56 10 GLY B CA 1
ATOM 2753 C C . GLY B 1 10 ? -31.812 8.305 16.281 1 98.56 10 GLY B C 1
ATOM 2754 O O . GLY B 1 10 ? -32.094 7.141 16.578 1 98.56 10 GLY B O 1
ATOM 2755 N N . LYS B 1 11 ? -30.781 8.438 15.672 1 98.81 11 LYS B N 1
ATOM 2756 C CA . LYS B 1 11 ? -29.938 7.379 15.125 1 98.81 11 LYS B CA 1
ATOM 2757 C C . LYS B 1 11 ? -28.781 7.055 16.078 1 98.81 11 LYS B C 1
ATOM 2759 O O . LYS B 1 11 ? -28.406 7.879 16.906 1 98.81 11 LYS B O 1
ATOM 2764 N N . THR B 1 12 ? -28.297 5.867 15.969 1 98.88 12 THR B N 1
ATOM 2765 C CA . THR B 1 12 ? -27.062 5.457 16.641 1 98.88 12 THR B CA 1
ATOM 2766 C C . THR B 1 12 ? -25.891 5.473 15.672 1 98.88 12 THR B C 1
ATOM 2768 O O . THR B 1 12 ? -25.953 4.879 14.594 1 98.88 12 THR B O 1
ATOM 2771 N N . ILE B 1 13 ? -24.906 6.172 16.047 1 98.94 13 ILE B N 1
ATOM 2772 C CA . ILE B 1 13 ? -23.797 6.426 15.141 1 98.94 13 ILE B CA 1
ATOM 2773 C C . ILE B 1 13 ? -22.484 6.055 15.82 1 98.94 13 ILE B C 1
ATOM 2775 O O . ILE B 1 13 ? -22.25 6.434 16.969 1 98.94 13 ILE B O 1
ATOM 2779 N N . LEU B 1 14 ? -21.688 5.258 15.133 1 98.94 14 LEU B N 1
ATOM 2780 C CA . LEU B 1 14 ? -20.344 4.934 15.602 1 98.94 14 LEU B CA 1
ATOM 2781 C C . LEU B 1 14 ? -19.297 5.75 14.852 1 98.94 14 LEU B C 1
ATOM 2783 O O . LEU B 1 14 ? -19.297 5.785 13.617 1 98.94 14 LEU B O 1
ATOM 2787 N N . VAL B 1 15 ? -18.516 6.398 15.617 1 98.94 15 VAL B N 1
ATOM 2788 C CA . VAL B 1 15 ? -17.375 7.145 15.078 1 98.94 15 VAL B CA 1
ATOM 2789 C C . VAL B 1 15 ? -16.078 6.594 15.656 1 98.94 15 VAL B C 1
ATOM 2791 O O . VAL B 1 15 ? -15.758 6.828 16.828 1 98.94 15 VAL B O 1
ATOM 2794 N N . THR B 1 16 ? -15.32 5.824 14.797 1 98.88 16 THR B N 1
ATOM 2795 C CA . THR B 1 16 ? -13.969 5.5 15.234 1 98.88 16 THR B CA 1
ATOM 2796 C C . THR B 1 16 ? -13.031 6.68 15.008 1 98.88 16 THR B C 1
ATOM 2798 O O . THR B 1 16 ? -13.164 7.402 14.016 1 98.88 16 THR B O 1
ATOM 2801 N N . GLY B 1 17 ? -12.117 6.816 15.977 1 98.56 17 GLY B N 1
ATOM 2802 C CA . GLY B 1 17 ? -11.297 8.016 15.922 1 98.56 17 GLY B CA 1
ATOM 2803 C C . GLY B 1 17 ? -12.055 9.273 16.281 1 98.56 17 GLY B C 1
ATOM 2804 O O . GLY B 1 17 ? -11.695 10.375 15.844 1 98.56 17 GLY B O 1
ATOM 2805 N N . GLY B 1 18 ? -13.062 9.125 17.016 1 98.69 18 GLY B N 1
ATOM 2806 C CA . GLY B 1 18 ? -13.961 10.234 17.312 1 98.69 18 GLY B CA 1
ATOM 2807 C C . GLY B 1 18 ? -13.398 11.203 18.328 1 98.69 18 GLY B C 1
ATOM 2808 O O . GLY B 1 18 ? -13.969 12.273 18.562 1 98.69 18 GLY B O 1
ATOM 2809 N N . ALA B 1 19 ? -12.328 10.859 18.922 1 98.19 19 ALA B N 1
ATOM 2810 C CA . ALA B 1 19 ? -11.719 11.758 19.906 1 98.19 19 ALA B CA 1
ATOM 2811 C C . ALA B 1 19 ? -10.703 12.68 19.234 1 98.19 19 ALA B C 1
ATOM 2813 O O . ALA B 1 19 ? -10.156 13.578 19.891 1 98.19 19 ALA B O 1
ATOM 2814 N N . GLY B 1 20 ? -10.422 12.453 17.984 1 97.44 20 GLY B N 1
ATOM 2815 C CA . GLY B 1 20 ? -9.516 13.312 17.25 1 97.44 20 GLY B CA 1
ATOM 2816 C C . GLY B 1 20 ? -10.141 14.625 16.828 1 97.44 20 GLY B C 1
ATOM 2817 O O . GLY B 1 20 ? -11.297 14.898 17.156 1 97.44 20 GLY B O 1
ATOM 2818 N N . ALA B 1 21 ? -9.336 15.398 16.109 1 96.69 21 ALA B N 1
ATOM 2819 C CA . ALA B 1 21 ? -9.781 16.734 15.719 1 96.69 21 ALA B CA 1
ATOM 2820 C C . ALA B 1 21 ? -11.016 16.656 14.82 1 96.69 21 ALA B C 1
ATOM 2822 O O . ALA B 1 21 ? -12.047 17.266 15.117 1 96.69 21 ALA B O 1
ATOM 2823 N N . ILE B 1 22 ? -10.875 15.938 13.742 1 98.12 22 ILE B N 1
ATOM 2824 C CA . ILE B 1 22 ? -12.016 15.82 12.828 1 98.12 22 ILE B CA 1
ATOM 2825 C C . ILE B 1 22 ? -13.133 15.023 13.5 1 98.12 22 ILE B C 1
ATOM 2827 O O . ILE B 1 22 ? -14.297 15.414 13.453 1 98.12 22 ILE B O 1
ATOM 2831 N N . GLY B 1 23 ? -12.766 13.969 14.148 1 98.69 23 GLY B N 1
ATOM 2832 C CA . GLY B 1 23 ? -13.742 13.102 14.805 1 98.69 23 GLY B CA 1
ATOM 2833 C C . GLY B 1 23 ? -14.516 13.805 15.906 1 98.69 23 GLY B C 1
ATOM 2834 O O . GLY B 1 23 ? -15.734 13.648 16 1 98.69 23 GLY B O 1
ATOM 2835 N N . GLY B 1 24 ? -13.797 14.516 16.703 1 98.62 24 GLY B N 1
ATOM 2836 C CA . GLY B 1 24 ? -14.477 15.234 17.766 1 98.62 24 GLY B CA 1
ATOM 2837 C C . GLY B 1 24 ? -15.469 16.266 17.25 1 98.62 24 GLY B C 1
ATOM 2838 O O . GLY B 1 24 ? -16.578 16.359 17.781 1 98.62 24 GLY B O 1
ATOM 2839 N N . ASN B 1 25 ? -15.023 16.969 16.281 1 98.44 25 ASN B N 1
ATOM 2840 C CA . ASN B 1 25 ? -15.938 17.953 15.688 1 98.44 25 ASN B CA 1
ATOM 2841 C C . ASN B 1 25 ? -17.141 17.266 15.055 1 98.44 25 ASN B C 1
ATOM 2843 O O . ASN B 1 25 ? -18.266 17.797 15.125 1 98.44 25 ASN B O 1
ATOM 2847 N N . LEU B 1 26 ? -16.938 16.203 14.422 1 98.88 26 LEU B N 1
ATOM 2848 C CA . LEU B 1 26 ? -18.047 15.445 13.836 1 98.88 26 LEU B CA 1
ATOM 2849 C C . LEU B 1 26 ? -19 14.953 14.914 1 98.88 26 LEU B C 1
ATOM 2851 O O . LEU B 1 26 ? -20.219 15.078 14.773 1 98.88 26 LEU B O 1
ATOM 2855 N N . CYS B 1 27 ? -18.422 14.383 16.016 1 98.94 27 CYS B N 1
ATOM 2856 C CA . CYS B 1 27 ? -19.25 13.883 17.094 1 98.94 27 CYS B CA 1
ATOM 2857 C C . CYS B 1 27 ? -20.109 15 17.688 1 98.94 27 CYS B C 1
ATOM 2859 O O . CYS B 1 27 ? -21.281 14.797 17.984 1 98.94 27 CYS B O 1
ATOM 2861 N N . ARG B 1 28 ? -19.5 16.078 17.906 1 98.62 28 ARG B N 1
ATOM 2862 C CA . ARG B 1 28 ? -20.25 17.219 18.422 1 98.62 28 ARG B CA 1
ATOM 2863 C C . ARG B 1 28 ? -21.422 17.547 17.5 1 98.62 28 ARG B C 1
ATOM 2865 O O . ARG B 1 28 ? -22.547 17.703 17.969 1 98.62 28 ARG B O 1
ATOM 2872 N N . LYS B 1 29 ? -21.078 17.672 16.172 1 98.44 29 LYS B N 1
ATOM 2873 C CA . LYS B 1 29 ? -22.125 18.016 15.211 1 98.44 29 LYS B CA 1
ATOM 2874 C C . LYS B 1 29 ? -23.25 16.969 15.203 1 98.44 29 LYS B C 1
ATOM 2876 O O . LYS B 1 29 ? -24.422 17.328 15.211 1 98.44 29 LYS B O 1
ATOM 2881 N N . LEU B 1 30 ? -22.922 15.727 15.211 1 98.81 30 LEU B N 1
ATOM 2882 C CA . LEU B 1 30 ? -23.906 14.648 15.211 1 98.81 30 LEU B CA 1
ATOM 2883 C C . LEU B 1 30 ? -24.766 14.695 16.469 1 98.81 30 LEU B C 1
ATOM 2885 O O . LEU B 1 30 ? -25.969 14.469 16.391 1 98.81 30 LEU B O 1
ATOM 2889 N N . SER B 1 31 ? -24.062 14.883 17.609 1 98.75 31 SER B N 1
ATOM 2890 C CA . SER B 1 31 ? -24.812 15.031 18.844 1 98.75 31 SER B CA 1
ATOM 2891 C C . SER B 1 31 ? -25.828 16.172 18.75 1 98.75 31 SER B C 1
ATOM 2893 O O . SER B 1 31 ? -26.984 16 19.141 1 98.75 31 SER B O 1
ATOM 2895 N N . GLU B 1 32 ? -25.469 17.281 18.125 1 98.38 32 GLU B N 1
ATOM 2896 C CA . GLU B 1 32 ? -26.312 18.469 18.016 1 98.38 32 GLU B CA 1
ATOM 2897 C C . GLU B 1 32 ? -27.469 18.234 17.047 1 98.38 32 GLU B C 1
ATOM 2899 O O . GLU B 1 32 ? -28.469 18.953 17.109 1 98.38 32 GLU B O 1
ATOM 2904 N N . MET B 1 33 ? -27.109 17.328 16.188 1 98.31 33 MET B N 1
ATOM 2905 C CA . MET B 1 33 ? -28.172 16.969 15.258 1 98.31 33 MET B CA 1
ATOM 2906 C C . MET B 1 33 ? -29.109 15.922 15.867 1 98.31 33 MET B C 1
ATOM 2908 O O . MET B 1 33 ? -29.75 15.164 15.148 1 98.31 33 MET B O 1
ATOM 2912 N N . ASN B 1 34 ? -29.031 15.828 17.156 1 98 34 ASN B N 1
ATOM 2913 C CA . ASN B 1 34 ? -29.922 15.039 17.984 1 98 34 ASN B CA 1
ATOM 2914 C C . ASN B 1 34 ? -29.844 13.547 17.656 1 98 34 ASN B C 1
ATOM 2916 O O . ASN B 1 34 ? -30.859 12.852 17.656 1 98 34 ASN B O 1
ATOM 2920 N N . ALA B 1 35 ? -28.781 13.078 17.234 1 98.75 35 ALA B N 1
ATOM 2921 C CA . ALA B 1 35 ? -28.594 11.633 17.219 1 98.75 35 ALA B CA 1
ATOM 2922 C C . ALA B 1 35 ? -28.969 11.008 18.562 1 98.75 35 ALA B C 1
ATOM 2924 O O . ALA B 1 35 ? -28.797 11.633 19.609 1 98.75 35 ALA B O 1
ATOM 2925 N N . HIS B 1 36 ? -29.516 9.805 18.469 1 98.75 36 HIS B N 1
ATOM 2926 C CA . HIS B 1 36 ? -29.844 9.117 19.719 1 98.75 36 HIS B CA 1
ATOM 2927 C C . HIS B 1 36 ? -28.594 8.789 20.516 1 98.75 36 HIS B C 1
ATOM 2929 O O . HIS B 1 36 ? -28.547 9.055 21.719 1 98.75 36 HIS B O 1
ATOM 2935 N N . LYS B 1 37 ? -27.625 8.305 19.844 1 98.75 37 LYS B N 1
ATOM 2936 C CA . LYS B 1 37 ? -26.391 7.895 20.484 1 98.75 37 LYS B CA 1
ATOM 2937 C C . LYS B 1 37 ? -25.203 8.016 19.531 1 98.75 37 LYS B C 1
ATOM 2939 O O . LYS B 1 37 ? -25.266 7.539 18.406 1 98.75 37 LYS B O 1
ATOM 2944 N N . VAL B 1 38 ? -24.203 8.742 20.016 1 98.88 38 VAL B N 1
ATOM 2945 C CA . VAL B 1 38 ? -22.922 8.828 19.297 1 98.88 38 VAL B CA 1
ATOM 2946 C C . VAL B 1 38 ? -21.844 8.102 20.094 1 98.88 38 VAL B C 1
ATOM 2948 O O . VAL B 1 38 ? -21.453 8.539 21.172 1 98.88 38 VAL B O 1
ATOM 2951 N N . ILE B 1 39 ? -21.422 6.996 19.5 1 98.94 39 ILE B N 1
ATOM 2952 C CA . ILE B 1 39 ? -20.422 6.16 20.156 1 98.94 39 ILE B CA 1
ATOM 2953 C C . ILE B 1 39 ? -19.047 6.449 19.562 1 98.94 39 ILE B C 1
ATOM 2955 O O . ILE B 1 39 ? -18.844 6.305 18.359 1 98.94 39 ILE B O 1
ATOM 2959 N N . ILE B 1 40 ? -18.188 6.84 20.438 1 98.88 40 ILE B N 1
ATOM 2960 C CA . ILE B 1 40 ? -16.797 7.082 20.047 1 98.88 40 ILE B CA 1
ATOM 2961 C C . ILE B 1 40 ? -15.938 5.875 20.422 1 98.88 40 ILE B C 1
ATOM 2963 O O . ILE B 1 40 ? -15.922 5.453 21.578 1 98.88 40 ILE B O 1
ATOM 2967 N N . LEU B 1 41 ? -15.312 5.293 19.484 1 98.88 41 LEU B N 1
ATOM 2968 C CA . LEU B 1 41 ? -14.25 4.328 19.719 1 98.88 41 LEU B CA 1
ATOM 2969 C C . LEU B 1 41 ? -12.891 4.91 19.344 1 98.88 41 LEU B C 1
ATOM 2971 O O . LEU B 1 41 ? -12.641 5.199 18.172 1 98.88 41 LEU B O 1
ATOM 2975 N N . ASP B 1 42 ? -12.094 5.129 20.359 1 98.75 42 ASP B N 1
ATOM 2976 C CA . ASP B 1 42 ? -10.789 5.766 20.172 1 98.75 42 ASP B CA 1
ATOM 2977 C C . ASP B 1 42 ? -9.789 5.27 21.219 1 98.75 42 ASP B C 1
ATOM 2979 O O . ASP B 1 42 ? -10.133 5.109 22.391 1 98.75 42 ASP B O 1
ATOM 2983 N N . ASP B 1 43 ? -8.516 5.074 20.734 1 98.38 43 ASP B N 1
ATOM 2984 C CA . ASP B 1 43 ? -7.539 4.547 21.688 1 98.38 43 ASP B CA 1
ATOM 2985 C C . ASP B 1 43 ? -6.695 5.668 22.297 1 98.38 43 ASP B C 1
ATOM 2987 O O . ASP B 1 43 ? -5.801 5.41 23.094 1 98.38 43 ASP B O 1
ATOM 2991 N N . LEU B 1 44 ? -7.016 6.867 21.922 1 97.69 44 LEU B N 1
ATOM 2992 C CA . LEU B 1 44 ? -6.391 8.086 22.438 1 97.69 44 LEU B CA 1
ATOM 2993 C C . LEU B 1 44 ? -4.891 8.086 22.156 1 97.69 44 LEU B C 1
ATOM 2995 O O . LEU B 1 44 ? -4.113 8.648 22.922 1 97.69 44 LEU B O 1
ATOM 2999 N N . SER B 1 45 ? -4.453 7.371 21.062 1 94.62 45 SER B N 1
ATOM 3000 C CA . SER B 1 45 ? -3.043 7.34 20.688 1 94.62 45 SER B CA 1
ATOM 3001 C C . SER B 1 45 ? -2.564 8.711 20.219 1 94.62 45 SER B C 1
ATOM 3003 O O . SER B 1 45 ? -1.382 9.039 20.328 1 94.62 45 SER B O 1
ATOM 3005 N N . SER B 1 46 ? -3.512 9.516 19.641 1 92.88 46 SER B N 1
ATOM 3006 C CA . SER B 1 46 ? -3.158 10.844 19.141 1 92.88 46 SER B CA 1
ATOM 3007 C C . SER B 1 46 ? -4.238 11.867 19.484 1 92.88 46 SER B C 1
ATOM 3009 O O . SER B 1 46 ? -4.398 12.867 18.781 1 92.88 46 SER B O 1
ATOM 3011 N N . SER B 1 47 ? -5.039 11.648 20.406 1 96.12 47 SER B N 1
ATOM 3012 C CA . SER B 1 47 ? -6.125 12.492 20.906 1 96.12 47 SER B CA 1
ATOM 3013 C C . SER B 1 47 ? -6.203 12.469 22.422 1 96.12 47 SER B C 1
ATOM 3015 O O . SER B 1 47 ? -5.461 11.734 23.078 1 96.12 47 SER B O 1
ATOM 3017 N N . TYR B 1 48 ? -7.008 13.195 22.906 1 96.69 48 TYR B N 1
ATOM 3018 C CA . TYR B 1 48 ? -7.062 13.367 24.359 1 96.69 48 TYR B CA 1
ATOM 3019 C C . TYR B 1 48 ? -8.508 13.438 24.844 1 96.69 48 TYR B C 1
ATOM 3021 O O . TYR B 1 48 ? -9.352 14.062 24.203 1 96.69 48 TYR B O 1
ATOM 3029 N N . GLU B 1 49 ? -8.633 12.969 25.984 1 97.69 49 GLU B N 1
ATOM 3030 C CA . GLU B 1 49 ? -9.977 12.883 26.547 1 97.69 49 GLU B CA 1
ATOM 3031 C C . GLU B 1 49 ? -10.57 14.266 26.781 1 97.69 49 GLU B C 1
ATOM 3033 O O . GLU B 1 49 ? -11.773 14.469 26.609 1 97.69 49 GLU B O 1
ATOM 3038 N N . TRP B 1 50 ? -9.781 15.094 27.266 1 96.75 50 TRP B N 1
ATOM 3039 C CA . TRP B 1 50 ? -10.281 16.422 27.578 1 96.75 50 TRP B CA 1
ATOM 3040 C C . TRP B 1 50 ? -10.836 17.109 26.328 1 96.75 50 TRP B C 1
ATOM 3042 O O . TRP B 1 50 ? -11.547 18.109 26.422 1 96.75 50 TRP B O 1
ATOM 3052 N N . ASN B 1 51 ? -10.312 16.625 25.109 1 96.19 51 ASN B N 1
ATOM 3053 C CA . ASN B 1 51 ? -10.711 17.234 23.844 1 96.19 51 ASN B CA 1
ATOM 3054 C C . ASN B 1 51 ? -11.977 16.594 23.281 1 96.19 51 ASN B C 1
ATOM 3056 O O . ASN B 1 51 ? -12.477 17 22.234 1 96.19 51 ASN B O 1
ATOM 3060 N N . ILE B 1 52 ? -12.672 15.516 23.984 1 98.12 52 ILE B N 1
ATOM 3061 C CA . ILE B 1 52 ? -13.906 14.867 23.562 1 98.12 52 ILE B CA 1
ATOM 3062 C C . ILE B 1 52 ? -15.102 15.758 23.922 1 98.12 52 ILE B C 1
ATOM 3064 O O . ILE B 1 52 ? -15.211 16.219 25.062 1 98.12 52 ILE B O 1
ATOM 3068 N N . PRO B 1 53 ? -15.867 16.141 22.859 1 97.5 53 PRO B N 1
ATOM 3069 C CA . PRO B 1 53 ? -17.031 16.969 23.203 1 97.5 53 PRO B CA 1
ATOM 3070 C C . PRO B 1 53 ? -17.922 16.328 24.266 1 97.5 53 PRO B C 1
ATOM 3072 O O . PRO B 1 53 ? -18.062 15.109 24.312 1 97.5 53 PRO B O 1
ATOM 3075 N N . LYS B 1 54 ? -18.406 17.188 25.125 1 96.62 54 LYS B N 1
ATOM 3076 C CA . LYS B 1 54 ? -19.281 16.734 26.203 1 96.62 54 LYS B CA 1
ATOM 3077 C C . LYS B 1 54 ? -20.75 16.922 25.828 1 96.62 54 LYS B C 1
ATOM 3079 O O . LYS B 1 54 ? -21.172 18.016 25.453 1 96.62 54 LYS B O 1
ATOM 3084 N N . ALA B 1 55 ? -21.375 15.828 25.906 1 98.12 55 ALA B N 1
ATOM 3085 C CA . ALA B 1 55 ? -22.828 15.805 25.719 1 98.12 55 ALA B CA 1
ATOM 3086 C C . ALA B 1 55 ? -23.438 14.508 26.266 1 98.12 55 ALA B C 1
ATOM 3088 O O . ALA B 1 55 ? -22.734 13.5 26.375 1 98.12 55 ALA B O 1
ATOM 3089 N N . GLU B 1 56 ? -24.703 14.547 26.562 1 98.31 56 GLU B N 1
ATOM 3090 C CA . GLU B 1 56 ? -25.375 13.414 27.188 1 98.31 56 GLU B CA 1
ATOM 3091 C C . GLU B 1 56 ? -25.438 12.219 26.25 1 98.31 56 GLU B C 1
ATOM 3093 O O . GLU B 1 56 ? -25.453 11.07 26.688 1 98.31 56 GLU B O 1
ATOM 3098 N N . ASN B 1 57 ? -25.422 12.484 25.016 1 98.62 57 ASN B N 1
ATOM 3099 C CA . ASN B 1 57 ? -25.609 11.383 24.078 1 98.62 57 ASN B CA 1
ATOM 3100 C C . ASN B 1 57 ? -24.281 10.992 23.422 1 98.62 57 ASN B C 1
ATOM 3102 O O . ASN B 1 57 ? -24.281 10.336 22.375 1 98.62 57 ASN B O 1
ATOM 3106 N N . ILE B 1 58 ? -23.234 11.492 23.875 1 98.75 58 ILE B N 1
ATOM 3107 C CA . ILE B 1 58 ? -21.938 11.047 23.406 1 98.75 58 ILE B CA 1
ATOM 3108 C C . ILE B 1 58 ? -21.344 10.047 24.391 1 98.75 58 ILE B C 1
ATOM 3110 O O . ILE B 1 58 ? -21.219 10.336 25.578 1 98.75 58 ILE B O 1
ATOM 3114 N N . PHE B 1 59 ? -21.031 8.836 23.891 1 98.62 59 PHE B N 1
ATOM 3115 C CA . PHE B 1 59 ? -20.484 7.75 24.688 1 98.62 59 PHE B CA 1
ATOM 3116 C C . PHE B 1 59 ? -19.094 7.367 24.203 1 98.62 59 PHE B C 1
ATOM 3118 O O . PHE B 1 59 ? -18.906 7.012 23.047 1 98.62 59 PHE B O 1
ATOM 3125 N N . PHE B 1 60 ? -18.25 7.398 25.125 1 98.62 60 PHE B N 1
ATOM 3126 C CA . PHE B 1 60 ? -16.859 7.176 24.766 1 98.62 60 PHE B CA 1
ATOM 3127 C C . PHE B 1 60 ? -16.406 5.789 25.203 1 98.62 60 PHE B C 1
ATOM 3129 O O . PHE B 1 60 ? -16.562 5.414 26.375 1 98.62 60 PHE B O 1
ATOM 3136 N N . VAL B 1 61 ? -15.82 5.004 24.297 1 98.69 61 VAL B N 1
ATOM 3137 C CA . VAL B 1 61 ? -15.188 3.713 24.531 1 98.69 61 VAL B CA 1
ATOM 3138 C C . VAL B 1 61 ? -13.711 3.783 24.172 1 98.69 61 VAL B C 1
ATOM 3140 O O . VAL B 1 61 ? -13.359 3.947 23 1 98.69 61 VAL B O 1
ATOM 3143 N N . LYS B 1 62 ? -12.922 3.682 25.188 1 98.69 62 LYS B N 1
ATOM 3144 C CA . LYS B 1 62 ? -11.484 3.736 24.969 1 98.69 62 LYS B CA 1
ATOM 3145 C C . LYS B 1 62 ? -10.953 2.387 24.484 1 98.69 62 LYS B C 1
ATOM 3147 O O . LYS B 1 62 ? -11.07 1.383 25.188 1 98.69 62 LYS B O 1
ATOM 3152 N N . GLY B 1 63 ? -10.414 2.414 23.281 1 98.44 63 GLY B N 1
ATOM 3153 C CA . GLY B 1 63 ? -9.797 1.183 22.797 1 98.44 63 GLY B CA 1
ATOM 3154 C C . GLY B 1 63 ? -9.461 1.219 21.328 1 98.44 63 GLY B C 1
ATOM 3155 O O . GLY B 1 63 ? -9.883 2.131 20.609 1 98.44 63 GLY B O 1
ATOM 3156 N N . SER B 1 64 ? -8.664 0.163 20.922 1 98.5 64 SER B N 1
ATOM 3157 C CA . SER B 1 64 ? -8.18 0.054 19.547 1 98.5 64 SER B CA 1
ATOM 3158 C C . SER B 1 64 ? -9.203 -0.637 18.656 1 98.5 64 SER B C 1
ATOM 3160 O O . SER B 1 64 ? -9.898 -1.549 19.094 1 98.5 64 SER B O 1
ATOM 3162 N N . ILE B 1 65 ? -9.297 -0.176 17.422 1 98.69 65 ILE B N 1
ATOM 3163 C CA . ILE B 1 65 ? -10.156 -0.809 16.422 1 98.69 65 ILE B CA 1
ATOM 3164 C C . ILE B 1 65 ? -9.617 -2.197 16.078 1 98.69 65 ILE B C 1
ATOM 3166 O O . ILE B 1 65 ? -10.273 -2.965 15.375 1 98.69 65 ILE B O 1
ATOM 3170 N N . LEU B 1 66 ? -8.43 -2.564 16.562 1 98.62 66 LEU B N 1
ATOM 3171 C CA . LEU B 1 66 ? -7.891 -3.908 16.359 1 98.62 66 LEU B CA 1
ATOM 3172 C C . LEU B 1 66 ? -8.43 -4.863 17.422 1 98.62 66 LEU B C 1
ATOM 3174 O O . LEU B 1 66 ? -8.234 -6.078 17.328 1 98.62 66 LEU B O 1
ATOM 3178 N N . ASN B 1 67 ? -9.109 -4.32 18.469 1 98.62 67 ASN B N 1
ATOM 3179 C CA . ASN B 1 67 ? -9.625 -5.133 19.562 1 98.62 67 ASN B CA 1
ATOM 3180 C C . ASN B 1 67 ? -11 -5.703 19.25 1 98.62 67 ASN B C 1
ATOM 3182 O O . ASN B 1 67 ? -12.008 -4.992 19.328 1 98.62 67 ASN B O 1
ATOM 3186 N N . ASP B 1 68 ? -11.039 -6.953 18.984 1 97.88 68 ASP B N 1
ATOM 3187 C CA . ASP B 1 68 ? -12.266 -7.594 18.531 1 97.88 68 ASP B CA 1
ATOM 3188 C C . ASP B 1 68 ? -13.359 -7.512 19.609 1 97.88 68 ASP B C 1
ATOM 3190 O O . ASP B 1 68 ? -14.539 -7.332 19.281 1 97.88 68 ASP B O 1
ATOM 3194 N N . GLU B 1 69 ? -13.008 -7.641 20.781 1 98.31 69 GLU B N 1
ATOM 3195 C CA . GLU B 1 69 ? -14 -7.59 21.859 1 98.31 69 GLU B CA 1
ATOM 3196 C C . GLU B 1 69 ? -14.648 -6.215 21.938 1 98.31 69 GLU B C 1
ATOM 3198 O O . GLU B 1 69 ? -15.867 -6.109 22.125 1 98.31 69 GLU B O 1
ATOM 3203 N N . LEU B 1 70 ? -13.891 -5.258 21.766 1 98.62 70 LEU B N 1
ATOM 3204 C CA . LEU B 1 70 ? -14.43 -3.902 21.812 1 98.62 70 LEU B CA 1
ATOM 3205 C C . LEU B 1 70 ? -15.266 -3.615 20.562 1 98.62 70 LEU B C 1
ATOM 3207 O O . LEU B 1 70 ? -16.281 -2.914 20.641 1 98.62 70 LEU B O 1
ATOM 3211 N N . LEU B 1 71 ? -14.805 -4.121 19.406 1 98.75 71 LEU B N 1
ATOM 3212 C CA . LEU B 1 71 ? -15.617 -3.967 18.219 1 98.75 71 LEU B CA 1
ATOM 3213 C C . LEU B 1 71 ? -16.969 -4.656 18.375 1 98.75 71 LEU B C 1
ATOM 3215 O O . LEU B 1 71 ? -18 -4.098 18.016 1 98.75 71 LEU B O 1
ATOM 3219 N N . LYS B 1 72 ? -16.906 -5.836 18.969 1 98.25 72 LYS B N 1
ATOM 3220 C CA . LYS B 1 72 ? -18.172 -6.523 19.219 1 98.25 72 LYS B CA 1
ATOM 3221 C C . LYS B 1 72 ? -19.078 -5.684 20.125 1 98.25 72 LYS B C 1
ATOM 3223 O O . LYS B 1 72 ? -20.281 -5.578 19.875 1 98.25 72 LYS B O 1
ATOM 3228 N N . ARG B 1 73 ? -18.469 -5.113 21.047 1 98.31 73 ARG B N 1
ATOM 3229 C CA . ARG B 1 73 ? -19.219 -4.32 22 1 98.31 73 ARG B CA 1
ATOM 3230 C C . ARG B 1 73 ? -19.906 -3.135 21.328 1 98.31 73 ARG B C 1
ATOM 3232 O O . ARG B 1 73 ? -21.109 -2.91 21.5 1 98.31 73 ARG B O 1
ATOM 3239 N N . VAL B 1 74 ? -19.188 -2.398 20.594 1 98.75 74 VAL B N 1
ATOM 3240 C CA . VAL B 1 74 ? -19.766 -1.187 20.016 1 98.75 74 VAL B CA 1
ATOM 3241 C C . VAL B 1 74 ? -20.734 -1.554 18.891 1 98.75 74 VAL B C 1
ATOM 3243 O O . VAL B 1 74 ? -21.75 -0.878 18.703 1 98.75 74 VAL B O 1
ATOM 3246 N N . PHE B 1 75 ? -20.516 -2.598 18.109 1 98.81 75 PHE B N 1
ATOM 3247 C CA . PHE B 1 75 ? -21.406 -2.943 17 1 98.81 75 PHE B CA 1
ATOM 3248 C C . PHE B 1 75 ? -22.641 -3.676 17.516 1 98.81 75 PHE B C 1
ATOM 3250 O O . PHE B 1 75 ? -23.641 -3.805 16.797 1 98.81 75 PHE B O 1
ATOM 3257 N N . LYS B 1 76 ? -22.562 -4.215 18.797 1 98.44 76 LYS B N 1
ATOM 3258 C CA . LYS B 1 76 ? -23.766 -4.762 19.422 1 98.44 76 LYS B CA 1
ATOM 3259 C C . LYS B 1 76 ? -24.859 -3.701 19.531 1 98.44 76 LYS B C 1
ATOM 3261 O O . LYS B 1 76 ? -26.047 -4.027 19.562 1 98.44 76 LYS B O 1
ATOM 3266 N N . GLU B 1 77 ? -24.375 -2.484 19.516 1 98.5 77 GLU B N 1
ATOM 3267 C CA . GLU B 1 77 ? -25.328 -1.369 19.594 1 98.5 77 GLU B CA 1
ATOM 3268 C C . GLU B 1 77 ? -26.031 -1.156 18.266 1 98.5 77 GLU B C 1
ATOM 3270 O O . GLU B 1 77 ? -26.938 -0.321 18.156 1 98.5 77 GLU B O 1
ATOM 3275 N N . LYS B 1 78 ? -25.625 -1.817 17.234 1 98.56 78 LYS B N 1
ATOM 3276 C CA . LYS B 1 78 ? -26.203 -1.82 15.891 1 98.56 78 LYS B CA 1
ATOM 3277 C C . LYS B 1 78 ? -26.266 -0.408 15.32 1 98.56 78 LYS B C 1
ATOM 3279 O O . LYS B 1 78 ? -27.344 0.078 14.969 1 98.56 78 LYS B O 1
ATOM 3284 N N . PRO B 1 79 ? -25.172 0.306 15.195 1 98.81 79 PRO B N 1
ATOM 3285 C CA . PRO B 1 79 ? -25.172 1.64 14.586 1 98.81 79 PRO B CA 1
ATOM 3286 C C . PRO B 1 79 ? -25.781 1.654 13.188 1 98.81 79 PRO B C 1
ATOM 3288 O O . PRO B 1 79 ? -25.594 0.711 12.414 1 98.81 79 PRO B O 1
ATOM 3291 N N . ASP B 1 80 ? -26.516 2.723 13.062 1 98.88 80 ASP B N 1
ATOM 3292 C CA . ASP B 1 80 ? -27.047 3.002 11.727 1 98.88 80 ASP B CA 1
ATOM 3293 C C . ASP B 1 80 ? -25.938 3.48 10.789 1 98.88 80 ASP B C 1
ATOM 3295 O O . ASP B 1 80 ? -25.891 3.078 9.625 1 98.88 80 ASP B O 1
ATOM 3299 N N . TYR B 1 81 ? -25.125 4.273 11.281 1 98.94 81 TYR B N 1
ATOM 3300 C CA . TYR B 1 81 ? -24.047 4.887 10.523 1 98.94 81 TYR B CA 1
ATOM 3301 C C . TYR B 1 81 ? -22.703 4.66 11.203 1 98.94 81 TYR B C 1
ATOM 3303 O O . TYR B 1 81 ? -22.594 4.703 12.43 1 98.94 81 TYR B O 1
ATOM 3311 N N . VAL B 1 82 ? -21.703 4.422 10.375 1 99 82 VAL B N 1
ATOM 3312 C CA . VAL B 1 82 ? -20.328 4.332 10.867 1 99 82 VAL B CA 1
ATOM 3313 C C . VAL B 1 82 ? -19.453 5.32 10.109 1 99 82 VAL B C 1
ATOM 3315 O O . VAL B 1 82 ? -19.406 5.305 8.883 1 99 82 VAL B O 1
ATOM 3318 N N . PHE B 1 83 ? -18.906 6.188 10.836 1 98.94 83 PHE B N 1
ATOM 3319 C CA . PHE B 1 83 ? -17.812 7.031 10.352 1 98.94 83 PHE B CA 1
ATOM 3320 C C . PHE B 1 83 ? -16.469 6.52 10.844 1 98.94 83 PHE B C 1
ATOM 3322 O O . PHE B 1 83 ? -16.156 6.633 12.031 1 98.94 83 PHE B O 1
ATOM 3329 N N . HIS B 1 84 ? -15.703 5.973 9.93 1 98.94 84 HIS B N 1
ATOM 3330 C CA . HIS B 1 84 ? -14.406 5.41 10.297 1 98.94 84 HIS B CA 1
ATOM 3331 C C . HIS B 1 84 ? -13.281 6.406 10.047 1 98.94 84 HIS B C 1
ATOM 3333 O O . HIS B 1 84 ? -12.742 6.484 8.945 1 98.94 84 HIS B O 1
ATOM 3339 N N . LEU B 1 85 ? -12.898 7.039 11.188 1 98.75 85 LEU B N 1
ATOM 3340 C CA . LEU B 1 85 ? -11.891 8.086 11.086 1 98.75 85 LEU B CA 1
ATOM 3341 C C . LEU B 1 85 ? -10.602 7.68 11.797 1 98.75 85 LEU B C 1
ATOM 3343 O O . LEU B 1 85 ? -9.594 8.383 11.719 1 98.75 85 LEU B O 1
ATOM 3347 N N . ALA B 1 86 ? -10.586 6.555 12.445 1 98.5 86 ALA B N 1
ATOM 3348 C CA . ALA B 1 86 ? -9.391 6.086 13.148 1 98.5 86 ALA B CA 1
ATOM 3349 C C . ALA B 1 86 ? -8.258 5.781 12.172 1 98.5 86 ALA B C 1
ATOM 3351 O O . ALA B 1 86 ? -8.484 5.195 11.117 1 98.5 86 ALA B O 1
ATOM 3352 N N . ALA B 1 87 ? -7.168 6.219 12.539 1 97.44 87 ALA B N 1
ATOM 3353 C CA . ALA B 1 87 ? -6.004 5.957 11.695 1 97.44 87 ALA B CA 1
ATOM 3354 C C . ALA B 1 87 ? -4.707 6.125 12.484 1 97.44 87 ALA B C 1
ATOM 3356 O O . ALA B 1 87 ? -4.66 6.875 13.461 1 97.44 87 ALA B O 1
ATOM 3357 N N . HIS B 1 88 ? -3.707 5.273 12.172 1 95.94 88 HIS B N 1
ATOM 3358 C CA . HIS B 1 88 ? -2.328 5.645 12.461 1 95.94 88 HIS B CA 1
ATOM 3359 C C . HIS B 1 88 ? -1.849 6.758 11.539 1 95.94 88 HIS B C 1
ATOM 3361 O O . HIS B 1 88 ? -1.446 6.496 10.406 1 95.94 88 HIS B O 1
ATOM 3367 N N . PHE B 1 89 ? -1.826 8.023 12.164 1 89.5 89 PHE B N 1
ATOM 3368 C CA . PHE B 1 89 ? -1.842 9.234 11.359 1 89.5 89 PHE B CA 1
ATOM 3369 C C . PHE B 1 89 ? -0.423 9.695 11.055 1 89.5 89 PHE B C 1
ATOM 3371 O O . PHE B 1 89 ? 0.467 9.594 11.898 1 89.5 89 PHE B O 1
ATOM 3378 N N . ALA B 1 90 ? -0.249 10.078 9.719 1 88 90 ALA B N 1
ATOM 3379 C CA . ALA B 1 90 ? 0.789 10.977 9.227 1 88 90 ALA B CA 1
ATOM 3380 C C . ALA B 1 90 ? 1.86 10.211 8.453 1 88 90 ALA B C 1
ATOM 3382 O O . ALA B 1 90 ? 2.246 9.109 8.852 1 88 90 ALA B O 1
ATOM 3383 N N . ASN B 1 91 ? 2.266 10.945 7.492 1 88.44 91 ASN B N 1
ATOM 3384 C CA . ASN B 1 91 ? 3.248 10.391 6.57 1 88.44 91 ASN B CA 1
ATOM 3385 C C . ASN B 1 91 ? 4.539 10.008 7.285 1 88.44 91 ASN B C 1
ATOM 3387 O O . ASN B 1 91 ? 4.93 8.836 7.281 1 88.44 91 ASN B O 1
ATOM 3391 N N . GLN B 1 92 ? 5.145 10.844 7.992 1 89.12 92 GLN B N 1
ATOM 3392 C CA . GLN B 1 92 ? 6.422 10.555 8.641 1 89.12 92 GLN B CA 1
ATOM 3393 C C . GLN B 1 92 ? 6.273 9.438 9.672 1 89.12 92 GLN B C 1
ATOM 3395 O O . GLN B 1 92 ? 7.141 8.562 9.773 1 89.12 92 GLN B O 1
ATOM 3400 N N . ASN B 1 93 ? 5.168 9.586 10.406 1 93 93 ASN B N 1
ATOM 3401 C CA . ASN B 1 93 ? 4.906 8.547 11.398 1 93 93 ASN B CA 1
ATOM 3402 C C . ASN B 1 93 ? 4.801 7.168 10.75 1 93 93 ASN B C 1
ATOM 3404 O O . ASN B 1 93 ? 5.297 6.18 11.289 1 93 93 ASN B O 1
ATOM 3408 N N . SER B 1 94 ? 4.25 7 9.68 1 94.69 94 SER B N 1
ATOM 3409 C CA . SER B 1 94 ? 4.07 5.738 8.977 1 94.69 94 SER B CA 1
ATOM 3410 C C . SER B 1 94 ? 5.395 5.215 8.43 1 94.69 94 SER B C 1
ATOM 3412 O O . SER B 1 94 ? 5.598 4.004 8.336 1 94.69 94 SER B O 1
ATOM 3414 N N . VAL B 1 95 ? 6.246 6.117 7.953 1 94.44 95 VAL B N 1
ATOM 3415 C CA . VAL B 1 95 ? 7.57 5.723 7.477 1 94.44 95 VAL B CA 1
ATOM 3416 C C . VAL B 1 95 ? 8.383 5.152 8.633 1 94.44 95 VAL B C 1
ATOM 3418 O O . VAL B 1 95 ? 9.062 4.129 8.484 1 94.44 95 VAL B O 1
ATOM 3421 N N . ASP B 1 96 ? 8.211 5.82 9.852 1 95 96 ASP B N 1
ATOM 3422 C CA . ASP B 1 96 ? 8.938 5.379 11.039 1 95 96 ASP B CA 1
ATOM 3423 C C . ASP B 1 96 ? 8.367 4.074 11.586 1 95 96 ASP B C 1
ATOM 3425 O O . ASP B 1 96 ? 9.078 3.287 12.211 1 95 96 ASP B O 1
ATOM 3429 N N . ASN B 1 97 ? 7.086 3.84 11.344 1 97.12 97 ASN B N 1
ATOM 3430 C CA . ASN B 1 97 ? 6.387 2.688 11.906 1 97.12 97 ASN B CA 1
ATOM 3431 C C . ASN B 1 97 ? 5.453 2.049 10.875 1 97.12 97 ASN B C 1
ATOM 3433 O O . ASN B 1 97 ? 4.246 1.955 11.102 1 97.12 97 ASN B O 1
ATOM 3437 N N . PRO B 1 98 ? 6.098 1.441 9.828 1 98 98 PRO B N 1
ATOM 3438 C CA . PRO B 1 98 ? 5.273 1.016 8.695 1 98 98 PRO B CA 1
ATOM 3439 C C . PRO B 1 98 ? 4.391 -0.186 9.023 1 98 98 PRO B C 1
ATOM 3441 O O . PRO B 1 98 ? 3.266 -0.288 8.523 1 98 98 PRO B O 1
ATOM 3444 N N . GLU B 1 99 ? 4.887 -1.162 9.828 1 98.44 99 GLU B N 1
ATOM 3445 C CA . GLU B 1 99 ? 4.062 -2.314 10.18 1 98.44 99 GLU B CA 1
ATOM 3446 C C . GLU B 1 99 ? 2.877 -1.899 11.047 1 98.44 99 GLU B C 1
ATOM 3448 O O . GLU B 1 99 ? 1.765 -2.4 10.867 1 98.44 99 GLU B O 1
ATOM 3453 N N . LYS B 1 100 ? 3.139 -0.954 12.016 1 98 100 LYS B N 1
ATOM 3454 C CA . LYS B 1 100 ? 2.043 -0.434 12.828 1 98 100 LYS B CA 1
ATOM 3455 C C . LYS B 1 100 ? 0.998 0.263 11.961 1 98 100 LYS B C 1
ATOM 3457 O O . LYS B 1 100 ? -0.204 0.115 12.195 1 98 100 LYS B O 1
ATOM 3462 N N . ASP B 1 101 ? 1.531 0.982 11.062 1 98.12 101 ASP B N 1
ATOM 3463 C CA . ASP B 1 101 ? 0.654 1.695 10.141 1 98.12 101 ASP B CA 1
ATOM 3464 C C . ASP B 1 101 ? -0.279 0.729 9.414 1 98.12 101 ASP B C 1
ATOM 3466 O O . ASP B 1 101 ? -1.49 0.952 9.352 1 98.12 101 ASP B O 1
ATOM 3470 N N . LEU B 1 102 ? 0.221 -0.382 8.867 1 98.81 102 LEU B N 1
ATOM 3471 C CA . LEU B 1 102 ? -0.59 -1.35 8.133 1 98.81 102 LEU B CA 1
ATOM 3472 C C . LEU B 1 102 ? -1.538 -2.086 9.078 1 98.81 102 LEU B C 1
ATOM 3474 O O . LEU B 1 102 ? -2.674 -2.389 8.711 1 98.81 102 LEU B O 1
ATOM 3478 N N . MET B 1 103 ? -1.098 -2.32 10.273 1 98.62 103 MET B N 1
ATOM 3479 C CA . MET B 1 103 ? -1.971 -2.996 11.227 1 98.62 103 MET B CA 1
ATOM 3480 C C . MET B 1 103 ? -3.186 -2.135 11.555 1 98.62 103 MET B C 1
ATOM 3482 O O . MET B 1 103 ? -4.324 -2.604 11.484 1 98.62 103 MET B O 1
ATOM 3486 N N . ILE B 1 104 ? -2.951 -0.942 11.828 1 98.5 104 ILE B N 1
ATOM 3487 C CA . ILE B 1 104 ? -4.047 -0.088 12.281 1 98.5 104 ILE B CA 1
ATOM 3488 C C . ILE B 1 104 ? -4.891 0.341 11.078 1 98.5 104 ILE B C 1
ATOM 3490 O O . ILE B 1 104 ? -6.109 0.164 11.078 1 98.5 104 ILE B O 1
ATOM 3494 N N . ASN B 1 105 ? -4.27 0.887 10.078 1 98.38 105 ASN B N 1
ATOM 3495 C CA . ASN B 1 105 ? -5.004 1.46 8.953 1 98.38 105 ASN B CA 1
ATOM 3496 C C . ASN B 1 105 ? -5.523 0.378 8.008 1 98.38 105 ASN B C 1
ATOM 3498 O O . ASN B 1 105 ? -6.5 0.589 7.293 1 98.38 105 ASN B O 1
ATOM 3502 N N . GLY B 1 106 ? -4.84 -0.754 7.938 1 98.69 106 GLY B N 1
ATOM 3503 C CA . GLY B 1 106 ? -5.246 -1.83 7.047 1 98.69 106 GLY B CA 1
ATOM 3504 C C . GLY B 1 106 ? -6.121 -2.867 7.723 1 98.69 106 GLY B C 1
ATOM 3505 O O . GLY B 1 106 ? -7.312 -2.979 7.418 1 98.69 106 GLY B O 1
ATOM 3506 N N . ILE B 1 107 ? -5.547 -3.617 8.68 1 98.75 107 ILE B N 1
ATOM 3507 C CA . ILE B 1 107 ? -6.309 -4.637 9.398 1 98.75 107 ILE B CA 1
ATOM 3508 C C . ILE B 1 107 ? -7.469 -3.984 10.148 1 98.75 107 ILE B C 1
ATOM 3510 O O . ILE B 1 107 ? -8.57 -4.539 10.203 1 98.75 107 ILE B O 1
ATOM 3514 N N . GLY B 1 108 ? -7.184 -2.877 10.672 1 98.69 108 GLY B N 1
ATOM 3515 C CA . GLY B 1 108 ? -8.211 -2.174 11.43 1 98.69 108 GLY B CA 1
ATOM 3516 C C . GLY B 1 108 ? -9.461 -1.889 10.617 1 98.69 108 GLY B C 1
ATOM 3517 O O . GLY B 1 108 ? -10.562 -2.238 11.023 1 98.69 108 GLY B O 1
ATOM 3518 N N . ILE B 1 109 ? -9.312 -1.263 9.469 1 98.75 109 ILE B N 1
ATOM 3519 C CA . ILE B 1 109 ? -10.492 -0.947 8.672 1 98.75 109 ILE B CA 1
ATOM 3520 C C . ILE B 1 109 ? -11.164 -2.238 8.211 1 98.75 109 ILE B C 1
ATOM 3522 O O . ILE B 1 109 ? -12.391 -2.303 8.117 1 98.75 109 ILE B O 1
ATOM 3526 N N . LEU B 1 110 ? -10.375 -3.264 7.789 1 98.81 110 LEU B N 1
ATOM 3527 C CA . LEU B 1 110 ? -10.969 -4.527 7.371 1 98.81 110 LEU B CA 1
ATOM 3528 C C . LEU B 1 110 ? -11.906 -5.074 8.445 1 98.81 110 LEU B C 1
ATOM 3530 O O . LEU B 1 110 ? -13.031 -5.469 8.156 1 98.81 110 LEU B O 1
ATOM 3534 N N . LYS B 1 111 ? -11.445 -5.012 9.711 1 98.81 111 LYS B N 1
ATOM 3535 C CA . LYS B 1 111 ? -12.266 -5.5 10.82 1 98.81 111 LYS B CA 1
ATOM 3536 C C . LYS B 1 111 ? -13.523 -4.66 10.984 1 98.81 111 LYS B C 1
ATOM 3538 O O . LYS B 1 111 ? -14.625 -5.199 11.109 1 98.81 111 LYS B O 1
ATOM 3543 N N . VAL B 1 112 ? -13.391 -3.373 10.938 1 98.94 112 VAL B N 1
ATOM 3544 C CA . VAL B 1 112 ? -14.539 -2.49 11.133 1 98.94 112 VAL B CA 1
ATOM 3545 C C . VAL B 1 112 ? -15.562 -2.723 10.023 1 98.94 112 VAL B C 1
ATOM 3547 O O . VAL B 1 112 ? -16.766 -2.76 10.273 1 98.94 112 VAL B O 1
ATOM 3550 N N . LEU B 1 113 ? -15.102 -2.871 8.75 1 98.88 113 LEU B N 1
ATOM 3551 C CA . LEU B 1 113 ? -15.977 -3.133 7.617 1 98.88 113 LEU B CA 1
ATOM 3552 C C . LEU B 1 113 ? -16.719 -4.457 7.797 1 98.88 113 LEU B C 1
ATOM 3554 O O . LEU B 1 113 ? -17.906 -4.559 7.48 1 98.88 113 LEU B O 1
ATOM 3558 N N . GLN B 1 114 ? -15.961 -5.48 8.281 1 98.75 114 GLN B N 1
ATOM 3559 C CA . GLN B 1 114 ? -16.594 -6.781 8.484 1 98.75 114 GLN B CA 1
ATOM 3560 C C . GLN B 1 114 ? -17.734 -6.688 9.492 1 98.75 114 GLN B C 1
ATOM 3562 O O . GLN B 1 114 ? -18.812 -7.242 9.273 1 98.75 114 GLN B O 1
ATOM 3567 N N . TYR B 1 115 ? -17.547 -5.98 10.578 1 98.75 115 TYR B N 1
ATOM 3568 C CA . TYR B 1 115 ? -18.594 -5.832 11.586 1 98.75 115 TYR B CA 1
ATOM 3569 C C . TYR B 1 115 ? -19.734 -4.965 11.062 1 98.75 115 TYR B C 1
ATOM 3571 O O . TYR B 1 115 ? -20.906 -5.242 11.328 1 98.75 115 TYR B O 1
ATOM 3579 N N . ALA B 1 116 ? -19.375 -3.9 10.391 1 98.88 116 ALA B N 1
ATOM 3580 C CA . ALA B 1 116 ? -20.406 -3.047 9.797 1 98.88 116 ALA B CA 1
ATOM 3581 C C . ALA B 1 116 ? -21.297 -3.84 8.852 1 98.88 116 ALA B C 1
ATOM 3583 O O . ALA B 1 116 ? -22.516 -3.633 8.812 1 98.88 116 ALA B O 1
ATOM 3584 N N . GLN B 1 117 ? -20.656 -4.668 7.996 1 98.31 117 GLN B N 1
ATOM 3585 C CA . GLN B 1 117 ? -21.406 -5.52 7.082 1 98.31 117 GLN B CA 1
ATOM 3586 C C . GLN B 1 117 ? -22.359 -6.445 7.84 1 98.31 117 GLN B C 1
ATOM 3588 O O . GLN B 1 117 ? -23.5 -6.645 7.43 1 98.31 117 GLN B O 1
ATOM 3593 N N . LEU B 1 118 ? -21.906 -6.977 8.984 1 97.38 118 LEU B N 1
ATOM 3594 C CA . LEU B 1 118 ? -22.656 -7.934 9.781 1 97.38 118 LEU B CA 1
ATOM 3595 C C . LEU B 1 118 ? -23.953 -7.305 10.312 1 97.38 118 LEU B C 1
ATOM 3597 O O . LEU B 1 118 ? -24.984 -7.973 10.414 1 97.38 118 LEU B O 1
ATOM 3601 N N . VAL B 1 119 ? -23.891 -6.062 10.547 1 97.94 119 VAL B N 1
ATOM 3602 C CA . VAL B 1 119 ? -25.062 -5.457 11.172 1 97.94 119 VAL B CA 1
ATOM 3603 C C . VAL B 1 119 ? -25.859 -4.676 10.125 1 97.94 119 VAL B C 1
ATOM 3605 O O . VAL B 1 119 ? -26.828 -3.982 10.453 1 97.94 119 VAL B O 1
ATOM 3608 N N . ASN B 1 120 ? -25.438 -4.703 8.922 1 97.81 120 ASN B N 1
ATOM 3609 C CA . ASN B 1 120 ? -26.125 -4.086 7.793 1 97.81 120 ASN B CA 1
ATOM 3610 C C . ASN B 1 120 ? -26.281 -2.58 7.988 1 97.81 120 ASN B C 1
ATOM 3612 O O . ASN B 1 120 ? -27.391 -2.053 7.895 1 97.81 120 ASN B O 1
ATOM 3616 N N . VAL B 1 121 ? -25.203 -1.892 8.172 1 98.75 121 VAL B N 1
ATOM 3617 C CA . VAL B 1 121 ? -25.219 -0.446 8.367 1 98.75 121 VAL B CA 1
ATOM 3618 C C . VAL B 1 121 ? -25.859 0.235 7.16 1 98.75 121 VAL B C 1
ATOM 3620 O O . VAL B 1 121 ? -25.766 -0.265 6.039 1 98.75 121 VAL B O 1
ATOM 3623 N N . LYS B 1 122 ? -26.469 1.386 7.523 1 98.75 122 LYS B N 1
ATOM 3624 C CA . LYS B 1 122 ? -27.078 2.176 6.457 1 98.75 122 LYS B CA 1
ATOM 3625 C C . LYS B 1 122 ? -26.016 2.895 5.633 1 98.75 122 LYS B C 1
ATOM 3627 O O . LYS B 1 122 ? -26.219 3.158 4.445 1 98.75 122 LYS B O 1
ATOM 3632 N N . ARG B 1 123 ? -24.953 3.268 6.238 1 98.94 123 ARG B N 1
ATOM 3633 C CA . ARG B 1 123 ? -23.844 3.945 5.566 1 98.94 123 ARG B CA 1
ATOM 3634 C C . ARG B 1 123 ? -22.531 3.727 6.316 1 98.94 123 ARG B C 1
ATOM 3636 O O . ARG B 1 123 ? -22.516 3.736 7.551 1 98.94 123 ARG B O 1
ATOM 3643 N N . PHE B 1 124 ? -21.5 3.471 5.57 1 98.94 124 PHE B N 1
ATOM 3644 C CA . PHE B 1 124 ? -20.125 3.42 6.07 1 98.94 124 PHE B CA 1
ATOM 3645 C C . PHE B 1 124 ? -19.266 4.477 5.391 1 98.94 124 PHE B C 1
ATOM 3647 O O . PHE B 1 124 ? -18.984 4.379 4.195 1 98.94 124 PHE B O 1
ATOM 3654 N N . VAL B 1 125 ? -18.875 5.512 6.109 1 98.94 125 VAL B N 1
ATOM 3655 C CA . VAL B 1 125 ? -18.047 6.59 5.57 1 98.94 125 VAL B CA 1
ATOM 3656 C C . VAL B 1 125 ? -16.609 6.418 6.031 1 98.94 125 VAL B C 1
ATOM 3658 O O . VAL B 1 125 ? -16.328 6.355 7.23 1 98.94 125 VAL B O 1
ATOM 3661 N N . TYR B 1 126 ? -15.719 6.305 5.094 1 98.88 126 TYR B N 1
ATOM 3662 C CA . TYR B 1 126 ? -14.297 6.086 5.355 1 98.88 126 TYR B CA 1
ATOM 3663 C C . TYR B 1 126 ? -13.5 7.359 5.121 1 98.88 126 TYR B C 1
ATOM 3665 O O . TYR B 1 126 ? -13.648 8.016 4.086 1 98.88 126 TYR B O 1
ATOM 3673 N N . SER B 1 127 ? -12.711 7.691 6.129 1 98.38 127 SER B N 1
ATOM 3674 C CA . SER B 1 127 ? -11.789 8.812 5.984 1 98.38 127 SER B CA 1
ATOM 3675 C C . SER B 1 127 ? -10.547 8.414 5.199 1 98.38 127 SER B C 1
ATOM 3677 O O . SER B 1 127 ? -9.586 7.898 5.77 1 98.38 127 SER B O 1
ATOM 3679 N N . SER B 1 128 ? -10.594 8.602 4.023 1 97.44 128 SER B N 1
ATOM 3680 C CA . SER B 1 128 ? -9.414 8.461 3.174 1 97.44 128 SER B CA 1
ATOM 3681 C C . SER B 1 128 ? -8.586 9.742 3.162 1 97.44 128 SER B C 1
ATOM 3683 O O . SER B 1 128 ? -8.609 10.516 4.121 1 97.44 128 SER B O 1
ATOM 3685 N N . SER B 1 129 ? -7.68 9.93 2.229 1 92.56 129 SER B N 1
ATOM 3686 C CA . SER B 1 129 ? -6.781 11.078 2.182 1 92.56 129 SER B CA 1
ATOM 3687 C C . SER B 1 129 ? -6.527 11.523 0.745 1 92.56 129 SER B C 1
ATOM 3689 O O . SER B 1 129 ? -6.09 10.727 -0.088 1 92.56 129 SER B O 1
ATOM 3691 N N . GLY B 1 130 ? -6.848 12.711 0.492 1 87.25 130 GLY B N 1
ATOM 3692 C CA . GLY B 1 130 ? -6.469 13.258 -0.798 1 87.25 130 GLY B CA 1
ATOM 3693 C C . GLY B 1 130 ? -4.969 13.234 -1.038 1 87.25 130 GLY B C 1
ATOM 3694 O O . GLY B 1 130 ? -4.516 12.922 -2.141 1 87.25 130 GLY B O 1
ATOM 3695 N N . CYS B 1 131 ? -4.312 13.547 -0.032 1 78.5 131 CYS B N 1
ATOM 3696 C CA . CYS B 1 131 ? -2.857 13.547 -0.138 1 78.5 131 CYS B CA 1
ATOM 3697 C C . CYS B 1 131 ? -2.316 12.133 -0.237 1 78.5 131 CYS B C 1
ATOM 3699 O O . CYS B 1 131 ? -1.162 11.922 -0.618 1 78.5 131 CYS B O 1
ATOM 3701 N N . GLY B 1 132 ? -3.105 11.242 0.05 1 80.44 132 GLY B N 1
ATOM 3702 C CA . GLY B 1 132 ? -2.68 9.852 0.1 1 80.44 132 GLY B CA 1
ATOM 3703 C C . GLY B 1 132 ? -2.922 9.109 -1.2 1 80.44 132 GLY B C 1
ATOM 3704 O O . GLY B 1 132 ? -2.139 8.227 -1.573 1 80.44 132 GLY B O 1
ATOM 3705 N N . VAL B 1 133 ? -3.939 9.477 -1.886 1 90.75 133 VAL B N 1
ATOM 3706 C CA . VAL B 1 133 ? -4.336 8.617 -2.996 1 90.75 133 VAL B CA 1
ATOM 3707 C C . VAL B 1 133 ? -3.867 9.227 -4.316 1 90.75 133 VAL B C 1
ATOM 3709 O O . VAL B 1 133 ? -3.826 8.547 -5.34 1 90.75 133 VAL B O 1
ATOM 3712 N N . TYR B 1 134 ? -3.506 10.609 -4.23 1 89.75 134 TYR B N 1
ATOM 3713 C CA . TYR B 1 134 ? -3.066 11.25 -5.465 1 89.75 134 TYR B CA 1
ATOM 3714 C C . TYR B 1 134 ? -1.545 11.297 -5.547 1 89.75 134 TYR B C 1
ATOM 3716 O O . TYR B 1 134 ? -0.884 11.852 -4.664 1 89.75 134 TYR B O 1
ATOM 3724 N N . GLY B 1 135 ? -0.928 10.586 -6.445 1 80.5 135 GLY B N 1
ATOM 3725 C CA . GLY B 1 135 ? 0.513 10.523 -6.633 1 80.5 135 GLY B CA 1
ATOM 3726 C C . GLY B 1 135 ? 1.126 11.867 -6.996 1 80.5 135 GLY B C 1
ATOM 3727 O O . GLY B 1 135 ? 0.408 12.82 -7.293 1 80.5 135 GLY B O 1
ATOM 3728 N N . LEU B 1 136 ? 2.416 11.883 -6.926 1 77.5 136 LEU B N 1
ATOM 3729 C CA . LEU B 1 136 ? 3.191 13.094 -7.172 1 77.5 136 LEU B CA 1
ATOM 3730 C C . LEU B 1 136 ? 2.943 13.625 -8.578 1 77.5 136 LEU B C 1
ATOM 3732 O O . LEU B 1 136 ? 3.012 14.836 -8.812 1 77.5 136 LEU B O 1
ATOM 3736 N N . ASP B 1 137 ? 2.592 12.828 -9.438 1 76.75 137 ASP B N 1
ATOM 3737 C CA . ASP B 1 137 ? 2.533 13.227 -10.844 1 76.75 137 ASP B CA 1
ATOM 3738 C C . ASP B 1 137 ? 1.097 13.516 -11.273 1 76.75 137 ASP B C 1
ATOM 3740 O O . ASP B 1 137 ? 0.837 13.789 -12.445 1 76.75 137 ASP B O 1
ATOM 3744 N N . SER B 1 138 ? 0.296 13.477 -10.25 1 82.75 138 SER B N 1
ATOM 3745 C CA . SER B 1 138 ? -1.095 13.734 -10.617 1 82.75 138 SER B CA 1
ATOM 3746 C C . SER B 1 138 ? -1.323 15.203 -10.945 1 82.75 138 SER B C 1
ATOM 3748 O O . SER B 1 138 ? -0.69 16.078 -10.352 1 82.75 138 SER B O 1
ATOM 3750 N N . LYS B 1 139 ? -2.178 15.453 -11.984 1 85.69 139 LYS B N 1
ATOM 3751 C CA . LYS B 1 139 ? -2.498 16.812 -12.414 1 85.69 139 LYS B CA 1
ATOM 3752 C C . LYS B 1 139 ? -3.371 17.531 -11.383 1 85.69 139 LYS B C 1
ATOM 3754 O O . LYS B 1 139 ? -4.328 16.938 -10.867 1 85.69 139 LYS B O 1
ATOM 3759 N N . MET B 1 140 ? -3.094 18.797 -11.117 1 89.75 140 MET B N 1
ATOM 3760 C CA . MET B 1 140 ? -3.879 19.609 -10.195 1 89.75 140 MET B CA 1
ATOM 3761 C C . MET B 1 140 ? -4.797 20.562 -10.953 1 89.75 140 MET B C 1
ATOM 3763 O O . MET B 1 140 ? -4.438 21.062 -12.023 1 89.75 140 MET B O 1
ATOM 3767 N N . PRO B 1 141 ? -5.934 21 -10.367 1 94.56 141 PRO B N 1
ATOM 3768 C CA . PRO B 1 141 ? -6.402 20.469 -9.094 1 94.56 141 PRO B CA 1
ATOM 3769 C C . PRO B 1 141 ? -6.75 18.969 -9.164 1 94.56 141 PRO B C 1
ATOM 3771 O O . PRO B 1 141 ? -7.219 18.5 -10.203 1 94.56 141 PRO B O 1
ATOM 3774 N N . PHE B 1 142 ? -6.535 18.25 -8.18 1 93.81 142 PHE B N 1
ATOM 3775 C CA . PHE B 1 142 ? -6.723 16.812 -8.141 1 93.81 142 PHE B CA 1
ATOM 3776 C C . PHE B 1 142 ? -8.195 16.453 -8.281 1 93.81 142 PHE B C 1
ATOM 3778 O O . PHE B 1 142 ? -9.039 16.953 -7.535 1 93.81 142 PHE B O 1
ATOM 3785 N N . GLU B 1 143 ? -8.406 15.672 -9.172 1 94.44 143 GLU B N 1
ATOM 3786 C CA . GLU B 1 143 ? -9.75 15.141 -9.359 1 94.44 143 GLU B CA 1
ATOM 3787 C C . GLU B 1 143 ? -9.836 13.688 -8.898 1 94.44 143 GLU B C 1
ATOM 3789 O O . GLU B 1 143 ? -8.844 12.953 -8.953 1 94.44 143 GLU B O 1
ATOM 3794 N N . GLU B 1 144 ? -10.992 13.242 -8.492 1 95.62 144 GLU B N 1
ATOM 3795 C CA . GLU B 1 144 ? -11.148 11.977 -7.781 1 95.62 144 GLU B CA 1
ATOM 3796 C C . GLU B 1 144 ? -10.695 10.797 -8.648 1 95.62 144 GLU B C 1
ATOM 3798 O O . GLU B 1 144 ? -10.219 9.789 -8.125 1 95.62 144 GLU B O 1
ATOM 3803 N N . GLN B 1 145 ? -10.719 10.969 -9.914 1 90.62 145 GLN B N 1
ATOM 3804 C CA . GLN B 1 145 ? -10.383 9.852 -10.797 1 90.62 145 GLN B CA 1
ATOM 3805 C C . GLN B 1 145 ? -8.875 9.742 -10.992 1 90.62 145 GLN B C 1
ATOM 3807 O O . GLN B 1 145 ? -8.383 8.734 -11.516 1 90.62 145 GLN B O 1
ATOM 3812 N N . ASP B 1 146 ? -8.086 10.695 -10.539 1 89.75 146 ASP B N 1
ATOM 3813 C CA . ASP B 1 146 ? -6.648 10.758 -10.789 1 89.75 146 ASP B CA 1
ATOM 3814 C C . ASP B 1 146 ? -5.879 9.938 -9.758 1 89.75 146 ASP B C 1
ATOM 3816 O O . ASP B 1 146 ? -4.855 10.383 -9.234 1 89.75 146 ASP B O 1
ATOM 3820 N N . ILE B 1 147 ? -6.219 8.695 -9.578 1 91.25 147 ILE B N 1
ATOM 3821 C CA . ILE B 1 147 ? -5.598 7.863 -8.555 1 91.25 147 ILE B CA 1
ATOM 3822 C C . ILE B 1 147 ? -4.262 7.324 -9.062 1 91.25 147 ILE B C 1
ATOM 3824 O O . ILE B 1 147 ? -4.137 6.965 -10.234 1 91.25 147 ILE B O 1
ATOM 3828 N N . SER B 1 148 ? -3.26 7.285 -8.203 1 91.69 148 SER B N 1
ATOM 3829 C CA . SER B 1 148 ? -1.949 6.738 -8.539 1 91.69 148 SER B CA 1
ATOM 3830 C C . SER B 1 148 ? -1.578 5.586 -7.613 1 91.69 148 SER B C 1
ATOM 3832 O O . SER B 1 148 ? -1.867 5.629 -6.418 1 91.69 148 SER B O 1
ATOM 3834 N N . ILE B 1 149 ? -0.839 4.586 -8.172 1 92.31 149 ILE B N 1
ATOM 3835 C CA . ILE B 1 149 ? -0.325 3.52 -7.324 1 92.31 149 ILE B CA 1
ATOM 3836 C C . ILE B 1 149 ? 1.154 3.762 -7.031 1 92.31 149 ILE B C 1
ATOM 3838 O O . ILE B 1 149 ? 1.8 2.955 -6.355 1 92.31 149 ILE B O 1
ATOM 3842 N N . SER B 1 150 ? 1.717 4.863 -7.656 1 92.5 150 SER B N 1
ATOM 3843 C CA . SER B 1 150 ? 3.08 5.285 -7.348 1 92.5 150 SER B CA 1
ATOM 3844 C C . SER B 1 150 ? 3.109 6.23 -6.152 1 92.5 150 SER B C 1
ATOM 3846 O O . SER B 1 150 ? 3.09 7.453 -6.32 1 92.5 150 SER B O 1
ATOM 3848 N N . LEU B 1 151 ? 3.164 5.633 -4.961 1 93.19 151 LEU B N 1
ATOM 3849 C CA . LEU B 1 151 ? 3.059 6.371 -3.709 1 93.19 151 LEU B CA 1
ATOM 3850 C C . LEU B 1 151 ? 4.391 6.375 -2.965 1 93.19 151 LEU B C 1
ATOM 3852 O O . LEU B 1 151 ? 5.285 5.594 -3.287 1 93.19 151 LEU B O 1
ATOM 3856 N N . HIS B 1 152 ? 4.477 7.273 -1.921 1 92.19 152 HIS B N 1
ATOM 3857 C CA . HIS B 1 152 ? 5.816 7.551 -1.412 1 92.19 152 HIS B CA 1
ATOM 3858 C C . HIS B 1 152 ? 5.891 7.328 0.094 1 92.19 152 HIS B C 1
ATOM 3860 O O . HIS B 1 152 ? 6.969 7.422 0.688 1 92.19 152 HIS B O 1
ATOM 3866 N N . THR B 1 153 ? 4.824 6.969 0.716 1 94 153 THR B N 1
ATOM 3867 C CA . THR B 1 153 ? 4.848 6.66 2.141 1 94 153 THR B CA 1
ATOM 3868 C C . THR B 1 153 ? 3.879 5.523 2.463 1 94 153 THR B C 1
ATOM 3870 O O . THR B 1 153 ? 2.891 5.324 1.754 1 94 153 THR B O 1
ATOM 3873 N N . PRO B 1 154 ? 4.168 4.809 3.617 1 96.44 154 PRO B N 1
ATOM 3874 C CA . PRO B 1 154 ? 3.229 3.766 4.031 1 96.44 154 PRO B CA 1
ATOM 3875 C C . PRO B 1 154 ? 1.844 4.316 4.359 1 96.44 154 PRO B C 1
ATOM 3877 O O . PRO B 1 154 ? 0.837 3.641 4.133 1 96.44 154 PRO B O 1
ATOM 3880 N N . TYR B 1 155 ? 1.775 5.547 4.836 1 95.12 155 TYR B N 1
ATOM 3881 C CA . TYR B 1 155 ? 0.487 6.164 5.125 1 95.12 155 TYR B CA 1
ATOM 3882 C C . TYR B 1 155 ? -0.35 6.301 3.857 1 95.12 155 TYR B C 1
ATOM 3884 O O . TYR B 1 155 ? -1.53 5.945 3.846 1 95.12 155 TYR B O 1
ATOM 3892 N N . GLN B 1 156 ? 0.298 6.82 2.818 1 95.12 156 GLN B N 1
ATOM 3893 C CA . GLN B 1 156 ? -0.396 6.906 1.537 1 95.12 156 GLN B CA 1
ATOM 3894 C C . GLN B 1 156 ? -0.894 5.531 1.092 1 95.12 156 GLN B C 1
ATOM 3896 O O . GLN B 1 156 ? -2.027 5.398 0.625 1 95.12 156 GLN B O 1
ATOM 3901 N N . VAL B 1 157 ? -0.072 4.547 1.279 1 97.12 157 VAL B N 1
ATOM 3902 C CA . VAL B 1 157 ? -0.383 3.184 0.868 1 97.12 157 VAL B CA 1
ATOM 3903 C C . VAL B 1 157 ? -1.587 2.668 1.653 1 97.12 157 VAL B C 1
ATOM 3905 O O . VAL B 1 157 ? -2.549 2.166 1.068 1 97.12 157 VAL B O 1
ATOM 3908 N N . THR B 1 158 ? -1.564 2.861 2.943 1 98 158 THR B N 1
ATOM 3909 C CA . THR B 1 158 ? -2.611 2.252 3.754 1 98 158 THR B CA 1
ATOM 3910 C C . THR B 1 158 ? -3.924 3.018 3.611 1 98 158 THR B C 1
ATOM 3912 O O . THR B 1 158 ? -5.004 2.438 3.732 1 98 158 THR B O 1
ATOM 3915 N N . LYS B 1 159 ? -3.857 4.316 3.363 1 97.62 159 LYS B N 1
ATOM 3916 C CA . LYS B 1 159 ? -5.098 5.035 3.078 1 97.62 159 LYS B CA 1
ATOM 3917 C C . LYS B 1 159 ? -5.727 4.547 1.777 1 97.62 159 LYS B C 1
ATOM 3919 O O . LYS B 1 159 ? -6.949 4.387 1.693 1 97.62 159 LYS B O 1
ATOM 3924 N N . LEU B 1 160 ? -4.941 4.352 0.731 1 97.38 160 LEU B N 1
ATOM 3925 C CA . LEU B 1 160 ? -5.48 3.779 -0.498 1 97.38 160 LEU B CA 1
ATOM 3926 C C . LEU B 1 160 ? -5.988 2.361 -0.26 1 97.38 160 LEU B C 1
ATOM 3928 O O . LEU B 1 160 ? -7.012 1.961 -0.822 1 97.38 160 LEU B O 1
ATOM 3932 N N . LEU B 1 161 ? -5.27 1.604 0.579 1 98.12 161 LEU B N 1
ATOM 3933 C CA . LEU B 1 161 ? -5.73 0.268 0.938 1 98.12 161 LEU B CA 1
ATOM 3934 C C . LEU B 1 161 ? -7.129 0.32 1.547 1 98.12 161 LEU B C 1
ATOM 3936 O O . LEU B 1 161 ? -7.973 -0.526 1.245 1 98.12 161 LEU B O 1
ATOM 3940 N N . GLY B 1 162 ? -7.34 1.316 2.367 1 98.5 162 GLY B N 1
ATOM 3941 C CA . GLY B 1 162 ? -8.68 1.501 2.902 1 98.5 162 GLY B CA 1
ATOM 3942 C C . GLY B 1 162 ? -9.734 1.652 1.824 1 98.5 162 GLY B C 1
ATOM 3943 O O . GLY B 1 162 ? -10.82 1.071 1.923 1 98.5 162 GLY B O 1
ATOM 3944 N N . GLU B 1 163 ? -9.469 2.432 0.82 1 98.19 163 GLU B N 1
ATOM 3945 C CA . GLU B 1 163 ? -10.422 2.578 -0.276 1 98.19 163 GLU B CA 1
ATOM 3946 C C . GLU B 1 163 ? -10.586 1.269 -1.042 1 98.19 163 GLU B C 1
ATOM 3948 O O . GLU B 1 163 ? -11.688 0.943 -1.493 1 98.19 163 GLU B O 1
ATOM 3953 N N . LEU B 1 164 ? -9.469 0.587 -1.268 1 97.69 164 LEU B N 1
ATOM 3954 C CA . LEU B 1 164 ? -9.578 -0.707 -1.934 1 97.69 164 LEU B CA 1
ATOM 3955 C C . LEU B 1 164 ? -10.547 -1.619 -1.196 1 97.69 164 LEU B C 1
ATOM 3957 O O . LEU B 1 164 ? -11.398 -2.26 -1.819 1 97.69 164 LEU B O 1
ATOM 3961 N N . TYR B 1 165 ? -10.539 -1.634 0.138 1 98.56 165 TYR B N 1
ATOM 3962 C CA . TYR B 1 165 ? -11.414 -2.51 0.911 1 98.56 165 TYR B CA 1
ATOM 3963 C C . TYR B 1 165 ? -12.852 -2 0.893 1 98.56 165 TYR B C 1
ATOM 3965 O O . TYR B 1 165 ? -13.789 -2.787 0.782 1 98.56 165 TYR B O 1
ATOM 3973 N N . THR B 1 166 ? -13 -0.675 0.999 1 98.69 166 THR B N 1
ATOM 3974 C CA . THR B 1 166 ? -14.367 -0.184 0.929 1 98.69 166 THR B CA 1
ATOM 3975 C C . THR B 1 166 ? -14.984 -0.492 -0.432 1 98.69 166 THR B C 1
ATOM 3977 O O . THR B 1 166 ? -16.141 -0.892 -0.518 1 98.69 166 THR B O 1
ATOM 3980 N N . ASN B 1 167 ? -14.273 -0.297 -1.456 1 96.94 167 ASN B N 1
ATOM 3981 C CA . ASN B 1 167 ? -14.742 -0.627 -2.797 1 96.94 167 ASN B CA 1
ATOM 3982 C C . ASN B 1 167 ? -15.086 -2.109 -2.924 1 96.94 167 ASN B C 1
ATOM 3984 O O . ASN B 1 167 ? -16.094 -2.469 -3.518 1 96.94 167 ASN B O 1
ATOM 3988 N N . TYR B 1 168 ? -14.211 -2.947 -2.414 1 96 168 TYR B N 1
ATOM 3989 C CA . TYR B 1 168 ? -14.469 -4.383 -2.436 1 96 168 TYR B CA 1
ATOM 3990 C C . TYR B 1 168 ? -15.781 -4.715 -1.737 1 96 168 TYR B C 1
ATOM 3992 O O . TYR B 1 168 ? -16.609 -5.441 -2.283 1 96 168 TYR B O 1
ATOM 4000 N N . PHE B 1 169 ? -16.016 -4.176 -0.516 1 98.31 169 PHE B N 1
ATOM 4001 C CA . PHE B 1 169 ? -17.234 -4.473 0.229 1 98.31 169 PHE B CA 1
ATOM 4002 C C . PHE B 1 169 ? -18.453 -3.938 -0.503 1 98.31 169 PHE B C 1
ATOM 4004 O O . PHE B 1 169 ? -19.531 -4.555 -0.471 1 98.31 169 PHE B O 1
ATOM 4011 N N . HIS B 1 170 ? -18.25 -2.826 -1.154 1 98.06 170 HIS B N 1
ATOM 4012 C CA . HIS B 1 170 ? -19.328 -2.297 -1.973 1 98.06 170 HIS B CA 1
ATOM 4013 C C . HIS B 1 170 ? -19.625 -3.213 -3.156 1 98.06 170 HIS B C 1
ATOM 4015 O O . HIS B 1 170 ? -20.781 -3.547 -3.416 1 98.06 170 HIS B O 1
ATOM 4021 N N . ASN B 1 171 ? -18.625 -3.572 -3.768 1 94 171 ASN B N 1
ATOM 4022 C CA . ASN B 1 171 ? -18.766 -4.328 -5.008 1 94 171 ASN B CA 1
ATOM 4023 C C . ASN B 1 171 ? -19.312 -5.73 -4.746 1 94 171 ASN B C 1
ATOM 4025 O O . ASN B 1 171 ? -20.109 -6.246 -5.531 1 94 171 ASN B O 1
ATOM 4029 N N . LEU B 1 172 ? -18.828 -6.379 -3.764 1 93.5 172 LEU B N 1
ATOM 4030 C CA . LEU B 1 172 ? -19.188 -7.77 -3.541 1 93.5 172 LEU B CA 1
ATOM 4031 C C . LEU B 1 172 ? -20.469 -7.867 -2.701 1 93.5 172 LEU B C 1
ATOM 4033 O O . LEU B 1 172 ? -21.312 -8.734 -2.943 1 93.5 172 LEU B O 1
ATOM 4037 N N . TYR B 1 173 ? -20.641 -6.945 -1.663 1 95.75 173 TYR B N 1
ATOM 4038 C CA . TYR B 1 173 ? -21.719 -7.105 -0.703 1 95.75 173 TYR B CA 1
ATOM 4039 C C . TYR B 1 173 ? -22.75 -5.984 -0.844 1 95.75 173 TYR B C 1
ATOM 4041 O O . TYR B 1 173 ? -23.703 -5.91 -0.074 1 95.75 173 TYR B O 1
ATOM 4049 N N . ASN B 1 174 ? -22.562 -5.125 -1.811 1 97.25 174 ASN B N 1
ATOM 4050 C CA . ASN B 1 174 ? -23.406 -3.957 -2.02 1 97.25 174 ASN B CA 1
ATOM 4051 C C . ASN B 1 174 ? -23.484 -3.086 -0.769 1 97.25 174 ASN B C 1
ATOM 4053 O O . ASN B 1 174 ? -24.531 -2.51 -0.469 1 97.25 174 ASN B O 1
ATOM 4057 N N . MET B 1 175 ? -22.469 -3.082 0.06 1 98.44 175 MET B N 1
ATOM 4058 C CA . MET B 1 175 ? -22.406 -2.229 1.243 1 98.44 175 MET B CA 1
ATOM 4059 C C . MET B 1 175 ? -22.328 -0.758 0.85 1 98.44 175 MET B C 1
ATOM 4061 O O . MET B 1 175 ? -21.547 -0.387 -0.029 1 98.44 175 MET B O 1
ATOM 4065 N N . PRO B 1 176 ? -23.172 0.039 1.454 1 98.88 176 PRO B N 1
ATOM 4066 C CA . PRO B 1 176 ? -23.188 1.458 1.091 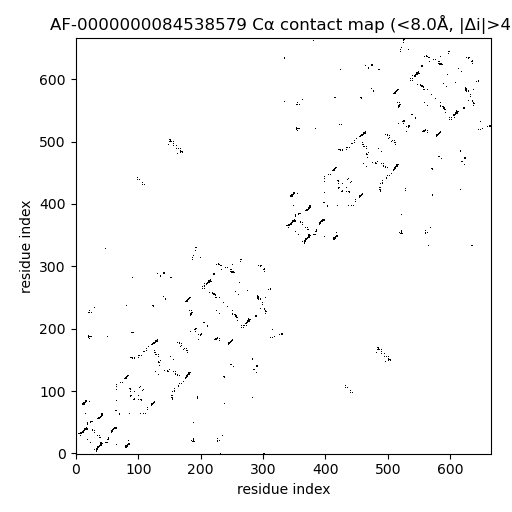1 98.88 176 PRO B CA 1
ATOM 4067 C C . PRO B 1 176 ? -22 2.234 1.666 1 98.88 176 PRO B C 1
ATOM 4069 O O . PRO B 1 176 ? -22.172 2.975 2.641 1 98.88 176 PRO B O 1
ATOM 4072 N N . THR B 1 177 ? -20.875 2.123 1.018 1 98.88 177 THR B N 1
ATOM 4073 C CA . THR B 1 177 ? -19.656 2.777 1.478 1 98.88 177 THR B CA 1
ATOM 4074 C C . THR B 1 177 ? -19.422 4.09 0.732 1 98.88 177 THR B C 1
ATOM 4076 O O . THR B 1 177 ? -19.859 4.242 -0.412 1 98.88 177 THR B O 1
ATOM 4079 N N . VAL B 1 178 ? -18.844 5.102 1.349 1 98.88 178 VAL B N 1
ATOM 4080 C CA . VAL B 1 178 ? -18.422 6.371 0.767 1 98.88 178 VAL B CA 1
ATOM 4081 C C . VAL B 1 178 ? -17.031 6.742 1.275 1 98.88 178 VAL B C 1
ATOM 4083 O O . VAL B 1 178 ? -16.75 6.586 2.463 1 98.88 178 VAL B O 1
ATOM 4086 N N . ASN B 1 179 ? -16.172 7.191 0.415 1 98.75 179 ASN B N 1
ATOM 4087 C CA . ASN B 1 179 ? -14.781 7.516 0.753 1 98.75 179 ASN B CA 1
ATOM 4088 C C . ASN B 1 179 ? -14.547 9.023 0.757 1 98.75 179 ASN B C 1
ATOM 4090 O O . ASN B 1 179 ? -14.758 9.688 -0.256 1 98.75 179 ASN B O 1
ATOM 4094 N N . ALA B 1 180 ? -14.109 9.445 1.836 1 98.75 180 ALA B N 1
ATOM 4095 C CA . ALA B 1 180 ? -13.82 10.875 1.995 1 98.75 180 ALA B CA 1
ATOM 4096 C C . ALA B 1 180 ? -12.32 11.148 1.87 1 98.75 180 ALA B C 1
ATOM 4098 O O . ALA B 1 180 ? -11.539 10.758 2.74 1 98.75 180 ALA B O 1
ATOM 4099 N N . ARG B 1 181 ? -11.898 11.883 0.874 1 98.12 181 ARG B N 1
ATOM 4100 C CA . ARG B 1 181 ? -10.5 12.258 0.676 1 98.12 181 ARG B CA 1
ATOM 4101 C C . ARG B 1 181 ? -10.234 13.664 1.195 1 98.12 181 ARG B C 1
ATOM 4103 O O . ARG B 1 181 ? -10.469 14.648 0.488 1 98.12 181 ARG B O 1
ATOM 4110 N N . PHE B 1 182 ? -9.703 13.672 2.467 1 96.12 182 PHE B N 1
ATOM 4111 C CA . PHE B 1 182 ? -9.453 14.93 3.156 1 96.12 182 PHE B CA 1
ATOM 4112 C C . PHE B 1 182 ? -8.242 15.641 2.561 1 96.12 182 PHE B C 1
ATOM 4114 O O . PHE B 1 182 ? -7.227 15.008 2.262 1 96.12 182 PHE B O 1
ATOM 4121 N N . PHE B 1 183 ? -8.445 16.938 2.449 1 95.19 183 PHE B N 1
ATOM 4122 C CA . PHE B 1 183 ? -7.285 17.766 2.131 1 95.19 183 PHE B CA 1
ATOM 4123 C C . PHE B 1 183 ? -6.91 18.656 3.311 1 95.19 183 PHE B C 1
ATOM 4125 O O . PHE B 1 183 ? -7.656 19.562 3.666 1 95.19 183 PHE B O 1
ATOM 4132 N N . ASN B 1 184 ? -5.812 18.469 3.979 1 93.69 184 ASN B N 1
ATOM 4133 C CA . ASN B 1 184 ? -5.121 19.234 5.008 1 93.69 184 ASN B CA 1
ATOM 4134 C C . ASN B 1 184 ? -6.105 19.922 5.949 1 93.69 184 ASN B C 1
ATOM 4136 O O . ASN B 1 184 ? -6.16 21.156 6.004 1 93.69 184 ASN B O 1
ATOM 4140 N N . SER B 1 185 ? -6.723 19.219 6.703 1 96.06 185 SER B N 1
ATOM 4141 C CA . SER B 1 185 ? -7.703 19.75 7.652 1 96.06 185 SER B CA 1
ATOM 4142 C C . SER B 1 185 ? -7.035 20.625 8.703 1 96.06 185 SER B C 1
ATOM 4144 O O . SER B 1 185 ? -5.91 20.344 9.133 1 96.06 185 SER B O 1
ATOM 4146 N N . TYR B 1 186 ? -7.66 21.703 9.047 1 97.88 186 TYR B N 1
ATOM 4147 C CA . TYR B 1 186 ? -7.238 22.516 10.188 1 97.88 186 TYR B CA 1
ATOM 4148 C C . TYR B 1 186 ? -8.445 23.062 10.945 1 97.88 186 TYR B C 1
ATOM 4150 O O . TYR B 1 186 ? -9.547 23.141 10.391 1 97.88 186 TYR B O 1
ATOM 4158 N N . GLY B 1 187 ? -8.281 23.422 12.141 1 98 187 GLY B N 1
ATOM 4159 C CA . GLY B 1 187 ? -9.352 23.984 12.938 1 98 187 GLY B CA 1
ATOM 4160 C C . GLY B 1 187 ? -9.273 23.609 14.406 1 98 187 GLY B C 1
ATOM 4161 O O . GLY B 1 187 ? -8.336 22.938 14.828 1 98 187 GLY B O 1
ATOM 4162 N N . PRO B 1 188 ? -10.211 24.016 15.148 1 97.88 188 PRO B N 1
ATOM 4163 C CA . PRO B 1 188 ? -10.273 23.672 16.562 1 97.88 188 PRO B CA 1
ATOM 4164 C C . PRO B 1 188 ? -10.266 22.156 16.812 1 97.88 188 PRO B C 1
ATOM 4166 O O . PRO B 1 188 ? -10.859 21.406 16.031 1 97.88 188 PRO B O 1
ATOM 4169 N N . GLY B 1 189 ? -9.555 21.922 17.797 1 96.06 189 GLY B N 1
ATOM 4170 C CA . GLY B 1 189 ? -9.539 20.531 18.203 1 96.06 189 GLY B CA 1
ATOM 4171 C C . GLY B 1 189 ? -8.242 19.828 17.859 1 96.06 189 GLY B C 1
ATOM 4172 O O . GLY B 1 189 ? -7.992 18.719 18.344 1 96.06 189 GLY B O 1
ATOM 4173 N N . GLU B 1 190 ? -7.48 20.391 17.125 1 97.06 190 GLU B N 1
ATOM 4174 C CA . GLU B 1 190 ? -6.219 19.75 16.75 1 97.06 190 GLU B CA 1
ATOM 4175 C C . GLU B 1 190 ? -5.102 20.156 17.719 1 97.06 190 GLU B C 1
ATOM 4177 O O . GLU B 1 190 ? -4.676 21.312 17.734 1 97.06 190 GLU B O 1
ATOM 4182 N N . VAL B 1 191 ? -4.723 19.203 18.469 1 96.94 191 VAL B N 1
ATOM 4183 C CA . VAL B 1 191 ? -3.672 19.438 19.453 1 96.94 191 VAL B CA 1
ATOM 4184 C C . VAL B 1 191 ? -2.303 19.312 18.781 1 96.94 191 VAL B C 1
ATOM 4186 O O . VAL B 1 191 ? -2.053 18.359 18.031 1 96.94 191 VAL B O 1
ATOM 4189 N N . PRO B 1 192 ? -1.306 20.25 19 1 95.75 192 PRO B N 1
ATOM 4190 C CA . PRO B 1 192 ? 0.024 20.203 18.391 1 95.75 192 PRO B CA 1
ATOM 4191 C C . PRO B 1 192 ? 0.886 19.062 18.938 1 95.75 192 PRO B C 1
ATOM 4193 O O . PRO B 1 192 ? 0.586 18.516 19.984 1 95.75 192 PRO B O 1
ATOM 4196 N N . GLY B 1 193 ? 1.68 18.906 18.203 1 95.06 193 GLY B N 1
ATOM 4197 C CA . GLY B 1 193 ? 2.617 17.875 18.609 1 95.06 193 GLY B CA 1
ATOM 4198 C C . GLY B 1 193 ? 3.475 17.359 17.469 1 95.06 193 GLY B C 1
ATOM 4199 O O . GLY B 1 193 ? 3.357 17.844 16.344 1 95.06 193 GLY B O 1
ATOM 4200 N N . LYS B 1 194 ? 4.344 16.109 17.969 1 90.94 194 LYS B N 1
ATOM 4201 C CA . LYS B 1 194 ? 5.172 15.461 16.953 1 90.94 194 LYS B CA 1
ATOM 4202 C C . LYS B 1 194 ? 4.312 14.781 15.898 1 90.94 194 LYS B C 1
ATOM 4204 O O . LYS B 1 194 ? 3.314 14.133 16.219 1 90.94 194 LYS B O 1
ATOM 4209 N N . TYR B 1 195 ? 4.496 14.961 14.672 1 89.19 195 TYR B N 1
ATOM 4210 C CA . TYR B 1 195 ? 3.867 14.328 13.516 1 89.19 195 TYR B CA 1
ATOM 4211 C C . TYR B 1 195 ? 2.5 14.945 13.242 1 89.19 195 TYR B C 1
ATOM 4213 O O . TYR B 1 195 ? 1.688 14.367 12.516 1 89.19 195 TYR B O 1
ATOM 4221 N N . ARG B 1 196 ? 2.197 16.062 13.984 1 93.25 196 ARG B N 1
ATOM 4222 C CA . ARG B 1 196 ? 0.924 16.75 13.781 1 93.25 196 ARG B CA 1
ATOM 4223 C C . ARG B 1 196 ? 1.024 17.766 12.648 1 93.25 196 ARG B C 1
ATOM 4225 O O . ARG B 1 196 ? 2.105 17.984 12.102 1 93.25 196 ARG B O 1
ATOM 4232 N N . ASN B 1 197 ? -0.106 18.312 12.273 1 93.31 197 ASN B N 1
ATOM 4233 C CA . ASN B 1 197 ? -0.186 19.266 11.172 1 93.31 197 ASN B CA 1
ATOM 4234 C C . ASN B 1 197 ? 0.503 20.578 11.523 1 93.31 197 ASN B C 1
ATOM 4236 O O . ASN B 1 197 ? 0.713 20.875 12.703 1 93.31 197 ASN B O 1
ATOM 4240 N N . VAL B 1 198 ? 0.774 21.297 10.539 1 95.38 198 VAL B N 1
ATOM 4241 C CA . VAL B 1 198 ? 1.64 22.469 10.68 1 95.38 198 VAL B CA 1
ATOM 4242 C C . VAL B 1 198 ? 0.888 23.578 11.391 1 95.38 198 VAL B C 1
ATOM 4244 O O . VAL B 1 198 ? 1.466 24.297 12.211 1 95.38 198 VAL B O 1
ATOM 4247 N N . ILE B 1 199 ? -0.248 23.625 11.203 1 97.31 199 ILE B N 1
ATOM 4248 C CA . ILE B 1 199 ? -0.961 24.797 11.719 1 97.31 199 ILE B CA 1
ATOM 4249 C C . ILE B 1 199 ? -1.067 24.719 13.234 1 97.31 199 ILE B C 1
ATOM 4251 O O . ILE B 1 199 ? -0.723 25.656 13.945 1 97.31 199 ILE B O 1
ATOM 4255 N N . PRO B 1 200 ? -1.55 23.703 13.797 1 97.56 200 PRO B N 1
ATOM 4256 C CA . PRO B 1 200 ? -1.542 23.672 15.258 1 97.56 200 PRO B CA 1
ATOM 4257 C C . PRO B 1 200 ? -0.146 23.859 15.852 1 97.56 200 PRO B C 1
ATOM 4259 O O . PRO B 1 200 ? 0.009 24.5 16.891 1 97.56 200 PRO B O 1
ATOM 4262 N N . ASN B 1 201 ? 0.826 23.281 15.195 1 96.94 201 ASN B N 1
ATOM 4263 C CA . ASN B 1 201 ? 2.186 23.453 15.695 1 96.94 201 ASN B CA 1
ATOM 4264 C C . ASN B 1 201 ? 2.637 24.906 15.609 1 96.94 201 ASN B C 1
ATOM 4266 O O . ASN B 1 201 ? 3.264 25.422 16.531 1 96.94 201 ASN B O 1
ATOM 4270 N N . PHE B 1 202 ? 2.291 25.484 14.672 1 97.56 202 PHE B N 1
ATOM 4271 C CA . PHE B 1 202 ? 2.684 26.875 14.531 1 97.56 202 PHE B CA 1
ATOM 4272 C C . PHE B 1 202 ? 1.981 27.734 15.578 1 97.56 202 PHE B C 1
ATOM 4274 O O . PHE B 1 202 ? 2.596 28.641 16.172 1 97.56 202 PHE B O 1
ATOM 4281 N N . PHE B 1 203 ? 0.769 27.562 15.711 1 97.81 203 PHE B N 1
ATOM 4282 C CA . PHE B 1 203 ? 0.093 28.312 16.75 1 97.81 203 PHE B CA 1
ATOM 4283 C C . PHE B 1 203 ? 0.755 28.078 18.109 1 97.81 203 PHE B C 1
ATOM 4285 O O . PHE B 1 203 ? 0.938 29.016 18.891 1 97.81 203 PHE B O 1
ATOM 4292 N N . TYR B 1 204 ? 1.018 26.859 18.344 1 97.62 204 TYR B N 1
ATOM 4293 C CA . TYR B 1 204 ? 1.659 26.531 19.609 1 97.62 204 TYR B CA 1
ATOM 4294 C C . TYR B 1 204 ? 2.961 27.312 19.781 1 97.62 204 TYR B C 1
ATOM 4296 O O . TYR B 1 204 ? 3.168 27.984 20.781 1 97.62 204 TYR B O 1
ATOM 4304 N N . TRP B 1 205 ? 3.816 27.234 18.844 1 97.12 205 TRP B N 1
ATOM 4305 C CA . TRP B 1 205 ? 5.121 27.891 18.922 1 97.12 205 TRP B CA 1
ATOM 4306 C C . TRP B 1 205 ? 4.973 29.406 18.922 1 97.12 205 TRP B C 1
ATOM 4308 O O . TRP B 1 205 ? 5.668 30.094 19.656 1 97.12 205 TRP B O 1
ATOM 4318 N N . ALA B 1 206 ? 4.121 29.766 18.203 1 96.25 206 ALA B N 1
ATOM 4319 C CA . ALA B 1 206 ? 3.908 31.219 18.172 1 96.25 206 ALA B CA 1
ATOM 4320 C C . ALA B 1 206 ? 3.447 31.719 19.547 1 96.25 206 ALA B C 1
ATOM 4322 O O . ALA B 1 206 ? 3.922 32.75 20.016 1 96.25 206 ALA B O 1
ATOM 4323 N N . MET B 1 207 ? 2.516 31.109 20.016 1 96.88 207 MET B N 1
ATOM 4324 C CA . MET B 1 207 ? 1.975 31.516 21.312 1 96.88 207 MET B CA 1
ATOM 4325 C C . MET B 1 207 ? 3.039 31.406 22.406 1 96.88 207 MET B C 1
ATOM 4327 O O . MET B 1 207 ? 2.889 31.984 23.484 1 96.88 207 MET B O 1
ATOM 4331 N N . LYS B 1 208 ? 4.039 30.719 22.109 1 95.44 208 LYS B N 1
ATOM 4332 C CA . LYS B 1 208 ? 5.145 30.656 23.062 1 95.44 208 LYS B CA 1
ATOM 4333 C C . LYS B 1 208 ? 6.262 31.625 22.672 1 95.44 208 LYS B C 1
ATOM 4335 O O . LYS B 1 208 ? 7.332 31.625 23.281 1 95.44 208 LYS B O 1
ATOM 4340 N N . GLY B 1 209 ? 5.98 32.344 21.875 1 92.62 209 GLY B N 1
ATOM 4341 C CA . GLY B 1 209 ? 6.938 33.344 21.438 1 92.62 209 GLY B CA 1
ATOM 4342 C C . GLY B 1 209 ? 8.117 32.781 20.688 1 92.62 209 GLY B C 1
ATOM 4343 O O . GLY B 1 209 ? 9.211 33.344 20.688 1 92.62 209 GLY B O 1
ATOM 4344 N N . MET B 1 210 ? 7.793 31.609 20.078 1 95 210 MET B N 1
ATOM 4345 C CA . MET B 1 210 ? 8.875 30.938 19.359 1 95 210 MET B CA 1
ATOM 4346 C C . MET B 1 210 ? 8.766 31.188 17.859 1 95 210 MET B C 1
ATOM 4348 O O . MET B 1 210 ? 7.672 31.422 17.344 1 95 210 MET B O 1
ATOM 4352 N N . PRO B 1 211 ? 9.938 31.141 17.234 1 94.81 211 PRO B N 1
ATOM 4353 C CA . PRO B 1 211 ? 9.883 31.25 15.781 1 94.81 211 PRO B CA 1
ATOM 4354 C C . PRO B 1 211 ? 9.211 30.047 15.125 1 94.81 211 PRO B C 1
ATOM 4356 O O . PRO B 1 211 ? 9.25 28.938 15.664 1 94.81 211 PRO B O 1
ATOM 4359 N N . LEU B 1 212 ? 8.641 30.281 14.031 1 94.38 212 LEU B N 1
ATOM 4360 C CA . LEU B 1 212 ? 7.91 29.25 13.312 1 94.38 212 LEU B CA 1
ATOM 4361 C C . LEU B 1 212 ? 8.766 28.656 12.195 1 94.38 212 LEU B C 1
ATOM 4363 O O . LEU B 1 212 ? 9.141 29.359 11.258 1 94.38 212 LEU B O 1
ATOM 4367 N N . PRO B 1 213 ? 8.992 27.438 12.258 1 92 213 PRO B N 1
ATOM 4368 C CA . PRO B 1 213 ? 9.859 26.828 11.242 1 92 213 PRO B CA 1
ATOM 4369 C C . PRO B 1 213 ? 9.102 26.438 9.977 1 92 213 PRO B C 1
ATOM 4371 O O . PRO B 1 213 ? 8.133 25.672 10.039 1 92 213 PRO B O 1
ATOM 4374 N N . ILE B 1 214 ? 9.516 26.922 8.891 1 91.56 214 ILE B N 1
ATOM 4375 C CA . ILE B 1 214 ? 8.922 26.609 7.59 1 91.56 214 ILE B CA 1
ATOM 4376 C C . ILE B 1 214 ? 9.891 25.766 6.766 1 91.56 214 ILE B C 1
ATOM 4378 O O . ILE B 1 214 ? 11.047 26.172 6.559 1 91.56 214 ILE B O 1
ATOM 4382 N N . THR B 1 215 ? 9.383 24.672 6.457 1 83 215 THR B N 1
ATOM 4383 C CA . THR B 1 215 ? 10.18 23.812 5.586 1 83 215 THR B CA 1
ATOM 4384 C C . THR B 1 215 ? 10.055 24.266 4.133 1 83 215 THR B C 1
ATOM 4386 O O . THR B 1 215 ? 8.945 24.406 3.613 1 83 215 THR B O 1
ATOM 4389 N N . GLY B 1 216 ? 11.156 24.406 3.502 1 83.44 216 GLY B N 1
ATOM 4390 C CA . GLY B 1 216 ? 11.203 24.938 2.15 1 83.44 216 GLY B CA 1
ATOM 4391 C C . GLY B 1 216 ? 11.281 26.453 2.111 1 83.44 216 GLY B C 1
ATOM 4392 O O . GLY B 1 216 ? 11.945 27.062 2.945 1 83.44 216 GLY B O 1
ATOM 4393 N N . LYS B 1 217 ? 10.781 26.938 1.058 1 82.94 217 LYS B N 1
ATOM 4394 C CA . LYS B 1 217 ? 10.914 28.375 0.862 1 82.94 217 LYS B CA 1
ATOM 4395 C C . LYS B 1 217 ? 9.641 29.109 1.289 1 82.94 217 LYS B C 1
ATOM 4397 O O . LYS B 1 217 ? 9.578 30.328 1.23 1 82.94 217 LYS B O 1
ATOM 4402 N N . GLY B 1 218 ? 8.734 28.375 1.8 1 84.25 218 GLY B N 1
ATOM 4403 C CA . GLY B 1 218 ? 7.496 28.969 2.27 1 84.25 218 GLY B CA 1
ATOM 4404 C C . GLY B 1 218 ? 6.5 29.234 1.156 1 84.25 218 GLY B C 1
ATOM 4405 O O . GLY B 1 218 ? 5.332 29.531 1.418 1 84.25 218 GLY B O 1
ATOM 4406 N N . THR B 1 219 ? 6.922 29.078 0.05 1 86.19 219 THR B N 1
ATOM 4407 C CA . THR B 1 219 ? 6.062 29.359 -1.097 1 86.19 219 THR B CA 1
ATOM 4408 C C . THR B 1 219 ? 5.18 28.156 -1.417 1 86.19 219 THR B C 1
ATOM 4410 O O . THR B 1 219 ? 4.246 28.266 -2.215 1 86.19 219 THR B O 1
ATOM 4413 N N . GLU B 1 220 ? 5.484 27.156 -0.678 1 88.56 220 GLU B N 1
ATOM 4414 C CA . GLU B 1 220 ? 4.629 25.969 -0.817 1 88.56 220 GLU B CA 1
ATOM 4415 C C . GLU B 1 220 ? 3.188 26.297 -0.43 1 88.56 220 GLU B C 1
ATOM 4417 O O . GLU B 1 220 ? 2.943 27.141 0.437 1 88.56 220 GLU B O 1
ATOM 4422 N N . THR B 1 221 ? 2.35 25.688 -1.2 1 90.5 221 THR B N 1
ATOM 4423 C CA . THR B 1 221 ? 0.944 25.953 -0.922 1 90.5 221 THR B CA 1
ATOM 4424 C C . THR B 1 221 ? 0.229 24.688 -0.467 1 90.5 221 THR B C 1
ATOM 4426 O O . THR B 1 221 ? 0.683 23.578 -0.753 1 90.5 221 THR B O 1
ATOM 4429 N N . ARG B 1 222 ? -0.657 24.859 0.291 1 92.25 222 ARG B N 1
ATOM 4430 C CA . ARG B 1 222 ? -1.541 23.781 0.719 1 92.25 222 ARG B CA 1
ATOM 4431 C C . ARG B 1 222 ? -3.004 24.188 0.601 1 92.25 222 ARG B C 1
ATOM 4433 O O . ARG B 1 222 ? -3.338 25.359 0.742 1 92.25 222 ARG B O 1
ATOM 4440 N N . ASP B 1 223 ? -3.812 23.234 0.231 1 93.69 223 ASP B N 1
ATOM 4441 C CA . ASP B 1 223 ? -5.266 23.359 0.278 1 93.69 223 ASP B CA 1
ATOM 4442 C C . ASP B 1 223 ? -5.801 23.016 1.666 1 93.69 223 ASP B C 1
ATOM 4444 O O . ASP B 1 223 ? -6.285 21.906 1.893 1 93.69 223 ASP B O 1
ATOM 4448 N N . TRP B 1 224 ? -5.629 23.984 2.57 1 95.75 224 TRP B N 1
ATOM 4449 C CA . TRP B 1 224 ? -6.102 23.781 3.936 1 95.75 224 TRP B CA 1
ATOM 4450 C C . TRP B 1 224 ? -7.621 23.875 4.008 1 95.75 224 TRP B C 1
ATOM 4452 O O . TRP B 1 224 ? -8.211 24.844 3.516 1 95.75 224 TRP B O 1
ATOM 4462 N N . THR B 1 225 ? -8.18 22.984 4.578 1 97.12 225 THR B N 1
ATOM 4463 C CA . THR B 1 225 ? -9.633 22.906 4.684 1 97.12 225 THR B CA 1
ATOM 4464 C C . THR B 1 225 ? -10.078 22.953 6.145 1 97.12 225 THR B C 1
ATOM 4466 O O . THR B 1 225 ? -9.648 22.125 6.953 1 97.12 225 THR B O 1
ATOM 4469 N N . TYR B 1 226 ? -10.859 23.859 6.367 1 98.06 226 TYR B N 1
ATOM 4470 C CA . TYR B 1 226 ? -11.336 24.031 7.734 1 98.06 226 TYR B CA 1
ATOM 4471 C C . TYR B 1 226 ? -12.125 22.828 8.203 1 98.06 226 TYR B C 1
ATOM 4473 O O . TYR B 1 226 ? -12.961 22.297 7.457 1 98.06 226 TYR B O 1
ATOM 4481 N N . VAL B 1 227 ? -11.984 22.453 9.406 1 98.5 227 VAL B N 1
ATOM 4482 C CA . VAL B 1 227 ? -12.523 21.203 9.961 1 98.5 227 VAL B CA 1
ATOM 4483 C C . VAL B 1 227 ? -14.047 21.219 9.875 1 98.5 227 VAL B C 1
ATOM 4485 O O . VAL B 1 227 ? -14.672 20.188 9.609 1 98.5 227 VAL B O 1
ATOM 4488 N N . GLY B 1 228 ? -14.633 22.375 10.188 1 97.94 228 GLY B N 1
ATOM 4489 C CA . GLY B 1 228 ? -16.078 22.484 10.086 1 97.94 228 GLY B CA 1
ATOM 4490 C C . GLY B 1 228 ? -16.609 22.141 8.703 1 97.94 228 GLY B C 1
ATOM 4491 O O . GLY B 1 228 ? -17.672 21.547 8.578 1 97.94 228 GLY B O 1
ATOM 4492 N N . ASP B 1 229 ? -15.883 22.547 7.746 1 97.94 229 ASP B N 1
ATOM 4493 C CA . ASP B 1 229 ? -16.281 22.25 6.375 1 97.94 229 ASP B CA 1
ATOM 4494 C C . ASP B 1 229 ? -16.141 20.75 6.074 1 97.94 229 ASP B C 1
ATOM 4496 O O . ASP B 1 229 ? -17 20.156 5.43 1 97.94 229 ASP B O 1
ATOM 4500 N N . ILE B 1 230 ? -15.07 20.188 6.527 1 98.19 230 ILE B N 1
ATOM 4501 C CA . ILE B 1 230 ? -14.867 18.766 6.363 1 98.19 230 ILE B CA 1
ATOM 4502 C C . ILE B 1 230 ? -16.031 18 7.008 1 98.19 230 ILE B C 1
ATOM 4504 O O . ILE B 1 230 ? -16.594 17.078 6.402 1 98.19 230 ILE B O 1
ATOM 4508 N N . VAL B 1 231 ? -16.406 18.328 8.211 1 98.5 231 VAL B N 1
ATOM 4509 C CA . VAL B 1 231 ? -17.484 17.688 8.961 1 98.5 231 VAL B CA 1
ATOM 4510 C C . VAL B 1 231 ? -18.797 17.797 8.188 1 98.5 231 VAL B C 1
ATOM 4512 O O . VAL B 1 231 ? -19.578 16.844 8.117 1 98.5 231 VAL B O 1
ATOM 4515 N N . ASN B 1 232 ? -18.984 19.062 7.594 1 98.31 232 ASN B N 1
ATOM 4516 C CA . ASN B 1 232 ? -20.188 19.219 6.77 1 98.31 232 ASN B CA 1
ATOM 4517 C C . ASN B 1 232 ? -20.219 18.219 5.629 1 98.31 232 ASN B C 1
ATOM 4519 O O . ASN B 1 232 ? -21.266 17.641 5.332 1 98.31 232 ASN B O 1
ATOM 4523 N N . GLY B 1 233 ? -19.078 18.062 4.996 1 98.56 233 GLY B N 1
ATOM 4524 C CA . GLY B 1 233 ? -18.984 17.062 3.938 1 98.56 233 GLY B CA 1
ATOM 4525 C C . GLY B 1 233 ? -19.266 15.648 4.418 1 98.56 233 GLY B C 1
ATOM 4526 O O . GLY B 1 233 ? -19.984 14.898 3.76 1 98.56 233 GLY B O 1
ATOM 4527 N N . LEU B 1 234 ? -18.734 15.25 5.598 1 98.75 234 LEU B N 1
ATOM 4528 C CA . LEU B 1 234 ? -18.906 13.922 6.176 1 98.75 234 LEU B CA 1
ATOM 4529 C C . LEU B 1 234 ? -20.375 13.641 6.477 1 98.75 234 LEU B C 1
ATOM 4531 O O . LEU B 1 234 ? -20.875 12.555 6.18 1 98.75 234 LEU B O 1
ATOM 4535 N N . VAL B 1 235 ? -21.031 14.609 7.023 1 98.75 235 VAL B N 1
ATOM 4536 C CA . VAL B 1 235 ? -22.438 14.469 7.359 1 98.75 235 VAL B CA 1
ATOM 4537 C C . VAL B 1 235 ? -23.25 14.211 6.09 1 98.75 235 VAL B C 1
ATOM 4539 O O . VAL B 1 235 ? -24.125 13.344 6.07 1 98.75 235 VAL B O 1
ATOM 4542 N N . ALA B 1 236 ? -22.938 15.047 5.152 1 98.81 236 ALA B N 1
ATOM 4543 C CA . ALA B 1 236 ? -23.641 14.867 3.887 1 98.81 236 ALA B CA 1
ATOM 4544 C C . ALA B 1 236 ? -23.375 13.484 3.299 1 98.81 236 ALA B C 1
ATOM 4546 O O . ALA B 1 236 ? -24.297 12.82 2.805 1 98.81 236 ALA B O 1
ATOM 4547 N N . MET B 1 237 ? -22.172 13.023 3.305 1 98.81 237 MET B N 1
ATOM 4548 C CA . MET B 1 237 ? -21.766 11.727 2.773 1 98.81 237 MET B CA 1
ATOM 4549 C C . MET B 1 237 ? -22.5 10.594 3.473 1 98.81 237 MET B C 1
ATOM 4551 O O . MET B 1 237 ? -22.781 9.555 2.865 1 98.81 237 MET B O 1
ATOM 4555 N N . GLY B 1 238 ? -22.812 10.789 4.758 1 98.81 238 GLY B N 1
ATOM 4556 C CA . GLY B 1 238 ? -23.531 9.789 5.527 1 98.81 238 GLY B CA 1
ATOM 4557 C C . GLY B 1 238 ? -24.969 9.594 5.062 1 98.81 238 GLY B C 1
ATOM 4558 O O . GLY B 1 238 ? -25.578 8.57 5.355 1 98.81 238 GLY B O 1
ATOM 4559 N N . ILE B 1 239 ? -25.516 10.57 4.254 1 98.81 239 ILE B N 1
ATOM 4560 C CA . ILE B 1 239 ? -26.953 10.539 4.02 1 98.81 239 ILE B CA 1
ATOM 4561 C C . ILE B 1 239 ? -27.234 10.469 2.521 1 98.81 239 ILE B C 1
ATOM 4563 O O . ILE B 1 239 ? -28.109 9.727 2.084 1 98.81 239 ILE B O 1
ATOM 4567 N N . GLU B 1 240 ? -26.453 11.211 1.74 1 98.75 240 GLU B N 1
ATOM 4568 C CA . GLU B 1 240 ? -26.781 11.344 0.325 1 98.75 240 GLU B CA 1
ATOM 4569 C C . GLU B 1 240 ? -26.625 10.016 -0.41 1 98.75 240 GLU B C 1
ATOM 4571 O O . GLU B 1 240 ? -25.531 9.445 -0.444 1 98.75 240 GLU B O 1
ATOM 4576 N N . GLU B 1 241 ? -27.703 9.617 -1.071 1 98.5 241 GLU B N 1
ATOM 4577 C CA . GLU B 1 241 ? -27.75 8.305 -1.717 1 98.5 241 GLU B CA 1
ATOM 4578 C C . GLU B 1 241 ? -26.766 8.234 -2.891 1 98.5 241 GLU B C 1
ATOM 4580 O O . GLU B 1 241 ? -26.141 7.195 -3.121 1 98.5 241 GLU B O 1
ATOM 4585 N N . GLU B 1 242 ? -26.641 9.305 -3.619 1 98.56 242 GLU B N 1
ATOM 4586 C CA . GLU B 1 242 ? -25.781 9.336 -4.801 1 98.56 242 GLU B CA 1
ATOM 4587 C C . GLU B 1 242 ? -24.312 9.234 -4.418 1 98.56 242 GLU B C 1
ATOM 4589 O O . GLU B 1 242 ? -23.453 9.023 -5.281 1 98.56 242 GLU B O 1
ATOM 4594 N N . ALA B 1 243 ? -24.062 9.328 -3.121 1 98.75 243 ALA B N 1
ATOM 4595 C CA . ALA B 1 243 ? -22.688 9.25 -2.662 1 98.75 243 ALA B CA 1
ATOM 4596 C C . ALA B 1 243 ? -22.234 7.801 -2.52 1 98.75 243 ALA B C 1
ATOM 4598 O O . ALA B 1 243 ? -21.031 7.523 -2.445 1 98.75 243 ALA B O 1
ATOM 4599 N N . ILE B 1 244 ? -23.172 6.891 -2.523 1 98.75 244 ILE B N 1
ATOM 4600 C CA . ILE B 1 244 ? -22.859 5.492 -2.256 1 98.75 244 ILE B CA 1
ATOM 4601 C C . ILE B 1 244 ? -21.922 4.953 -3.34 1 98.75 244 ILE B C 1
ATOM 4603 O O . ILE B 1 244 ? -22.203 5.09 -4.531 1 98.75 244 ILE B O 1
ATOM 4607 N N . GLY B 1 245 ? -20.812 4.371 -2.945 1 98.19 245 GLY B N 1
ATOM 4608 C CA . GLY B 1 245 ? -19.844 3.756 -3.844 1 98.19 245 GLY B CA 1
ATOM 4609 C C . GLY B 1 245 ? -18.859 4.746 -4.43 1 98.19 245 GLY B C 1
ATOM 4610 O O . GLY B 1 245 ? -18.016 4.379 -5.25 1 98.19 245 GLY B O 1
ATOM 4611 N N . GLU B 1 246 ? -18.906 6.051 -3.926 1 98.25 246 GLU B N 1
ATOM 4612 C CA . GLU B 1 246 ? -18.094 7.105 -4.531 1 98.25 246 GLU B CA 1
ATOM 4613 C C . GLU B 1 246 ? -17.047 7.625 -3.555 1 98.25 246 GLU B C 1
ATOM 4615 O O . GLU B 1 246 ? -17.078 7.309 -2.365 1 98.25 246 GLU B O 1
ATOM 4620 N N . ALA B 1 247 ? -16.031 8.258 -4.113 1 98.25 247 ALA B N 1
ATOM 4621 C CA . ALA B 1 247 ? -15.055 9.023 -3.348 1 98.25 247 ALA B CA 1
ATOM 4622 C C . ALA B 1 247 ? -15.18 10.516 -3.631 1 98.25 247 ALA B C 1
ATOM 4624 O O . ALA B 1 247 ? -15.508 10.922 -4.75 1 98.25 247 ALA B O 1
ATOM 4625 N N . PHE B 1 248 ? -14.953 11.281 -2.664 1 98.38 248 PHE B N 1
ATOM 4626 C CA . PHE B 1 248 ? -15.062 12.727 -2.832 1 98.38 248 PHE B CA 1
ATOM 4627 C C . PHE B 1 248 ? -13.883 13.438 -2.195 1 98.38 248 PHE B C 1
ATOM 4629 O O . PHE B 1 248 ? -13.461 13.102 -1.087 1 98.38 248 PHE B O 1
ATOM 4636 N N . ASN B 1 249 ? -13.375 14.414 -2.859 1 98 249 ASN B N 1
ATOM 4637 C CA . ASN B 1 249 ? -12.469 15.383 -2.254 1 98 249 ASN B CA 1
ATOM 4638 C C . ASN B 1 249 ? -13.211 16.328 -1.313 1 98 249 ASN B C 1
ATOM 4640 O O . ASN B 1 249 ? -14.18 16.969 -1.712 1 98 249 ASN B O 1
ATOM 4644 N N . LEU B 1 250 ? -12.75 16.297 -0.174 1 97.94 250 LEU B N 1
ATOM 4645 C CA . LEU B 1 250 ? -13.188 17.328 0.758 1 97.94 250 LEU B CA 1
ATOM 4646 C C . LEU B 1 250 ? -12.062 18.328 1.024 1 97.94 250 LEU B C 1
ATOM 4648 O O . LEU B 1 250 ? -11.352 18.203 2.023 1 97.94 250 LEU B O 1
ATOM 4652 N N . GLY B 1 251 ? -11.938 19.25 0.243 1 97.25 251 GLY B N 1
ATOM 4653 C CA . GLY B 1 251 ? -10.969 20.328 0.305 1 97.25 251 GLY B CA 1
ATOM 4654 C C . GLY B 1 251 ? -11.602 21.703 0.243 1 97.25 251 GLY B C 1
ATOM 4655 O O . GLY B 1 251 ? -12.82 21.828 0.105 1 97.25 251 GLY B O 1
ATOM 4656 N N . SER B 1 252 ? -10.867 22.656 0.341 1 95.5 252 SER B N 1
ATOM 4657 C CA . SER B 1 252 ? -11.367 24.031 0.236 1 95.5 252 SER B CA 1
ATOM 4658 C C . SER B 1 252 ? -11.422 24.484 -1.218 1 95.5 252 SER B C 1
ATOM 4660 O O . SER B 1 252 ? -12.148 25.422 -1.553 1 95.5 252 SER B O 1
ATOM 4662 N N . GLY B 1 253 ? -10.547 23.891 -1.985 1 93.69 253 GLY B N 1
ATOM 4663 C CA . GLY B 1 253 ? -10.422 24.297 -3.377 1 93.69 253 GLY B CA 1
ATOM 4664 C C . GLY B 1 253 ? -9.594 25.562 -3.564 1 93.69 253 GLY B C 1
ATOM 4665 O O . GLY B 1 253 ? -9.57 26.125 -4.652 1 93.69 253 GLY B O 1
ATOM 4666 N N . THR B 1 254 ? -9.086 25.891 -2.639 1 92.56 254 THR B N 1
ATOM 4667 C CA . THR B 1 254 ? -8.227 27.062 -2.666 1 92.56 254 THR B CA 1
ATOM 4668 C C . THR B 1 254 ? -6.883 26.766 -2.008 1 92.56 254 THR B C 1
ATOM 4670 O O . THR B 1 254 ? -6.824 26.109 -0.97 1 92.56 254 THR B O 1
ATOM 4673 N N . ASP B 1 255 ? -5.809 27.125 -2.529 1 90.06 255 ASP B N 1
ATOM 4674 C CA . ASP B 1 255 ? -4.492 26.891 -1.942 1 90.06 255 ASP B CA 1
ATOM 4675 C C . ASP B 1 255 ? -3.975 28.141 -1.234 1 90.06 255 ASP B C 1
ATOM 4677 O O . ASP B 1 255 ? -4.363 29.266 -1.578 1 90.06 255 ASP B O 1
ATOM 4681 N N . HIS B 1 256 ? -3.311 28.031 -0.328 1 93.44 256 HIS B N 1
ATOM 4682 C CA . HIS B 1 256 ? -2.686 29.078 0.475 1 93.44 256 HIS B CA 1
ATOM 4683 C C . HIS B 1 256 ? -1.197 28.812 0.667 1 93.44 256 HIS B C 1
ATOM 4685 O O . HIS B 1 256 ? -0.791 27.656 0.872 1 93.44 256 HIS B O 1
ATOM 4691 N N . GLN B 1 257 ? -0.503 29.734 0.742 1 93.12 257 GLN B N 1
ATOM 4692 C CA . GLN B 1 257 ? 0.933 29.625 0.972 1 93.12 257 GLN B CA 1
ATOM 4693 C C . GLN B 1 257 ? 1.236 29.391 2.449 1 93.12 257 GLN B C 1
ATOM 4695 O O . GLN B 1 257 ? 0.604 29.984 3.32 1 93.12 257 GLN B O 1
ATOM 4700 N N . VAL B 1 258 ? 2.172 28.766 2.656 1 94.69 258 VAL B N 1
ATOM 4701 C CA . VAL B 1 258 ? 2.576 28.438 4.02 1 94.69 258 VAL B CA 1
ATOM 4702 C C . VAL B 1 258 ? 3.078 29.688 4.727 1 94.69 258 VAL B C 1
ATOM 4704 O O . VAL B 1 258 ? 2.746 29.922 5.891 1 94.69 258 VAL B O 1
ATOM 4707 N N . ILE B 1 259 ? 3.846 30.422 3.986 1 94 259 ILE B N 1
ATOM 4708 C CA . ILE B 1 259 ? 4.402 31.625 4.59 1 94 259 ILE B CA 1
ATOM 4709 C C . ILE B 1 259 ? 3.277 32.594 4.969 1 94 259 ILE B C 1
ATOM 4711 O O . ILE B 1 259 ? 3.359 33.281 5.984 1 94 259 ILE B O 1
ATOM 4715 N N . LYS B 1 260 ? 2.408 32.594 4.203 1 93.12 260 LYS B N 1
ATOM 4716 C CA . LYS B 1 260 ? 1.278 33.469 4.527 1 93.12 260 LYS B CA 1
ATOM 4717 C C . LYS B 1 260 ? 0.531 32.938 5.758 1 93.12 260 LYS B C 1
ATOM 4719 O O . LYS B 1 260 ? 0.134 33.75 6.621 1 93.12 260 LYS B O 1
ATOM 4724 N N . MET B 1 261 ? 0.326 31.797 5.73 1 96.06 261 MET B N 1
ATOM 4725 C CA . MET B 1 261 ? -0.285 31.203 6.914 1 96.06 261 MET B CA 1
ATOM 4726 C C . MET B 1 261 ? 0.537 31.5 8.164 1 96.06 261 MET B C 1
ATOM 4728 O O . MET B 1 261 ? -0.009 31.922 9.18 1 96.06 261 MET B O 1
ATOM 4732 N N . ALA B 1 262 ? 1.808 31.344 8.07 1 96.75 262 ALA B N 1
ATOM 4733 C CA . ALA B 1 262 ? 2.686 31.609 9.203 1 96.75 262 ALA B CA 1
ATOM 4734 C C . ALA B 1 262 ? 2.584 33.062 9.633 1 96.75 262 ALA B C 1
ATOM 4736 O O . ALA B 1 262 ? 2.578 33.375 10.828 1 96.75 262 ALA B O 1
ATOM 4737 N N . THR B 1 263 ? 2.471 33.844 8.711 1 95.06 263 THR B N 1
ATOM 4738 C CA . THR B 1 263 ? 2.355 35.25 8.992 1 95.06 263 THR B CA 1
ATOM 4739 C C . THR B 1 263 ? 1.063 35.562 9.75 1 95.06 263 THR B C 1
ATOM 4741 O O . THR B 1 263 ? 1.071 36.281 10.734 1 95.06 263 THR B O 1
ATOM 4744 N N . VAL B 1 264 ? 0.1 35 9.195 1 95.56 264 VAL B N 1
ATOM 4745 C CA . VAL B 1 264 ? -1.186 35.25 9.844 1 95.56 264 VAL B CA 1
ATOM 4746 C C . VAL B 1 264 ? -1.147 34.688 11.266 1 95.56 264 VAL B C 1
ATOM 4748 O O . VAL B 1 264 ? -1.632 35.344 12.203 1 95.56 264 VAL B O 1
ATOM 4751 N N . VAL B 1 265 ? -0.584 33.594 11.5 1 97.69 265 VAL B N 1
ATOM 4752 C CA . VAL B 1 265 ? -0.473 33 12.828 1 97.69 265 VAL B CA 1
ATOM 4753 C C . VAL B 1 265 ? 0.297 33.938 13.758 1 97.69 265 VAL B C 1
ATOM 4755 O O . VAL B 1 265 ? -0.125 34.188 14.883 1 97.69 265 VAL B O 1
ATOM 4758 N N . ASN B 1 266 ? 1.369 34.562 13.148 1 97.19 266 ASN B N 1
ATOM 4759 C CA . ASN B 1 266 ? 2.143 35.531 13.945 1 97.19 266 ASN B CA 1
ATOM 4760 C C . ASN B 1 266 ? 1.329 36.75 14.289 1 97.19 266 ASN B C 1
ATOM 4762 O O . ASN B 1 266 ? 1.391 37.25 15.414 1 97.19 266 ASN B O 1
ATOM 4766 N N . GLU B 1 267 ? 0.834 36.906 13.5 1 95.88 267 GLU B N 1
ATOM 4767 C CA . GLU B 1 267 ? 0.041 38.094 13.734 1 95.88 267 GLU B CA 1
ATOM 4768 C C . GLU B 1 267 ? -1.027 37.844 14.797 1 95.88 267 GLU B C 1
ATOM 4770 O O . GLU B 1 267 ? -1.182 38.656 15.727 1 95.88 267 GLU B O 1
ATOM 4775 N N . LEU B 1 268 ? -1.827 36.875 14.578 1 94.31 268 LEU B N 1
ATOM 4776 C CA . LEU B 1 268 ? -2.926 36.562 15.484 1 94.31 268 LEU B CA 1
ATOM 4777 C C . LEU B 1 268 ? -2.414 36.375 16.906 1 94.31 268 LEU B C 1
ATOM 4779 O O . LEU B 1 268 ? -3.105 36.688 17.875 1 94.31 268 LEU B O 1
ATOM 4783 N N . THR B 1 269 ? -1.218 36.125 16.844 1 96 269 THR B N 1
ATOM 4784 C CA . THR B 1 269 ? -0.691 35.781 18.172 1 96 269 THR B CA 1
ATOM 4785 C C . THR B 1 269 ? 0.237 36.906 18.656 1 96 269 THR B C 1
ATOM 4787 O O . THR B 1 269 ? 0.787 36.812 19.75 1 96 269 THR B O 1
ATOM 4790 N N . ASN B 1 270 ? 0.36 37.688 17.891 1 92.31 270 ASN B N 1
ATOM 4791 C CA . ASN B 1 270 ? 1.296 38.781 18.172 1 92.31 270 ASN B CA 1
ATOM 4792 C C . ASN B 1 270 ? 2.705 38.25 18.422 1 92.31 270 ASN B C 1
ATOM 4794 O O . ASN B 1 270 ? 3.377 38.688 19.359 1 92.31 270 ASN B O 1
ATOM 4798 N N . ASN B 1 271 ? 3.045 37.312 17.781 1 95.19 271 ASN B N 1
ATOM 4799 C CA . ASN B 1 271 ? 4.379 36.75 17.891 1 95.19 271 ASN B CA 1
ATOM 4800 C C . ASN B 1 271 ? 5.395 37.5 17.031 1 95.19 271 ASN B C 1
ATOM 4802 O O . ASN B 1 271 ? 5.246 37.594 15.82 1 95.19 271 ASN B O 1
ATOM 4806 N N . LYS B 1 272 ? 6.363 37.812 17.656 1 92.94 272 LYS B N 1
ATOM 4807 C CA . LYS B 1 272 ? 7.34 38.656 16.969 1 92.94 272 LYS B CA 1
ATOM 4808 C C . LYS B 1 272 ? 8.547 37.844 16.516 1 92.94 272 LYS B C 1
ATOM 4810 O O . LYS B 1 272 ? 9.43 38.344 15.828 1 92.94 272 LYS B O 1
ATOM 4815 N N . ALA B 1 273 ? 8.57 36.656 16.984 1 86.56 273 ALA B N 1
ATOM 4816 C CA . ALA B 1 273 ? 9.75 35.812 16.75 1 86.56 273 ALA B CA 1
ATOM 4817 C C . ALA B 1 273 ? 9.859 35.438 15.273 1 86.56 273 ALA B C 1
ATOM 4819 O O . ALA B 1 273 ? 10.852 34.844 14.852 1 86.56 273 ALA B O 1
ATOM 4820 N N . ALA B 1 274 ? 9.117 35.844 14.352 1 83.12 274 ALA B N 1
ATOM 4821 C CA . ALA B 1 274 ? 9.117 35.719 12.891 1 83.12 274 ALA B CA 1
ATOM 4822 C C . ALA B 1 274 ? 9.07 34.25 12.484 1 83.12 274 ALA B C 1
ATOM 4824 O O . ALA B 1 274 ? 8.414 33.438 13.133 1 83.12 274 ALA B O 1
ATOM 4825 N N . VAL B 1 275 ? 9.602 34.031 11.281 1 85.19 275 VAL B N 1
ATOM 4826 C CA . VAL B 1 275 ? 9.641 32.688 10.711 1 85.19 275 VAL B CA 1
ATOM 4827 C C . VAL B 1 275 ? 11.094 32.281 10.484 1 85.19 275 VAL B C 1
ATOM 4829 O O . VAL B 1 275 ? 11.961 33.125 10.266 1 85.19 275 VAL B O 1
ATOM 4832 N N . THR B 1 276 ? 11.281 30.859 10.648 1 87.69 276 THR B N 1
ATOM 4833 C CA . THR B 1 276 ? 12.57 30.297 10.266 1 87.69 276 THR B CA 1
ATOM 4834 C C . THR B 1 276 ? 12.391 29.219 9.211 1 87.69 276 THR B C 1
ATOM 4836 O O . THR B 1 276 ? 11.398 28.484 9.219 1 87.69 276 THR B O 1
ATOM 4839 N N . PHE B 1 277 ? 13.375 29.219 8.32 1 86.88 277 PHE B N 1
ATOM 4840 C CA . PHE B 1 277 ? 13.266 28.297 7.199 1 86.88 277 PHE B CA 1
ATOM 4841 C C . PHE B 1 277 ? 14.141 27.062 7.422 1 86.88 277 PHE B C 1
ATOM 4843 O O . PHE B 1 277 ? 15.258 27.172 7.93 1 86.88 277 PHE B O 1
ATOM 4850 N N . LYS B 1 278 ? 13.477 25.922 7.133 1 84.5 278 LYS B N 1
ATOM 4851 C CA . LYS B 1 278 ? 14.188 24.641 7.27 1 84.5 278 LYS B CA 1
ATOM 4852 C C . LYS B 1 278 ? 14.156 23.859 5.961 1 84.5 278 LYS B C 1
ATOM 4854 O O . LYS B 1 278 ? 13.305 24.109 5.102 1 84.5 278 LYS B O 1
ATOM 4859 N N . GLU B 1 279 ? 15.18 22.953 5.785 1 81.06 279 GLU B N 1
ATOM 4860 C CA . GLU B 1 279 ? 15.25 22.125 4.582 1 81.06 279 GLU B CA 1
ATOM 4861 C C . GLU B 1 279 ? 14.023 21.219 4.473 1 81.06 279 GLU B C 1
ATOM 4863 O O . GLU B 1 279 ? 13.43 20.828 5.484 1 81.06 279 GLU B O 1
ATOM 4868 N N . ARG B 1 280 ? 13.711 20.797 3.186 1 78.38 280 ARG B N 1
ATOM 4869 C CA . ARG B 1 280 ? 12.555 19.953 2.936 1 78.38 280 ARG B CA 1
ATOM 4870 C C . ARG B 1 280 ? 12.844 18.5 3.316 1 78.38 280 ARG B C 1
ATOM 4872 O O . ARG B 1 280 ? 13.977 18.031 3.199 1 78.38 280 ARG B O 1
ATOM 4879 N N . ARG B 1 281 ? 11.68 17.969 3.754 1 70.81 281 ARG B N 1
ATOM 4880 C CA . ARG B 1 281 ? 11.773 16.547 4.078 1 70.81 281 ARG B CA 1
ATOM 4881 C C . ARG B 1 281 ? 11.789 15.695 2.811 1 70.81 281 ARG B C 1
ATOM 4883 O O . ARG B 1 281 ? 11.141 16.031 1.82 1 70.81 281 ARG B O 1
ATOM 4890 N N . ASP B 1 282 ? 12.445 14.258 2.832 1 70.75 282 ASP B N 1
ATOM 4891 C CA . ASP B 1 282 ? 12.625 13.43 1.646 1 70.75 282 ASP B CA 1
ATOM 4892 C C . ASP B 1 282 ? 11.281 12.984 1.076 1 70.75 282 ASP B C 1
ATOM 4894 O O . ASP B 1 282 ? 11.117 12.898 -0.142 1 70.75 282 ASP B O 1
ATOM 4898 N N . TRP B 1 283 ? 10.211 13.094 1.991 1 72.75 283 TRP B N 1
ATOM 4899 C CA . TRP B 1 283 ? 8.945 12.555 1.509 1 72.75 283 TRP B CA 1
ATOM 4900 C C . TRP B 1 283 ? 8 13.68 1.093 1 72.75 283 TRP B C 1
ATOM 4902 O O . TRP B 1 283 ? 6.977 13.438 0.45 1 72.75 283 TRP B O 1
ATOM 4912 N N . ASP B 1 284 ? 8.352 14.68 1.41 1 73.69 284 ASP B N 1
ATOM 4913 C CA . ASP B 1 284 ? 7.504 15.828 1.117 1 73.69 284 ASP B CA 1
ATOM 4914 C C . ASP B 1 284 ? 7.914 16.5 -0.196 1 73.69 284 ASP B C 1
ATOM 4916 O O . ASP B 1 284 ? 8.398 17.625 -0.2 1 73.69 284 ASP B O 1
ATOM 4920 N N . VAL B 1 285 ? 7.5 15.906 -1.167 1 66.94 285 VAL B N 1
ATOM 4921 C CA . VAL B 1 285 ? 8.016 16.281 -2.479 1 66.94 285 VAL B CA 1
ATOM 4922 C C . VAL B 1 285 ? 6.988 17.156 -3.195 1 66.94 285 VAL B C 1
ATOM 4924 O O . VAL B 1 285 ? 7.332 17.906 -4.121 1 66.94 285 VAL B O 1
ATOM 4927 N N . LYS B 1 286 ? 5.77 17.156 -2.654 1 73.75 286 LYS B N 1
ATOM 4928 C CA . LYS B 1 286 ? 4.75 17.953 -3.322 1 73.75 286 LYS B CA 1
ATOM 4929 C C . LYS B 1 286 ? 4.766 19.391 -2.822 1 73.75 286 LYS B C 1
ATOM 4931 O O . LYS B 1 286 ? 4.602 19.641 -1.627 1 73.75 286 LYS B O 1
ATOM 4936 N N . THR B 1 287 ? 4.906 20.297 -3.727 1 79.56 287 THR B N 1
ATOM 4937 C CA . THR B 1 287 ? 5 21.688 -3.324 1 79.56 287 THR B CA 1
ATOM 4938 C C . THR B 1 287 ? 3.633 22.359 -3.389 1 79.56 287 THR B C 1
ATOM 4940 O O . THR B 1 287 ? 3.426 23.422 -2.789 1 79.56 287 THR B O 1
ATOM 4943 N N . LYS B 1 288 ? 2.828 21.766 -4.102 1 84.81 288 LYS B N 1
ATOM 4944 C CA . LYS B 1 288 ? 1.471 22.297 -4.211 1 84.81 288 LYS B CA 1
ATOM 4945 C C . LYS B 1 288 ? 0.435 21.188 -4.082 1 84.81 288 LYS B C 1
ATOM 4947 O O . LYS B 1 288 ? 0.621 20.094 -4.617 1 84.81 288 LYS B O 1
ATOM 4952 N N . LEU B 1 289 ? -0.612 21.5 -3.41 1 86.94 289 LEU B N 1
ATOM 4953 C CA . LEU B 1 289 ? -1.736 20.578 -3.256 1 86.94 289 LEU B CA 1
ATOM 4954 C C . LEU B 1 289 ? -3.062 21.312 -3.387 1 86.94 289 LEU B C 1
ATOM 4956 O O . LEU B 1 289 ? -3.332 22.25 -2.631 1 86.94 289 LEU B O 1
ATOM 4960 N N . LEU B 1 290 ? -3.707 20.969 -4.297 1 92.12 290 LEU B N 1
ATOM 4961 C CA . LEU B 1 290 ? -4.977 21.656 -4.547 1 92.12 290 LEU B CA 1
ATOM 4962 C C . LEU B 1 290 ? -6.035 20.656 -5.016 1 92.12 290 LEU B C 1
ATOM 4964 O O . LEU B 1 290 ? -5.809 19.906 -5.965 1 92.12 290 LEU B O 1
ATOM 4968 N N . SER B 1 291 ? -7.195 20.641 -4.379 1 95.25 291 SER B N 1
ATOM 4969 C CA . SER B 1 291 ? -8.281 19.703 -4.66 1 95.25 291 SER B CA 1
ATOM 4970 C C . SER B 1 291 ? -9.305 20.312 -5.609 1 95.25 291 SER B C 1
ATOM 4972 O O . SER B 1 291 ? -9.531 21.531 -5.59 1 95.25 291 SER B O 1
ATOM 4974 N N . CYS B 1 292 ? -9.781 19.562 -6.449 1 96.44 292 CYS B N 1
ATOM 4975 C CA . CYS B 1 292 ? -11.031 19.875 -7.137 1 96.44 292 CYS B CA 1
ATOM 4976 C C . CYS B 1 292 ? -12.234 19.375 -6.359 1 96.44 292 CYS B C 1
ATOM 4978 O O . CYS B 1 292 ? -12.359 18.172 -6.125 1 96.44 292 CYS B O 1
ATOM 4980 N N . VAL B 1 293 ? -13.188 20.281 -6.016 1 97.25 293 VAL B N 1
ATOM 4981 C CA . VAL B 1 293 ? -14.289 19.875 -5.141 1 97.25 293 VAL B CA 1
ATOM 4982 C C . VAL B 1 293 ? -15.602 19.906 -5.918 1 97.25 293 VAL B C 1
ATOM 4984 O O . VAL B 1 293 ? -16.688 19.922 -5.32 1 97.25 293 VAL B O 1
ATOM 4987 N N . ASP B 1 294 ? -15.508 19.953 -7.199 1 97.75 294 ASP B N 1
ATOM 4988 C CA . ASP B 1 294 ? -16.688 20.047 -8.047 1 97.75 294 ASP B CA 1
ATOM 4989 C C . ASP B 1 294 ? -17.625 18.875 -7.82 1 97.75 294 ASP B C 1
ATOM 4991 O O . ASP B 1 294 ? -18.844 19.047 -7.695 1 97.75 294 ASP B O 1
ATOM 4995 N N . LYS B 1 295 ? -17.062 17.75 -7.77 1 98.06 295 LYS B N 1
ATOM 4996 C CA . LYS B 1 295 ? -17.891 16.562 -7.57 1 98.06 295 LYS B CA 1
ATOM 4997 C C . LYS B 1 295 ? -18.609 16.609 -6.23 1 98.06 295 LYS B C 1
ATOM 4999 O O . LYS B 1 295 ? -19.812 16.312 -6.152 1 98.06 295 LYS B O 1
ATOM 5004 N N . ALA B 1 296 ? -17.875 16.891 -5.223 1 98.38 296 ALA B N 1
ATOM 5005 C CA . ALA B 1 296 ? -18.484 17.031 -3.9 1 98.38 296 ALA B CA 1
ATOM 5006 C C . ALA B 1 296 ? -19.594 18.078 -3.902 1 98.38 296 ALA B C 1
ATOM 5008 O O . ALA B 1 296 ? -20.625 17.891 -3.256 1 98.38 296 ALA B O 1
ATOM 5009 N N . ASN B 1 297 ? -19.344 19.125 -4.539 1 97.94 297 ASN B N 1
ATOM 5010 C CA . ASN B 1 297 ? -20.359 20.172 -4.648 1 97.94 297 ASN B CA 1
ATOM 5011 C C . ASN B 1 297 ? -21.609 19.656 -5.344 1 97.94 297 ASN B C 1
ATOM 5013 O O . ASN B 1 297 ? -22.719 19.812 -4.836 1 97.94 297 ASN B O 1
ATOM 5017 N N . ARG B 1 298 ? -21.391 19.062 -6.441 1 98 298 ARG B N 1
ATOM 5018 C CA . ARG B 1 298 ? -22.516 18.609 -7.254 1 98 298 ARG B CA 1
ATOM 5019 C C . ARG B 1 298 ? -23.328 17.547 -6.527 1 98 298 ARG B C 1
ATOM 5021 O O . ARG B 1 298 ? -24.562 17.578 -6.535 1 98 298 ARG B O 1
ATOM 5028 N N . VAL B 1 299 ? -22.719 16.625 -5.824 1 98.25 299 VAL B N 1
ATOM 5029 C CA . VAL B 1 299 ? -23.375 15.422 -5.316 1 98.25 299 VAL B CA 1
ATOM 5030 C C . VAL B 1 299 ? -23.812 15.641 -3.871 1 98.25 299 VAL B C 1
ATOM 5032 O O . VAL B 1 299 ? -24.891 15.211 -3.471 1 98.25 299 VAL B O 1
ATOM 5035 N N . LEU B 1 300 ? -22.984 16.375 -3.131 1 98.25 300 LEU B N 1
ATOM 5036 C CA . LEU B 1 300 ? -23.203 16.484 -1.693 1 98.25 300 LEU B CA 1
ATOM 5037 C C . LEU B 1 300 ? -23.703 17.875 -1.332 1 98.25 300 LEU B C 1
ATOM 5039 O O . LEU B 1 300 ? -24.109 18.125 -0.195 1 98.25 300 LEU B O 1
ATOM 5043 N N . GLY B 1 301 ? -23.688 18.828 -2.223 1 97.75 301 GLY B N 1
ATOM 5044 C CA . GLY B 1 301 ? -23.906 20.219 -1.886 1 97.75 301 GLY B CA 1
ATOM 5045 C C . GLY B 1 301 ? -22.797 20.828 -1.058 1 97.75 301 GLY B C 1
ATOM 5046 O O . GLY B 1 301 ? -23 21.812 -0.352 1 97.75 301 GLY B O 1
ATOM 5047 N N . TYR B 1 302 ? -21.578 20.188 -1.139 1 97 302 TYR B N 1
ATOM 5048 C CA . TYR B 1 302 ? -20.391 20.609 -0.388 1 97 302 TYR B CA 1
ATOM 5049 C C . TYR B 1 302 ? -19.875 21.953 -0.884 1 97 302 TYR B C 1
ATOM 5051 O O . TYR B 1 302 ? -19.531 22.094 -2.057 1 97 302 TYR B O 1
ATOM 5059 N N . LYS B 1 303 ? -19.859 22.844 -0.1 1 95.19 303 LYS B N 1
ATOM 5060 C CA . LYS B 1 303 ? -19.375 24.203 -0.356 1 95.19 303 LYS B CA 1
ATOM 5061 C C . LYS B 1 303 ? -18.609 24.75 0.842 1 95.19 303 LYS B C 1
ATOM 5063 O O . LYS B 1 303 ? -19.188 25.281 1.776 1 95.19 303 LYS B O 1
ATOM 5068 N N . PRO B 1 304 ? -17.266 24.562 0.805 1 93.81 304 PRO B N 1
ATOM 5069 C CA . PRO B 1 304 ? -16.484 25.125 1.91 1 93.81 304 PRO B CA 1
ATOM 5070 C C . PRO B 1 304 ? -16.766 26.609 2.141 1 93.81 304 PRO B C 1
ATOM 5072 O O . PRO B 1 304 ? -16.812 27.391 1.187 1 93.81 304 PRO B O 1
ATOM 5075 N N . GLN B 1 305 ? -17.125 26.938 3.48 1 94.44 305 GLN B N 1
ATOM 5076 C CA . GLN B 1 305 ? -17.641 28.266 3.768 1 94.44 305 GLN B CA 1
ATOM 5077 C C . GLN B 1 305 ? -16.641 29.078 4.598 1 94.44 305 GLN B C 1
ATOM 5079 O O . GLN B 1 305 ? -16.672 30.297 4.609 1 94.44 305 GLN B O 1
ATOM 5084 N N . MET B 1 306 ? -15.773 28.438 5.188 1 95 306 MET B N 1
ATOM 5085 C CA . MET B 1 306 ? -14.859 29.125 6.098 1 95 306 MET B CA 1
ATOM 5086 C C . MET B 1 306 ? -13.742 29.812 5.332 1 95 306 MET B C 1
ATOM 5088 O O . MET B 1 306 ? -13.031 29.172 4.551 1 95 306 MET B O 1
ATOM 5092 N N . LYS B 1 307 ? -13.672 31.062 5.516 1 96.06 307 LYS B N 1
ATOM 5093 C CA . LYS B 1 307 ? -12.492 31.766 5.016 1 96.06 307 LYS B CA 1
ATOM 5094 C C . LYS B 1 307 ? -11.242 31.375 5.809 1 96.06 307 LYS B C 1
ATOM 5096 O O . LYS B 1 307 ? -11.297 31.234 7.031 1 96.06 307 LYS B O 1
ATOM 5101 N N . PHE B 1 308 ? -10.141 31.312 5.121 1 96.31 308 PHE B N 1
ATOM 5102 C CA . PHE B 1 308 ? -8.922 30.781 5.711 1 96.31 308 PHE B CA 1
ATOM 5103 C C . PHE B 1 308 ? -8.539 31.562 6.961 1 96.31 308 PHE B C 1
ATOM 5105 O O . PHE B 1 308 ? -8.312 30.969 8.023 1 96.31 308 PHE B O 1
ATOM 5112 N N . GLU B 1 309 ? -8.461 32.844 6.832 1 96.38 309 GLU B N 1
ATOM 5113 C CA . GLU B 1 309 ? -8.031 33.688 7.941 1 96.38 309 GLU B CA 1
ATOM 5114 C C . GLU B 1 309 ? -8.992 33.594 9.125 1 96.38 309 GLU B C 1
ATOM 5116 O O . GLU B 1 309 ? -8.562 33.594 10.281 1 96.38 309 GLU B O 1
ATOM 5121 N N . ASP B 1 310 ? -10.227 33.562 8.664 1 94.88 310 ASP B N 1
ATOM 5122 C CA . ASP B 1 310 ? -11.211 33.438 9.727 1 94.88 310 ASP B CA 1
ATOM 5123 C C . ASP B 1 310 ? -11.07 32.094 10.445 1 94.88 310 ASP B C 1
ATOM 5125 O O . ASP B 1 310 ? -11.258 32 11.664 1 94.88 310 ASP B O 1
ATOM 5129 N N . GLY B 1 311 ? -10.859 31.125 9.648 1 97.81 311 GLY B N 1
ATOM 5130 C CA . GLY B 1 311 ? -10.578 29.828 10.258 1 97.81 311 GLY B CA 1
ATOM 5131 C C . GLY B 1 311 ? -9.406 29.875 11.219 1 97.81 311 GLY B C 1
ATOM 5132 O O . GLY B 1 311 ? -9.461 29.266 12.297 1 97.81 311 GLY B O 1
ATOM 5133 N N . LEU B 1 312 ? -8.258 30.516 10.859 1 98.5 312 LEU B N 1
ATOM 5134 C CA . LEU B 1 312 ? -7.098 30.656 11.727 1 98.5 312 LEU B CA 1
ATOM 5135 C C . LEU B 1 312 ? -7.465 31.391 13.016 1 98.5 312 LEU B C 1
ATOM 5137 O O . LEU B 1 312 ? -6.945 31.062 14.086 1 98.5 312 LEU B O 1
ATOM 5141 N N . LYS B 1 313 ? -8.336 32.312 12.836 1 98.25 313 LYS B N 1
ATOM 5142 C CA . LYS B 1 313 ? -8.789 33 14.039 1 98.25 313 LYS B CA 1
ATOM 5143 C C . LYS B 1 313 ? -9.5 32.062 14.992 1 98.25 313 LYS B C 1
ATOM 5145 O O . LYS B 1 313 ? -9.297 32.125 16.203 1 98.25 313 LYS B O 1
ATOM 5150 N N . ASN B 1 314 ? -10.336 31.25 14.359 1 97.44 314 ASN B N 1
ATOM 5151 C CA . ASN B 1 314 ? -11.039 30.281 15.195 1 97.44 314 ASN B CA 1
ATOM 5152 C C . ASN B 1 314 ? -10.07 29.344 15.906 1 97.44 314 ASN B C 1
ATOM 5154 O O . ASN B 1 314 ? -10.297 28.969 17.047 1 97.44 314 ASN B O 1
ATOM 5158 N N . VAL B 1 315 ? -9.086 28.984 15.234 1 98.62 315 VAL B N 1
ATOM 5159 C CA . VAL B 1 315 ? -8.031 28.172 15.836 1 98.62 315 VAL B CA 1
ATOM 5160 C C . VAL B 1 315 ? -7.418 28.922 17.016 1 98.62 315 VAL B C 1
ATOM 5162 O O . VAL B 1 315 ? -7.254 28.359 18.109 1 98.62 315 VAL B O 1
ATOM 5165 N N . HIS B 1 316 ? -7.027 30.094 16.781 1 98.25 316 HIS B N 1
ATOM 5166 C CA . HIS B 1 316 ? -6.398 30.891 17.828 1 98.25 316 HIS B CA 1
ATOM 5167 C C . HIS B 1 316 ? -7.281 30.969 19.078 1 98.25 316 HIS B C 1
ATOM 5169 O O . HIS B 1 316 ? -6.801 30.797 20.188 1 98.25 316 HIS B O 1
ATOM 5175 N N . ILE B 1 317 ? -8.594 31.266 18.75 1 97.75 317 ILE B N 1
ATOM 5176 C CA . ILE B 1 317 ? -9.547 31.359 19.844 1 97.75 317 ILE B CA 1
ATOM 5177 C C . ILE B 1 317 ? -9.578 30.047 20.625 1 97.75 317 ILE B C 1
ATOM 5179 O O . ILE B 1 317 ? -9.508 30.047 21.859 1 97.75 317 ILE B O 1
ATOM 5183 N N . TRP B 1 318 ? -9.539 28.984 19.906 1 98 318 TRP B N 1
ATOM 5184 C CA . TRP B 1 318 ? -9.594 27.688 20.562 1 98 318 TRP B CA 1
ATOM 5185 C C . TRP B 1 318 ? -8.32 27.422 21.359 1 98 318 TRP B C 1
ATOM 5187 O O . TRP B 1 318 ? -8.375 26.891 22.469 1 98 318 TRP B O 1
ATOM 5197 N N . PHE B 1 319 ? -7.258 27.766 20.828 1 98.56 319 PHE B N 1
ATOM 5198 C CA . PHE B 1 319 ? -5.996 27.641 21.547 1 98.56 319 PHE B CA 1
ATOM 5199 C C . PHE B 1 319 ? -6.035 28.422 22.859 1 98.56 319 PHE B C 1
ATOM 5201 O O . PHE B 1 319 ? -5.648 27.891 23.906 1 98.56 319 PHE B O 1
ATOM 5208 N N . ASN B 1 320 ? -6.367 29.547 22.703 1 97.25 320 ASN B N 1
ATOM 5209 C CA . ASN B 1 320 ? -6.402 30.391 23.906 1 97.25 320 ASN B CA 1
ATOM 5210 C C . ASN B 1 320 ? -7.305 29.797 24.984 1 97.25 320 ASN B C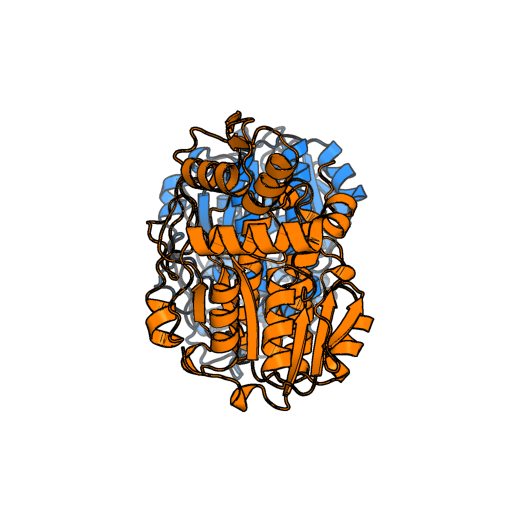 1
ATOM 5212 O O . ASN B 1 320 ? -6.938 29.766 26.156 1 97.25 320 ASN B O 1
ATOM 5216 N N . GLU B 1 321 ? -8.453 29.359 24.516 1 92.81 321 GLU B N 1
ATOM 5217 C CA . GLU B 1 321 ? -9.438 28.812 25.438 1 92.81 321 GLU B CA 1
ATOM 5218 C C . GLU B 1 321 ? -8.938 27.516 26.078 1 92.81 321 GLU B C 1
ATOM 5220 O O . GLU B 1 321 ? -9.398 27.125 27.156 1 92.81 321 GLU B O 1
ATOM 5225 N N . ASN B 1 322 ? -8.133 26.953 25.297 1 95.81 322 ASN B N 1
ATOM 5226 C CA . ASN B 1 322 ? -7.77 25.625 25.797 1 95.81 322 ASN B CA 1
ATOM 5227 C C . ASN B 1 322 ? -6.273 25.531 26.078 1 95.81 322 ASN B C 1
ATOM 5229 O O . ASN B 1 322 ? -5.719 24.422 26.109 1 95.81 322 ASN B O 1
ATOM 5233 N N . TRP B 1 323 ? -5.465 26.469 26.438 1 96.5 323 TRP B N 1
ATOM 5234 C CA . TRP B 1 323 ? -4.008 26.562 26.469 1 96.5 323 TRP B CA 1
ATOM 5235 C C . TRP B 1 323 ? -3.424 25.641 27.531 1 96.5 323 TRP B C 1
ATOM 5237 O O . TRP B 1 323 ? -2.436 24.938 27.281 1 96.5 323 TRP B O 1
ATOM 5247 N N . GLU B 1 324 ? -4.148 25.781 28.562 1 97.81 324 GLU B N 1
ATOM 5248 C CA . GLU B 1 324 ? -3.578 24.984 29.641 1 97.81 324 GLU B CA 1
ATOM 5249 C C . GLU B 1 324 ? -3.541 23.516 29.281 1 97.81 324 GLU B C 1
ATOM 5251 O O . GLU B 1 324 ? -2.529 22.844 29.484 1 97.81 324 GLU B O 1
ATOM 5256 N N . ASN B 1 325 ? -4.715 22.984 28.844 1 96.69 325 ASN B N 1
ATOM 5257 C CA . ASN B 1 325 ? -4.797 21.594 28.406 1 96.69 325 ASN B CA 1
ATOM 5258 C C . ASN B 1 325 ? -3.842 21.312 27.25 1 96.69 325 ASN B C 1
ATOM 5260 O O . ASN B 1 325 ? -3.195 20.25 27.219 1 96.69 325 ASN B O 1
ATOM 5264 N N . ILE B 1 326 ? -3.645 22.375 26.219 1 96.56 326 ILE B N 1
ATOM 5265 C CA . ILE B 1 326 ? -2.797 22.234 25.047 1 96.56 326 ILE B CA 1
ATOM 5266 C C . ILE B 1 326 ? -1.331 22.172 25.469 1 96.56 326 ILE B C 1
ATOM 5268 O O . ILE B 1 326 ? -0.583 21.297 25 1 96.56 326 ILE B O 1
ATOM 5272 N N . GLU B 1 327 ? -0.996 23.016 26.359 1 96.75 327 GLU B N 1
ATOM 5273 C CA . GLU B 1 327 ? 0.394 23.062 26.797 1 96.75 327 GLU B CA 1
ATOM 5274 C C . GLU B 1 327 ? 0.798 21.766 27.5 1 96.75 327 GLU B C 1
ATOM 5276 O O . GLU B 1 327 ? 1.916 21.281 27.312 1 96.75 327 GLU B O 1
ATOM 5281 N N . LYS B 1 328 ? -0.098 21.125 28.188 1 92.62 328 LYS B N 1
ATOM 5282 C CA . LYS B 1 328 ? 0.152 19.875 28.906 1 92.62 328 LYS B CA 1
ATOM 5283 C C . LYS B 1 328 ? 0.217 18.688 27.953 1 92.62 328 LYS B C 1
ATOM 5285 O O . LYS B 1 328 ? 0.948 17.734 28.203 1 92.62 328 LYS B O 1
ATOM 5290 N N . SER B 1 329 ? -0.512 18.906 26.797 1 95.44 329 SER B N 1
ATOM 5291 C CA . SER B 1 329 ? -0.712 17.75 25.922 1 95.44 329 SER B CA 1
ATOM 5292 C C . SER B 1 329 ? 0.269 17.75 24.766 1 95.44 329 SER B C 1
ATOM 5294 O O . SER B 1 329 ? 0.596 16.688 24.219 1 95.44 329 SER B O 1
ATOM 5296 N N . ALA B 1 330 ? 0.639 18.844 24.469 1 93 330 ALA B N 1
ATOM 5297 C CA . ALA B 1 330 ? 1.523 18.969 23.312 1 93 330 ALA B CA 1
ATOM 5298 C C . ALA B 1 330 ? 2.844 18.25 23.547 1 93 330 ALA B C 1
ATOM 5300 O O . ALA B 1 330 ? 3.537 18.516 24.531 1 93 330 ALA B O 1
ATOM 5301 N N . GLU B 1 331 ? 3.174 17.375 22.672 1 87.69 331 GLU B N 1
ATOM 5302 C CA . GLU B 1 331 ? 4.426 16.641 22.781 1 87.69 331 GLU B CA 1
ATOM 5303 C C . GLU B 1 331 ? 5.195 16.625 21.469 1 87.69 331 GLU B C 1
ATOM 5305 O O . GLU B 1 331 ? 4.703 16.125 20.453 1 87.69 331 GLU B O 1
ATOM 5310 N N . PHE B 1 332 ? 6.23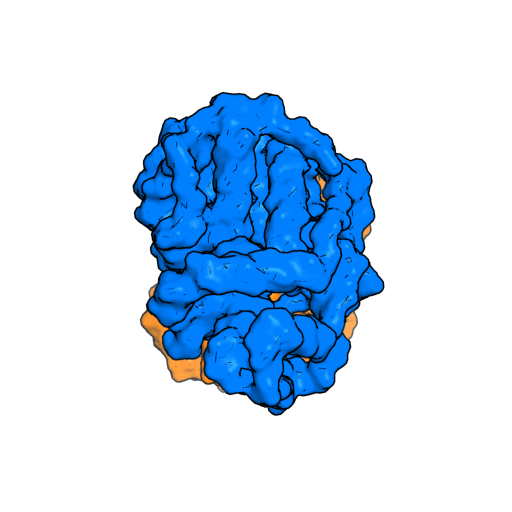8 17.203 21.531 1 87.62 332 PHE B N 1
ATOM 5311 C CA . PHE B 1 332 ? 7.059 17.328 20.328 1 87.62 332 PHE B CA 1
ATOM 5312 C C . PHE B 1 332 ? 8.219 16.344 20.375 1 87.62 332 PHE B C 1
ATOM 5314 O O . PHE B 1 332 ? 9.031 16.297 19.438 1 87.62 332 PHE B O 1
ATOM 5321 N N . TRP B 1 333 ? 8.461 15.594 21.438 1 75.12 333 TRP B N 1
ATOM 5322 C CA . TRP B 1 333 ? 9.57 14.641 21.516 1 75.12 333 TRP B CA 1
ATOM 5323 C C . TRP B 1 333 ? 9.047 13.219 21.672 1 75.12 333 TRP B C 1
ATOM 5325 O O . TRP B 1 333 ? 7.949 13.008 22.203 1 75.12 333 TRP B O 1
#

Radius of gyration: 26.93 Å; Cα contacts (8 Å, |Δi|>4): 1517; chains: 2; bounding box: 61×80×57 Å

InterPro domains:
  IPR001509 NAD-dependent epimerase/dehydratase [PF01370] (13-251)
  IPR036291 NAD(P)-binding domain superfamily [SSF51735] (5-325)